Protein AF-A0A261D9U6-F1 (afdb_monomer)

Mean predicted aligned error: 17.25 Å

Foldseek 3Di:
DDDDDDDDDDDDDDDDPPLVVVVVLLLVVVVVPDDDCNPVVVVVCVPDPDPCSVVVVVVSLVVLLVVLVVVLLVQQVCCVVVLWDQDPNDIDNHNVVVVVVLCVPPSNVVSCPVPPVVCVVVCVVVLVVVLVVVCVVCVVLVVLLCVLPVPDDVVVLSVCCSVDDPVRNVVSSLVSSLVSVCVRCVVVVVVLLVQLVVDQAPVSLLVSLVVLLVVLLCCCVVPVVSLVSNCVPVVDCSSVVSNVVCVVPVCLSVLQVLLVVLCVVLQLADLPPDDRPPDSRVVSVVSSPDPPSNVSSVSSLVSSLVSLCVVCVVVVVCCVVPQWGDDPNDIDGLQRVLVVQCPPPSRVVSQCPDPSVVVNVVVVVVVVVVVVVVVD

Structure (mmCIF, N/CA/C/O backbone):
data_AF-A0A261D9U6-F1
#
_entry.id   AF-A0A261D9U6-F1
#
loop_
_atom_site.group_PDB
_atom_site.id
_atom_site.type_symbol
_atom_site.label_atom_id
_atom_site.label_alt_id
_atom_site.label_comp_id
_atom_site.label_asym_id
_atom_site.label_entity_id
_atom_site.label_seq_id
_atom_site.pdbx_PDB_ins_code
_atom_site.Cartn_x
_atom_site.Cartn_y
_atom_site.Cartn_z
_atom_site.occupancy
_atom_site.B_iso_or_equiv
_atom_site.auth_seq_id
_atom_site.auth_comp_id
_atom_site.auth_asym_id
_atom_site.auth_atom_id
_atom_site.pdbx_PDB_model_num
ATOM 1 N N . MET A 1 1 ? 90.134 14.119 -0.015 1.00 33.06 1 MET A N 1
ATOM 2 C CA . MET A 1 1 ? 90.102 15.452 0.626 1.00 33.06 1 MET A CA 1
ATOM 3 C C . MET A 1 1 ? 89.349 16.404 -0.291 1.00 33.06 1 MET A C 1
ATOM 5 O O . MET A 1 1 ? 89.816 16.550 -1.408 1.00 33.06 1 MET A O 1
ATOM 9 N N . LYS A 1 2 ? 88.268 17.028 0.224 1.00 29.02 2 LYS A N 1
ATOM 10 C CA . LYS A 1 2 ? 87.485 18.171 -0.321 1.00 29.02 2 LYS A CA 1
ATOM 11 C C . LYS A 1 2 ? 86.798 17.902 -1.681 1.00 29.02 2 LYS A C 1
ATOM 13 O O . LYS A 1 2 ? 87.431 17.393 -2.584 1.00 29.02 2 LYS A O 1
ATOM 18 N N . GLY A 1 3 ? 85.513 18.147 -1.922 1.00 29.78 3 GLY A N 1
ATOM 19 C CA . GLY A 1 3 ? 84.536 19.059 -1.325 1.00 29.78 3 GLY A CA 1
ATOM 20 C C . GLY A 1 3 ? 83.869 19.828 -2.480 1.00 29.78 3 GLY A C 1
ATOM 21 O O . GLY A 1 3 ? 84.565 20.591 -3.131 1.00 29.78 3 GLY A O 1
ATOM 22 N N . GLU A 1 4 ? 82.590 19.520 -2.737 1.00 37.53 4 GLU A N 1
ATOM 23 C CA . GLU A 1 4 ? 81.496 20.228 -3.457 1.00 37.53 4 GLU A CA 1
ATOM 24 C C . GLU A 1 4 ? 81.753 21.260 -4.586 1.00 37.53 4 GLU A C 1
ATOM 26 O O . GLU A 1 4 ? 82.506 22.210 -4.419 1.00 37.53 4 GLU A O 1
ATOM 31 N N . SER A 1 5 ? 80.947 21.178 -5.665 1.00 28.36 5 SER A N 1
ATOM 32 C CA . SER A 1 5 ? 80.183 22.321 -6.224 1.00 28.36 5 SER A CA 1
ATOM 33 C C . SER A 1 5 ? 79.125 21.876 -7.259 1.00 28.36 5 SER A C 1
ATOM 35 O O . SER A 1 5 ? 79.280 20.873 -7.947 1.00 28.36 5 SER A O 1
ATOM 37 N N . ILE A 1 6 ? 78.053 22.665 -7.322 1.00 37.41 6 ILE A N 1
ATOM 38 C CA . ILE A 1 6 ? 76.741 22.540 -7.981 1.00 37.41 6 ILE A CA 1
ATOM 39 C C . ILE A 1 6 ? 76.749 23.053 -9.452 1.00 37.41 6 ILE A C 1
ATOM 41 O O . ILE A 1 6 ? 77.647 23.805 -9.820 1.00 37.41 6 ILE A O 1
ATOM 45 N N . ASN A 1 7 ? 75.674 22.731 -10.206 1.00 32.34 7 ASN A N 1
ATOM 46 C CA . ASN A 1 7 ? 75.198 23.250 -11.518 1.00 32.34 7 ASN A CA 1
ATOM 47 C C . ASN A 1 7 ? 75.874 22.675 -12.789 1.00 32.34 7 ASN A C 1
ATOM 49 O O . ASN A 1 7 ? 77.055 22.376 -12.786 1.00 32.34 7 ASN A O 1
ATOM 53 N N . ASP A 1 8 ? 75.203 22.454 -13.927 1.00 29.66 8 ASP A N 1
ATOM 54 C CA . ASP A 1 8 ? 73.993 23.095 -14.447 1.00 29.66 8 ASP A CA 1
ATOM 55 C C . ASP A 1 8 ? 73.287 22.239 -15.524 1.00 29.66 8 ASP A C 1
ATOM 57 O O . ASP A 1 8 ? 73.908 21.440 -16.229 1.00 29.66 8 ASP A O 1
ATOM 61 N N . LYS A 1 9 ? 71.975 22.446 -15.676 1.00 39.75 9 LYS A N 1
ATOM 62 C CA . LYS A 1 9 ? 71.141 21.945 -16.779 1.00 39.75 9 LYS A CA 1
ATOM 63 C C . LYS A 1 9 ? 71.094 23.002 -17.890 1.00 39.75 9 LYS A C 1
ATOM 65 O O . LYS A 1 9 ? 70.535 24.065 -17.670 1.00 39.75 9 LYS A O 1
ATOM 70 N N . SER A 1 10 ? 71.484 22.671 -19.119 1.00 28.56 10 SER A N 1
ATOM 71 C CA . SER A 1 10 ? 70.873 23.225 -20.350 1.00 28.56 10 SER A CA 1
ATOM 72 C C . SER A 1 10 ? 71.288 22.341 -21.538 1.00 28.56 10 SER A C 1
ATOM 74 O O . SER A 1 10 ? 72.465 22.154 -21.805 1.00 28.56 10 SER A O 1
ATOM 76 N N . ARG A 1 11 ? 70.413 21.501 -22.110 1.00 36.59 11 ARG A N 1
ATOM 77 C CA . ARG A 1 11 ? 69.384 21.809 -23.127 1.00 36.59 11 ARG A CA 1
ATOM 78 C C . ARG A 1 11 ? 69.872 22.789 -24.197 1.00 36.59 11 ARG A C 1
ATOM 80 O O . ARG A 1 11 ? 69.718 23.993 -24.044 1.00 36.59 11 ARG A O 1
ATOM 87 N N . VAL A 1 12 ? 70.306 22.233 -25.326 1.00 29.78 12 VAL A N 1
ATOM 88 C CA . VAL A 1 12 ? 70.139 22.861 -26.640 1.00 29.78 12 VAL A CA 1
ATOM 89 C C . VAL A 1 12 ? 69.023 22.093 -27.344 1.00 29.78 12 VAL A C 1
ATOM 91 O O . VAL A 1 12 ? 69.182 20.937 -27.731 1.00 29.78 12 VAL A O 1
ATOM 94 N N . TYR A 1 13 ? 67.851 22.723 -27.383 1.00 35.00 13 TYR A N 1
ATOM 95 C CA . TYR A 1 13 ? 66.797 22.430 -28.344 1.00 35.00 13 TYR A CA 1
ATOM 96 C C . TYR A 1 13 ? 67.235 23.046 -29.664 1.00 35.00 13 TYR A C 1
ATOM 98 O O . TYR A 1 13 ? 67.457 24.250 -29.691 1.00 35.00 13 TYR A O 1
ATOM 106 N N . ASP A 1 14 ? 67.258 22.262 -30.735 1.00 32.06 14 ASP A N 1
ATOM 107 C CA . ASP A 1 14 ? 66.947 22.807 -32.048 1.00 32.06 14 ASP A CA 1
ATOM 108 C C . ASP A 1 14 ? 66.251 21.771 -32.933 1.00 32.06 14 ASP A C 1
ATOM 110 O O . ASP A 1 14 ? 66.651 20.612 -33.028 1.00 32.06 14 ASP A O 1
ATOM 114 N N . SER A 1 15 ? 65.197 22.260 -33.590 1.00 34.72 15 SER A N 1
ATOM 115 C CA . SER A 1 15 ? 64.380 21.659 -34.652 1.00 34.72 15 SER A CA 1
ATOM 116 C C . SER A 1 15 ? 63.342 20.577 -34.277 1.00 34.72 15 SER A C 1
ATOM 118 O O . SER A 1 15 ? 63.590 19.378 -34.303 1.00 34.72 15 SER A O 1
ATOM 120 N N . GLN A 1 16 ? 62.087 21.004 -34.069 1.00 38.94 16 GLN A N 1
ATOM 121 C CA . GLN A 1 16 ? 60.913 20.189 -34.433 1.00 38.94 16 GLN A CA 1
ATOM 122 C C . GLN A 1 16 ? 59.925 21.005 -35.288 1.00 38.94 16 GLN A C 1
ATOM 124 O O . GLN A 1 16 ? 58.926 21.514 -34.767 1.00 38.94 16 GLN A O 1
ATOM 129 N N . PRO A 1 17 ? 60.180 21.121 -36.605 1.00 40.84 17 PRO A N 1
ATOM 130 C CA . PRO A 1 17 ? 59.189 21.561 -37.592 1.00 40.84 17 PRO A CA 1
ATOM 131 C C . PRO A 1 17 ? 57.908 20.703 -37.556 1.00 40.84 17 PRO A C 1
ATOM 133 O O . PRO A 1 17 ? 56.805 21.216 -37.731 1.00 40.84 17 PRO A O 1
ATOM 136 N N . ASP A 1 18 ? 58.033 19.424 -37.191 1.00 51.91 18 ASP A N 1
ATOM 137 C CA . ASP A 1 18 ? 56.952 18.433 -37.250 1.00 51.91 18 ASP A CA 1
ATOM 138 C C . ASP A 1 18 ? 55.778 18.699 -36.296 1.00 51.91 18 ASP A C 1
ATOM 140 O O . ASP A 1 18 ? 54.658 18.247 -36.532 1.00 51.91 18 ASP A O 1
ATOM 144 N N . LEU A 1 19 ? 55.990 19.415 -35.188 1.00 46.00 19 LEU A N 1
ATOM 145 C CA . LEU A 1 19 ? 54.969 19.507 -34.138 1.00 46.00 19 LEU A CA 1
ATOM 146 C C . LEU A 1 19 ? 53.912 20.583 -34.414 1.00 46.00 19 LEU A C 1
ATOM 148 O O . LEU A 1 19 ? 52.743 20.409 -34.071 1.00 46.00 19 LEU A O 1
ATOM 152 N N . LEU A 1 20 ? 54.315 21.686 -35.047 1.00 43.88 20 LEU A N 1
ATOM 153 C CA . LEU A 1 20 ? 53.392 22.715 -35.535 1.00 43.88 20 LEU A CA 1
ATOM 154 C C . LEU A 1 20 ? 52.572 22.194 -36.717 1.00 43.88 20 LEU A C 1
ATOM 156 O O . LEU A 1 20 ? 51.386 22.510 -36.817 1.00 43.88 20 LEU A O 1
ATOM 160 N N . ASP A 1 21 ? 53.174 21.349 -37.552 1.00 51.81 21 ASP A N 1
ATOM 161 C CA . ASP A 1 21 ? 52.486 20.699 -38.663 1.00 51.81 21 ASP A CA 1
ATOM 162 C C . ASP A 1 21 ? 51.520 19.609 -38.189 1.00 51.81 21 ASP A C 1
ATOM 164 O O . ASP A 1 21 ? 50.404 19.534 -38.700 1.00 51.81 21 ASP A O 1
ATOM 168 N N . ASN A 1 22 ? 51.856 18.851 -37.140 1.00 50.34 22 ASN A N 1
ATOM 169 C CA . ASN A 1 22 ? 50.920 17.914 -36.510 1.00 50.34 22 ASN A CA 1
ATOM 170 C C . ASN A 1 22 ? 49.714 18.635 -35.883 1.00 50.34 22 ASN A C 1
ATOM 172 O O . ASN A 1 22 ? 48.579 18.238 -36.123 1.00 50.34 22 ASN A O 1
ATOM 176 N N . ILE A 1 23 ? 49.930 19.745 -35.165 1.00 49.09 23 ILE A N 1
ATOM 177 C CA . ILE A 1 23 ? 48.831 20.546 -34.594 1.00 49.09 23 ILE A CA 1
ATOM 178 C C . ILE A 1 23 ? 47.969 21.166 -35.700 1.00 49.09 23 ILE A C 1
ATOM 180 O O . ILE A 1 23 ? 46.741 21.167 -35.594 1.00 49.09 23 ILE A O 1
ATOM 184 N N . LYS A 1 24 ? 48.578 21.673 -36.781 1.00 51.44 24 LYS A N 1
ATOM 185 C CA . LYS A 1 24 ? 47.835 22.167 -37.950 1.00 51.44 24 LYS A CA 1
ATOM 186 C C . LYS A 1 24 ? 47.031 21.053 -38.614 1.00 51.44 24 LYS A C 1
ATOM 188 O O . LYS A 1 24 ? 45.874 21.297 -38.940 1.00 51.44 24 LYS A O 1
ATOM 193 N N . ARG A 1 25 ? 47.597 19.853 -38.780 1.00 55.53 25 ARG A N 1
ATOM 194 C CA . ARG A 1 25 ? 46.921 18.685 -39.368 1.00 55.53 25 ARG A CA 1
ATOM 195 C C . ARG A 1 25 ? 45.730 18.232 -38.521 1.00 55.53 25 ARG A C 1
ATOM 197 O O . ARG A 1 25 ? 44.639 18.076 -39.062 1.00 55.53 25 ARG A O 1
ATOM 204 N N . ASP A 1 26 ? 45.914 18.111 -37.207 1.00 51.56 26 ASP A N 1
ATOM 205 C CA . ASP A 1 26 ? 44.854 17.764 -36.249 1.00 51.56 26 ASP A CA 1
ATOM 206 C C . ASP A 1 26 ? 43.733 18.817 -36.268 1.00 51.56 26 ASP A C 1
ATOM 208 O O . ASP A 1 26 ? 42.549 18.489 -36.344 1.00 51.56 26 ASP A O 1
ATOM 212 N N . SER A 1 27 ? 44.107 20.100 -36.299 1.00 48.50 27 SER A N 1
ATOM 213 C CA . SER A 1 27 ? 43.161 21.221 -36.368 1.00 48.50 27 SER A CA 1
ATOM 214 C C . SER A 1 27 ? 42.420 21.285 -37.711 1.00 48.50 27 SER A C 1
ATOM 216 O O . SER A 1 27 ? 41.246 21.644 -37.740 1.00 48.50 27 SER A O 1
ATOM 218 N N . LEU A 1 28 ? 43.072 20.932 -38.825 1.00 50.34 28 LEU A N 1
ATOM 219 C CA . LEU A 1 28 ? 42.471 20.846 -40.164 1.00 50.34 28 LEU A CA 1
ATOM 220 C C . LEU A 1 28 ? 41.492 19.672 -40.279 1.00 50.34 28 LEU A C 1
ATOM 222 O O . LEU A 1 28 ? 40.431 19.831 -40.879 1.00 50.34 28 LEU A O 1
ATOM 226 N N . TYR A 1 29 ? 41.810 18.524 -39.674 1.00 50.66 29 TYR A N 1
ATOM 227 C CA . TYR A 1 29 ? 40.922 17.361 -39.630 1.00 50.66 29 TYR A CA 1
ATOM 228 C C . TYR A 1 29 ? 39.644 17.665 -38.836 1.00 50.66 29 TYR A C 1
ATOM 230 O O . TYR A 1 29 ? 38.544 17.390 -39.310 1.00 50.66 29 TYR A O 1
ATOM 238 N N . ILE A 1 30 ? 39.773 18.333 -37.685 1.00 49.81 30 ILE A N 1
ATOM 239 C CA . ILE A 1 30 ? 38.636 18.825 -36.891 1.00 49.81 30 ILE A CA 1
ATOM 240 C C . ILE A 1 30 ? 37.850 19.900 -37.665 1.00 49.81 30 ILE A C 1
ATOM 242 O O . ILE A 1 30 ? 36.620 19.860 -37.719 1.00 49.81 30 ILE A O 1
ATOM 246 N N . ALA A 1 31 ? 38.545 20.817 -38.349 1.00 45.38 31 ALA A N 1
ATOM 247 C CA . ALA A 1 31 ? 37.926 21.883 -39.140 1.00 45.38 31 ALA A CA 1
ATOM 248 C C . ALA A 1 31 ? 37.134 21.384 -40.361 1.00 45.38 31 ALA A C 1
ATOM 250 O O . ALA A 1 31 ? 36.255 22.104 -40.833 1.00 45.38 31 ALA A O 1
ATOM 251 N N . LYS A 1 32 ? 37.415 20.175 -40.868 1.00 47.62 32 LYS A N 1
ATOM 252 C CA . LYS A 1 32 ? 36.666 19.560 -41.976 1.00 47.62 32 LYS A CA 1
ATOM 253 C C . LYS A 1 32 ? 35.271 19.068 -41.541 1.00 47.62 32 LYS A C 1
ATOM 255 O O . LYS A 1 32 ? 34.460 18.780 -42.415 1.00 47.62 32 LYS A O 1
ATOM 260 N N . TYR A 1 33 ? 34.978 19.004 -40.230 1.00 49.97 33 TYR A N 1
ATOM 261 C CA . TYR A 1 33 ? 33.771 18.350 -39.700 1.00 49.97 33 TYR A CA 1
ATOM 262 C C . TYR A 1 33 ? 32.871 19.168 -38.737 1.00 49.97 33 TYR A C 1
ATOM 264 O O . TYR A 1 33 ? 31.792 18.663 -38.443 1.00 49.97 33 TYR A O 1
ATOM 272 N N . ASN A 1 34 ? 33.212 20.396 -38.286 1.00 45.50 34 ASN A N 1
ATOM 273 C CA . ASN A 1 34 ? 32.255 21.477 -37.903 1.00 45.50 34 ASN A CA 1
ATOM 274 C C . ASN A 1 34 ? 32.929 22.764 -37.348 1.00 45.50 34 ASN A C 1
ATOM 276 O O . ASN A 1 34 ? 34.069 22.739 -36.896 1.00 45.50 34 ASN A O 1
ATOM 280 N N . ILE A 1 35 ? 32.210 23.902 -37.401 1.00 45.72 35 ILE A N 1
ATOM 281 C CA . ILE A 1 35 ? 32.749 25.287 -37.439 1.00 45.72 35 ILE A CA 1
ATOM 282 C C . ILE A 1 35 ? 32.837 26.060 -36.098 1.00 45.72 35 ILE A C 1
ATOM 284 O O . ILE A 1 35 ? 33.490 27.099 -36.057 1.00 45.72 35 ILE A O 1
ATOM 288 N N . TRP A 1 36 ? 32.275 25.614 -34.974 1.00 41.09 36 TRP A N 1
ATOM 289 C CA . TRP A 1 36 ? 32.052 26.549 -33.848 1.00 41.09 36 TRP A CA 1
ATOM 290 C C . TRP A 1 36 ? 33.201 26.710 -32.828 1.00 41.09 36 TRP A C 1
ATOM 292 O O . TRP A 1 36 ? 33.312 27.750 -32.187 1.00 41.09 36 TRP A O 1
ATOM 302 N N . GLU A 1 37 ? 34.125 25.754 -32.722 1.00 50.62 37 GLU A N 1
ATOM 303 C CA . GLU A 1 37 ? 35.211 25.795 -31.717 1.00 50.62 37 GLU A CA 1
ATOM 304 C C . GLU A 1 37 ? 36.550 26.327 -32.267 1.00 50.62 37 GLU A C 1
ATOM 306 O O . GLU A 1 37 ? 37.564 26.364 -31.572 1.00 50.62 37 GLU A O 1
ATOM 311 N N . LYS A 1 38 ? 36.568 26.771 -33.531 1.00 48.25 38 LYS A N 1
ATOM 312 C CA . LYS A 1 38 ? 37.795 27.095 -34.274 1.00 48.25 38 LYS A CA 1
ATOM 313 C C . LYS A 1 38 ? 38.496 28.359 -33.769 1.00 48.25 38 LYS A C 1
ATOM 315 O O . LYS A 1 38 ? 39.721 28.395 -33.691 1.00 48.25 38 LYS A O 1
ATOM 320 N N . GLU A 1 39 ? 37.749 29.406 -33.432 1.00 47.72 39 GLU A N 1
ATOM 321 C CA . GLU A 1 39 ? 38.347 30.707 -33.101 1.00 47.72 39 GLU A CA 1
ATOM 322 C C . GLU A 1 39 ? 38.754 30.838 -31.635 1.00 47.72 39 GLU A C 1
ATOM 324 O O . GLU A 1 39 ? 39.752 31.499 -31.342 1.00 47.72 39 GLU A O 1
ATOM 329 N N . LEU A 1 40 ? 38.020 30.187 -30.727 1.00 47.97 40 LEU A N 1
ATOM 330 C CA . LEU A 1 40 ? 38.304 30.226 -29.292 1.00 47.97 40 LEU A CA 1
ATOM 331 C C . LEU A 1 40 ? 39.595 29.455 -28.979 1.00 47.97 40 LEU A C 1
ATOM 333 O O . LEU A 1 40 ? 40.512 29.998 -28.363 1.00 47.97 40 LEU A O 1
ATOM 337 N N . LEU A 1 41 ? 39.713 28.239 -29.522 1.00 51.38 41 LEU A N 1
ATOM 338 C CA . LEU A 1 41 ? 40.847 27.351 -29.267 1.00 51.38 41 LEU A CA 1
ATOM 339 C C . LEU A 1 41 ? 42.142 27.859 -29.918 1.00 51.38 41 LEU A C 1
ATOM 341 O O . LEU A 1 41 ? 43.209 27.809 -29.310 1.00 51.38 41 LEU A O 1
ATOM 345 N N . ILE A 1 42 ? 42.064 28.405 -31.140 1.00 54.16 42 ILE A N 1
ATOM 346 C CA . ILE A 1 42 ? 43.226 29.000 -31.824 1.00 54.16 42 ILE A CA 1
ATOM 347 C C . ILE A 1 42 ? 43.680 30.288 -31.114 1.00 54.16 42 ILE A C 1
ATOM 349 O O . ILE A 1 42 ? 44.884 30.558 -31.065 1.00 54.16 42 ILE A O 1
ATOM 353 N N . LYS A 1 43 ? 42.757 31.078 -30.541 1.00 54.03 43 LYS A N 1
ATOM 354 C CA . LYS A 1 43 ? 43.104 32.254 -29.722 1.00 54.03 43 LYS A CA 1
ATOM 355 C C . LYS A 1 43 ? 43.783 31.869 -28.408 1.00 54.03 43 LYS A C 1
ATOM 357 O O . LYS A 1 43 ? 44.737 32.545 -28.024 1.00 54.03 43 LYS A O 1
ATOM 362 N N . GLU A 1 44 ? 43.336 30.807 -27.742 1.00 51.69 44 GLU A N 1
ATOM 363 C CA . GLU A 1 44 ? 43.939 30.341 -26.485 1.00 51.69 44 GLU A CA 1
ATOM 364 C C . GLU A 1 44 ? 45.295 29.653 -26.700 1.00 51.69 44 GLU A C 1
ATOM 366 O O . GLU A 1 44 ? 46.255 29.964 -25.994 1.00 51.69 44 GLU A O 1
ATOM 371 N N . LEU A 1 45 ? 45.434 28.817 -27.737 1.00 51.19 45 LEU A N 1
ATOM 372 C CA . LEU A 1 45 ? 46.698 28.147 -28.082 1.00 51.19 45 LEU A CA 1
ATOM 373 C C . LEU A 1 45 ? 47.803 29.122 -28.521 1.00 51.19 45 LEU A C 1
ATOM 375 O O . LEU A 1 45 ? 48.983 28.850 -28.308 1.00 51.19 45 LEU A O 1
ATOM 379 N N . LYS A 1 46 ? 47.444 30.278 -29.099 1.00 55.94 46 LYS A N 1
ATOM 380 C CA . LYS A 1 46 ? 48.406 31.342 -29.440 1.00 55.94 46 LYS A CA 1
ATOM 381 C C . LYS A 1 46 ? 48.900 32.136 -28.226 1.00 55.94 46 LYS A C 1
ATOM 383 O O . LYS A 1 46 ? 49.908 32.825 -28.354 1.00 55.94 46 LYS A O 1
ATOM 388 N N . ARG A 1 47 ? 48.211 32.079 -27.077 1.00 56.12 47 ARG A N 1
ATOM 389 C CA . ARG A 1 47 ? 48.509 32.920 -25.903 1.00 56.12 47 ARG A CA 1
ATOM 390 C C . ARG A 1 47 ? 49.428 32.278 -24.858 1.00 56.12 47 ARG A C 1
ATOM 392 O O . ARG A 1 47 ? 50.005 33.031 -24.089 1.00 56.12 47 ARG A O 1
ATOM 399 N N . ASN A 1 48 ? 49.597 30.952 -24.829 1.00 57.19 48 ASN A N 1
ATOM 400 C CA . ASN A 1 48 ? 50.442 30.261 -23.838 1.00 57.19 48 ASN A CA 1
ATOM 401 C C . ASN A 1 48 ? 51.021 28.956 -24.414 1.00 57.19 48 ASN A C 1
ATOM 403 O O . ASN A 1 48 ? 50.346 27.931 -24.474 1.00 57.19 48 ASN A O 1
ATOM 407 N N . THR A 1 49 ? 52.271 28.989 -24.876 1.00 56.84 49 THR A N 1
ATOM 408 C CA . THR A 1 49 ? 52.742 28.062 -25.921 1.00 56.84 49 THR A CA 1
ATOM 409 C C . THR A 1 49 ? 53.534 26.833 -25.456 1.00 56.84 49 THR A C 1
ATOM 411 O O . THR A 1 49 ? 53.803 25.973 -26.295 1.00 56.84 49 THR A O 1
ATOM 414 N N . SER A 1 50 ? 53.887 26.680 -24.172 1.00 55.34 50 SER A N 1
ATOM 415 C CA . SER A 1 50 ? 54.612 25.483 -23.687 1.00 55.34 50 SER A CA 1
ATOM 416 C C . SER A 1 50 ? 53.763 24.567 -22.795 1.00 55.34 50 SER A C 1
ATOM 418 O O . SER A 1 50 ? 53.566 23.409 -23.143 1.00 55.34 50 SER A O 1
ATOM 420 N N . GLU A 1 51 ? 53.177 25.066 -21.704 1.00 51.34 51 GLU A N 1
ATOM 421 C CA . GLU A 1 51 ? 52.431 24.222 -20.747 1.00 51.34 51 GLU A CA 1
ATOM 422 C C . GLU A 1 51 ? 51.079 23.710 -21.265 1.00 51.34 51 GLU A C 1
ATOM 424 O O . GLU A 1 51 ? 50.690 22.573 -20.993 1.00 51.34 51 GLU A O 1
ATOM 429 N N . LEU A 1 52 ? 50.345 24.522 -22.032 1.00 49.47 52 LEU A N 1
ATOM 430 C CA . LEU A 1 52 ? 49.080 24.093 -22.640 1.00 49.47 52 LEU A CA 1
ATOM 431 C C . LEU A 1 52 ? 49.316 23.099 -23.779 1.00 49.47 52 LEU A C 1
ATOM 433 O O . LEU A 1 52 ? 48.496 22.214 -23.997 1.00 49.47 52 LEU A O 1
ATOM 437 N N . LYS A 1 53 ? 50.455 23.188 -24.467 1.00 51.34 53 LYS A N 1
ATOM 438 C CA . LYS A 1 53 ? 50.805 22.319 -25.594 1.00 51.34 53 LYS A CA 1
ATOM 439 C C . LYS A 1 53 ? 50.959 20.858 -25.159 1.00 51.34 53 LYS A C 1
ATOM 441 O O . LYS A 1 53 ? 50.387 19.978 -25.798 1.00 51.34 53 LYS A O 1
ATOM 446 N N . ASP A 1 54 ? 51.616 20.623 -24.025 1.00 52.72 54 ASP A N 1
ATOM 447 C CA . ASP A 1 54 ? 51.834 19.276 -23.480 1.00 52.72 54 ASP A CA 1
ATOM 448 C C . ASP A 1 54 ? 50.574 18.681 -22.822 1.00 52.72 54 ASP A C 1
ATOM 450 O O . ASP A 1 54 ? 50.428 17.462 -22.741 1.00 52.72 54 ASP A O 1
ATOM 454 N N . ARG A 1 55 ? 49.623 19.522 -22.388 1.00 50.66 55 ARG A N 1
ATOM 455 C CA . ARG A 1 55 ? 48.368 19.079 -21.746 1.00 50.66 55 ARG A CA 1
ATOM 456 C C . ARG A 1 55 ? 47.200 18.928 -22.722 1.00 50.66 55 ARG A C 1
ATOM 458 O O . ARG A 1 55 ? 46.396 18.012 -22.567 1.00 50.66 55 ARG A O 1
ATOM 465 N N . VAL A 1 56 ? 47.099 19.801 -23.723 1.00 52.22 56 VAL A N 1
ATOM 466 C CA . VAL A 1 56 ? 45.968 19.861 -24.664 1.00 52.22 56 VAL A CA 1
ATOM 467 C C . VAL A 1 56 ? 46.182 18.938 -25.857 1.00 52.22 56 VAL A C 1
ATOM 469 O O . VAL A 1 56 ? 45.232 18.277 -26.265 1.00 52.22 56 VAL A O 1
ATOM 472 N N . ALA A 1 57 ? 47.406 18.805 -26.383 1.00 55.16 57 ALA A N 1
ATOM 473 C CA . ALA A 1 57 ? 47.655 17.939 -27.540 1.00 55.16 57 ALA A CA 1
ATOM 474 C C . ALA A 1 57 ? 47.252 16.465 -27.296 1.00 55.16 57 ALA A C 1
ATOM 476 O O . ALA A 1 57 ? 46.565 15.899 -28.149 1.00 55.16 57 ALA A O 1
ATOM 477 N N . PRO A 1 58 ? 47.534 15.842 -26.130 1.00 59.38 58 PRO A N 1
ATOM 478 C CA . PRO A 1 58 ? 47.053 14.486 -25.845 1.00 59.38 58 PRO A CA 1
ATOM 479 C C . PRO A 1 58 ? 45.524 14.381 -25.730 1.00 59.38 58 PRO A C 1
ATOM 481 O O . PRO A 1 58 ? 44.947 13.358 -26.099 1.00 59.38 58 PRO A O 1
ATOM 484 N N . LEU A 1 59 ? 44.853 15.422 -25.222 1.00 52.03 59 LEU A N 1
ATOM 485 C CA . LEU A 1 59 ? 43.389 15.465 -25.114 1.00 52.03 59 LEU A CA 1
ATOM 486 C C . LEU A 1 59 ? 42.734 15.625 -26.489 1.00 52.03 59 LEU A C 1
ATOM 488 O O . LEU A 1 59 ? 41.794 14.899 -26.801 1.00 52.03 59 LEU A O 1
ATOM 492 N N . MET A 1 60 ? 43.276 16.504 -27.333 1.00 55.44 60 MET A N 1
ATOM 493 C CA . MET A 1 60 ? 42.835 16.705 -28.716 1.00 55.44 60 MET A CA 1
ATOM 494 C C . MET A 1 60 ? 43.043 15.451 -29.561 1.00 55.44 60 MET A C 1
ATOM 496 O O . MET A 1 60 ? 42.172 15.080 -30.350 1.00 55.44 60 MET A O 1
ATOM 500 N N . PHE A 1 61 ? 44.151 14.743 -29.343 1.00 61.25 61 PHE A N 1
ATOM 501 C CA . PHE A 1 61 ? 44.400 13.456 -29.976 1.00 61.25 61 PHE A CA 1
ATOM 502 C C . PHE A 1 61 ? 43.364 12.409 -29.540 1.00 61.25 61 PHE A C 1
ATOM 504 O O . PHE A 1 61 ? 42.744 11.775 -30.391 1.00 61.25 61 PHE A O 1
ATOM 511 N N . LYS A 1 62 ? 43.082 12.282 -28.234 1.00 60.19 62 LYS A N 1
ATOM 512 C CA . LYS A 1 62 ? 42.028 11.383 -27.719 1.00 60.19 62 LYS A CA 1
ATOM 513 C C . LYS A 1 62 ? 40.635 11.735 -28.246 1.00 60.19 62 LYS A C 1
ATOM 515 O O . LYS A 1 62 ? 39.869 10.836 -28.585 1.00 60.19 62 LYS A O 1
ATOM 520 N N . PHE A 1 63 ? 40.305 13.021 -28.336 1.00 57.44 63 PHE A N 1
ATOM 521 C CA . PHE A 1 63 ? 39.034 13.482 -28.894 1.00 57.44 63 PHE A CA 1
ATOM 522 C C . PHE A 1 63 ? 38.920 13.128 -30.383 1.00 57.44 63 PHE A C 1
ATOM 524 O O . PHE A 1 63 ? 37.912 12.565 -30.810 1.00 57.44 63 PHE A O 1
ATOM 531 N N . SER A 1 64 ? 39.991 13.350 -31.150 1.00 62.28 64 SER A N 1
ATOM 532 C CA . SER A 1 64 ? 40.076 12.984 -32.569 1.00 62.28 64 SER A CA 1
ATOM 533 C C . SER A 1 64 ? 39.957 11.471 -32.780 1.00 62.28 64 SER A C 1
ATOM 535 O O . SER A 1 64 ? 39.250 11.035 -33.687 1.00 62.28 64 SER A O 1
ATOM 537 N N . GLN A 1 65 ? 40.557 10.658 -31.901 1.00 64.44 65 GLN A N 1
ATOM 538 C CA . GLN A 1 65 ? 40.367 9.203 -31.895 1.00 64.44 65 GLN A CA 1
ATOM 539 C C . GLN A 1 65 ? 38.904 8.823 -31.629 1.00 64.44 65 GLN A C 1
ATOM 541 O O . GLN A 1 65 ? 38.345 7.997 -32.346 1.00 64.44 65 GLN A O 1
ATOM 546 N N . LEU A 1 66 ? 38.259 9.421 -30.623 1.00 61.28 66 LEU A N 1
ATOM 547 C CA . LEU A 1 66 ? 36.867 9.121 -30.276 1.00 61.28 66 LEU A CA 1
ATOM 548 C C . LEU A 1 66 ? 35.896 9.513 -31.401 1.00 61.28 66 LEU A C 1
ATOM 550 O O . LEU A 1 66 ? 34.983 8.754 -31.725 1.00 61.28 66 LEU A O 1
ATOM 554 N N . HIS A 1 67 ? 36.116 10.670 -32.025 1.00 63.66 67 HIS A N 1
ATOM 555 C CA . HIS A 1 67 ? 35.336 11.127 -33.171 1.00 63.66 67 HIS A CA 1
ATOM 556 C C . HIS A 1 67 ? 35.534 10.216 -34.387 1.00 63.66 67 HIS A C 1
ATOM 558 O O . HIS A 1 67 ? 34.563 9.807 -35.022 1.00 63.66 67 HIS A O 1
ATOM 564 N N . CYS A 1 68 ? 36.782 9.840 -34.685 1.00 65.69 68 CYS A N 1
ATOM 565 C CA . CYS A 1 68 ? 37.094 8.908 -35.764 1.00 65.69 68 CYS A CA 1
ATOM 566 C C . CYS A 1 68 ? 36.396 7.557 -35.545 1.00 65.69 68 CYS A C 1
ATOM 568 O O . CYS A 1 68 ? 35.736 7.068 -36.455 1.00 65.69 68 CYS A O 1
ATOM 570 N N . LYS A 1 69 ? 36.413 7.013 -34.319 1.00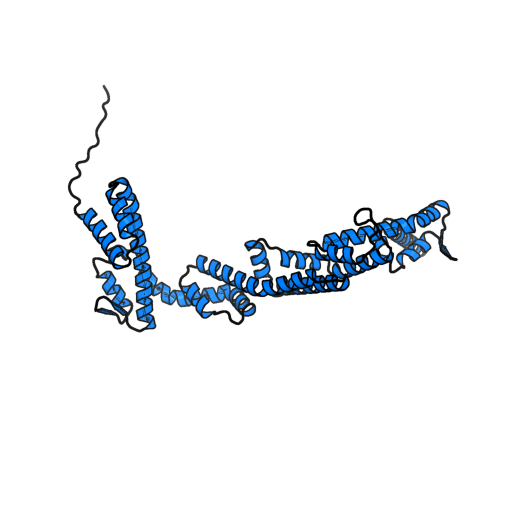 67.38 69 LYS A N 1
ATOM 571 C CA . LYS A 1 69 ? 35.691 5.775 -33.971 1.00 67.38 69 LYS A CA 1
ATOM 572 C C . LYS A 1 69 ? 34.187 5.871 -34.229 1.00 67.38 69 LYS A C 1
ATOM 574 O O . LYS A 1 69 ? 33.621 4.964 -34.830 1.00 67.38 69 LYS A O 1
ATOM 579 N N . LYS A 1 70 ? 33.546 6.966 -33.805 1.00 67.06 70 LYS A N 1
ATOM 580 C CA . LYS A 1 70 ? 32.110 7.189 -34.046 1.00 67.06 70 LYS A CA 1
ATOM 581 C C . LYS A 1 70 ? 31.789 7.260 -35.537 1.00 67.06 70 LYS A C 1
ATOM 583 O O . LYS A 1 70 ? 30.832 6.635 -35.980 1.00 67.06 70 LYS A O 1
ATOM 588 N N . GLN A 1 71 ? 32.603 7.980 -36.308 1.00 74.31 71 GLN A N 1
ATOM 589 C CA . GLN A 1 71 ? 32.397 8.106 -37.749 1.00 74.31 71 GLN A CA 1
ATOM 590 C C . GLN A 1 71 ? 32.592 6.771 -38.474 1.00 74.31 71 GLN A C 1
ATOM 592 O O . GLN A 1 71 ? 31.784 6.426 -39.327 1.00 74.31 71 GLN A O 1
ATOM 597 N N . VAL A 1 72 ? 33.627 6.004 -38.120 1.00 76.56 72 VAL A N 1
ATOM 598 C CA . VAL A 1 72 ? 33.880 4.676 -38.700 1.00 76.56 72 VAL A CA 1
ATOM 599 C C . VAL A 1 72 ? 32.720 3.725 -38.401 1.00 76.56 72 VAL A C 1
ATOM 601 O O . VAL A 1 72 ? 32.264 3.037 -39.306 1.00 76.56 72 VAL A O 1
ATOM 604 N N . ALA A 1 73 ? 32.184 3.730 -37.177 1.00 68.62 73 ALA A N 1
ATOM 605 C CA . ALA A 1 73 ? 31.015 2.920 -36.826 1.00 68.62 73 ALA A CA 1
ATOM 606 C C . ALA A 1 73 ? 29.766 3.299 -37.646 1.00 68.62 73 ALA A C 1
ATOM 608 O O . ALA A 1 73 ? 29.047 2.423 -38.124 1.00 68.62 73 ALA A O 1
ATOM 609 N N . GLN A 1 74 ? 29.531 4.598 -37.855 1.00 73.88 74 GLN A N 1
ATOM 610 C CA . GLN A 1 74 ? 28.422 5.081 -38.681 1.00 73.88 74 GLN A CA 1
ATOM 611 C C . GLN A 1 74 ? 28.585 4.678 -40.155 1.00 73.88 74 GLN A C 1
ATOM 613 O O . GLN A 1 74 ? 27.627 4.248 -40.791 1.00 73.88 74 GLN A O 1
ATOM 618 N N . ASP A 1 75 ? 29.799 4.793 -40.687 1.00 80.81 75 ASP A N 1
ATOM 619 C CA . ASP A 1 75 ? 30.126 4.438 -42.066 1.00 80.81 75 ASP A CA 1
ATOM 620 C C . ASP A 1 75 ? 29.975 2.922 -42.307 1.00 80.81 75 ASP A C 1
ATOM 622 O O . ASP A 1 75 ? 29.421 2.517 -43.327 1.00 80.81 75 ASP A O 1
ATOM 626 N N . ILE A 1 76 ? 30.387 2.081 -41.347 1.00 75.31 76 ILE A N 1
ATOM 627 C CA . ILE A 1 76 ? 30.162 0.623 -41.378 1.00 75.31 76 ILE A CA 1
ATOM 628 C C . ILE A 1 76 ? 28.666 0.312 -41.448 1.00 75.31 76 ILE A C 1
ATOM 630 O O . ILE A 1 76 ? 28.243 -0.458 -42.308 1.00 75.31 76 ILE A O 1
ATOM 634 N N . LYS A 1 77 ? 27.861 0.963 -40.603 1.00 71.25 77 LYS A N 1
ATOM 635 C CA . LYS A 1 77 ? 26.406 0.784 -40.586 1.00 71.25 77 LYS A CA 1
ATOM 636 C C . LYS A 1 77 ? 25.766 1.104 -41.943 1.00 71.25 77 LYS A C 1
ATOM 638 O O . LYS A 1 77 ? 24.905 0.361 -42.398 1.00 71.25 77 LYS A O 1
ATOM 643 N N . VAL A 1 78 ? 26.219 2.162 -42.622 1.00 73.25 78 VAL A N 1
ATOM 644 C CA . VAL A 1 78 ? 25.742 2.512 -43.974 1.00 73.25 78 VAL A CA 1
ATOM 645 C C . VAL A 1 78 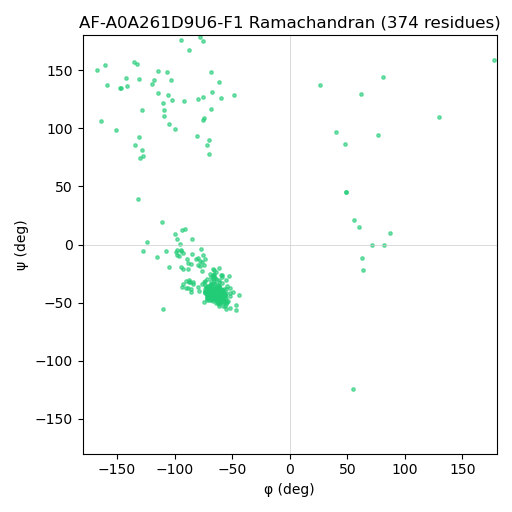? 26.056 1.404 -44.984 1.00 73.25 78 VAL A C 1
ATOM 647 O O . VAL A 1 78 ? 25.181 1.036 -45.764 1.00 73.25 78 VAL A O 1
ATOM 650 N N . ILE A 1 79 ? 27.266 0.833 -44.953 1.00 73.06 79 ILE A N 1
ATOM 651 C CA . ILE A 1 79 ? 27.632 -0.286 -45.839 1.00 73.06 79 ILE A CA 1
ATOM 652 C C . ILE A 1 79 ? 26.736 -1.500 -45.577 1.00 73.06 79 ILE A C 1
ATOM 654 O O . ILE A 1 79 ? 26.304 -2.145 -46.527 1.00 73.06 79 ILE A O 1
ATOM 658 N N . GLU A 1 80 ? 26.449 -1.813 -44.314 1.00 63.16 80 GLU A N 1
ATOM 659 C CA . GLU A 1 80 ? 25.635 -2.975 -43.941 1.00 63.16 80 GLU A CA 1
ATOM 660 C C . GLU A 1 80 ? 24.145 -2.798 -44.282 1.00 63.16 80 GLU A C 1
ATOM 662 O O . GLU A 1 80 ? 23.519 -3.732 -44.777 1.00 63.16 80 GLU A O 1
ATOM 667 N N . GLU A 1 81 ? 23.574 -1.609 -44.065 1.00 67.38 81 GLU A N 1
ATOM 668 C CA . GLU A 1 81 ? 22.150 -1.338 -44.318 1.00 67.38 81 GLU A CA 1
ATOM 669 C C . GLU A 1 81 ? 21.845 -1.082 -45.796 1.00 67.38 81 GLU A C 1
ATOM 671 O O . GLU A 1 81 ? 20.788 -1.467 -46.296 1.00 67.38 81 GLU A O 1
ATOM 676 N N . GLN A 1 82 ? 22.756 -0.409 -46.499 1.00 76.38 82 GLN A N 1
ATOM 677 C CA . GLN A 1 82 ? 22.532 0.060 -47.870 1.00 76.38 82 GLN A CA 1
ATOM 678 C C . GLN A 1 82 ? 23.329 -0.749 -48.902 1.00 76.38 82 GLN A C 1
ATOM 680 O O . GLN A 1 82 ? 23.182 -0.535 -50.104 1.00 76.38 82 GLN A O 1
ATOM 685 N N . GLY A 1 83 ? 24.193 -1.666 -48.454 1.00 72.62 83 GLY A N 1
ATOM 686 C CA . GLY A 1 83 ? 25.083 -2.463 -49.305 1.00 72.62 83 GLY A CA 1
ATOM 687 C C . GLY A 1 83 ? 26.236 -1.666 -49.926 1.00 72.62 83 GLY A C 1
ATOM 688 O O . GLY A 1 83 ? 27.034 -2.218 -50.688 1.00 72.62 83 GLY A O 1
ATOM 689 N N . VAL A 1 84 ? 26.323 -0.360 -49.653 1.00 78.38 84 VAL A N 1
ATOM 690 C CA . VAL A 1 84 ? 27.310 0.537 -50.250 1.00 78.38 84 VAL A CA 1
ATOM 691 C C . VAL A 1 84 ? 27.515 1.799 -49.413 1.00 78.38 84 VAL A C 1
ATOM 693 O O . VAL A 1 84 ? 26.560 2.441 -48.994 1.00 78.38 84 VAL A O 1
ATOM 696 N N . LEU A 1 85 ? 28.771 2.214 -49.256 1.00 86.62 85 LEU A N 1
ATOM 697 C CA . LEU A 1 85 ? 29.150 3.558 -48.821 1.00 86.62 85 LEU A CA 1
ATOM 698 C C . LEU A 1 85 ? 29.877 4.275 -49.956 1.00 86.62 85 LEU A C 1
ATOM 700 O O . LEU A 1 85 ? 30.823 3.735 -50.530 1.00 86.62 85 LEU A O 1
ATOM 704 N N . ILE A 1 86 ? 29.462 5.504 -50.257 1.00 86.19 86 ILE A N 1
ATOM 705 C CA . ILE A 1 86 ? 30.161 6.380 -51.202 1.00 86.19 86 ILE A CA 1
ATOM 706 C C . ILE A 1 86 ? 30.817 7.502 -50.404 1.00 86.19 86 ILE A C 1
ATOM 708 O O . ILE A 1 86 ? 30.126 8.302 -49.775 1.00 86.19 86 ILE A O 1
ATOM 712 N N . LYS A 1 87 ? 32.149 7.558 -50.414 1.00 81.56 87 LYS A N 1
ATOM 713 C CA . LYS A 1 87 ? 32.918 8.551 -49.657 1.00 81.56 87 LYS A CA 1
ATOM 714 C C . LYS A 1 87 ? 34.192 8.925 -50.400 1.00 81.56 87 LYS A C 1
ATOM 716 O O . LYS A 1 87 ? 34.871 8.050 -50.926 1.00 81.56 87 LYS A O 1
ATOM 721 N N . ASP A 1 88 ? 34.486 10.224 -50.471 1.00 78.19 88 ASP A N 1
ATOM 722 C CA . ASP A 1 88 ? 35.664 10.774 -51.160 1.00 78.19 88 ASP A CA 1
ATOM 723 C C . ASP A 1 88 ? 35.847 10.211 -52.590 1.00 78.19 88 ASP A C 1
ATOM 725 O O . ASP A 1 88 ? 36.939 9.812 -52.990 1.00 78.19 88 ASP A O 1
ATOM 729 N N . ASN A 1 89 ? 34.750 10.146 -53.357 1.00 81.50 89 ASN A N 1
ATOM 730 C CA . ASN A 1 89 ? 34.678 9.577 -54.715 1.00 81.50 89 ASN A CA 1
ATOM 731 C C . ASN A 1 89 ? 35.060 8.088 -54.831 1.00 81.50 89 ASN A C 1
ATOM 733 O O . ASN A 1 89 ? 35.261 7.588 -55.938 1.00 81.50 89 ASN A O 1
ATOM 737 N N . LYS A 1 90 ? 35.126 7.360 -53.714 1.00 83.69 90 LYS A N 1
ATOM 738 C CA . LYS A 1 90 ? 35.288 5.905 -53.675 1.00 83.69 90 LYS A CA 1
ATOM 739 C C . LYS A 1 90 ? 33.981 5.233 -53.281 1.00 83.69 90 LYS A C 1
ATOM 741 O O . LYS A 1 90 ? 33.198 5.772 -52.500 1.00 83.69 90 LYS A O 1
ATOM 746 N N . GLN A 1 91 ? 33.771 4.034 -53.813 1.00 87.25 91 GLN A N 1
ATOM 747 C CA . GLN A 1 91 ? 32.643 3.178 -53.473 1.00 87.25 91 GLN A CA 1
ATOM 748 C C . GLN A 1 91 ? 33.140 1.974 -52.676 1.00 87.25 91 GLN A C 1
ATOM 750 O O . GLN A 1 91 ? 33.940 1.179 -53.168 1.00 87.25 91 GLN A O 1
ATOM 755 N N . PHE A 1 92 ? 32.614 1.807 -51.471 1.00 86.69 92 PHE A N 1
ATOM 756 C CA . PHE A 1 92 ? 32.904 0.678 -50.603 1.00 86.69 92 PHE A CA 1
ATOM 757 C C . PHE A 1 92 ? 31.675 -0.220 -50.524 1.00 86.69 92 PHE A C 1
ATOM 759 O O . PHE A 1 92 ? 30.655 0.159 -49.958 1.00 86.69 92 PHE A O 1
ATOM 766 N N . LYS A 1 93 ? 31.765 -1.411 -51.121 1.00 79.75 93 LYS A N 1
ATOM 767 C CA . LYS A 1 93 ? 30.678 -2.412 -51.134 1.00 79.75 93 LYS A CA 1
ATOM 768 C C . LYS A 1 93 ? 30.767 -3.419 -49.986 1.00 79.75 93 LYS A C 1
ATOM 770 O O . LYS A 1 93 ? 29.894 -4.258 -49.820 1.00 79.75 93 LYS A O 1
ATOM 775 N N . THR A 1 94 ? 31.855 -3.372 -49.226 1.00 76.69 94 THR A N 1
ATOM 776 C CA . THR A 1 94 ? 32.131 -4.293 -48.122 1.00 76.69 94 THR A CA 1
ATOM 777 C C . THR A 1 94 ? 32.799 -3.530 -46.994 1.00 76.69 94 THR A C 1
ATOM 779 O O . THR A 1 94 ? 33.658 -2.685 -47.264 1.00 76.69 94 THR A O 1
ATOM 782 N N . VAL A 1 95 ? 32.475 -3.890 -45.754 1.00 69.62 95 VAL A N 1
ATOM 783 C CA . VAL A 1 95 ? 33.111 -3.338 -44.550 1.00 69.62 95 VAL A CA 1
ATOM 784 C C . VAL A 1 95 ? 34.628 -3.533 -44.593 1.00 69.62 95 VAL A C 1
ATOM 786 O O . VAL A 1 95 ? 35.366 -2.585 -44.348 1.00 69.62 95 VAL A O 1
ATOM 789 N N . GLN A 1 96 ? 35.099 -4.716 -45.006 1.00 72.81 96 GLN A N 1
ATOM 790 C CA . GLN A 1 96 ? 36.533 -5.005 -45.095 1.00 72.81 96 GLN A CA 1
ATOM 791 C C . GLN A 1 96 ? 37.261 -4.052 -46.054 1.00 72.81 96 GLN A C 1
ATOM 793 O O . GLN A 1 96 ? 38.236 -3.422 -45.665 1.00 72.81 96 GLN A O 1
ATOM 798 N N . GLY A 1 97 ? 36.737 -3.860 -47.270 1.00 76.94 97 GLY A N 1
ATOM 799 C CA . GLY A 1 97 ? 37.328 -2.928 -48.237 1.00 76.94 97 GLY A CA 1
ATOM 800 C C . GLY A 1 97 ? 37.359 -1.467 -47.763 1.00 76.94 97 GLY A C 1
ATOM 801 O O . GLY A 1 97 ? 38.273 -0.729 -48.122 1.00 76.94 97 GLY A O 1
ATOM 802 N N . TYR A 1 98 ? 36.397 -1.046 -46.936 1.00 83.12 98 TYR A N 1
ATOM 803 C CA . TYR A 1 98 ? 36.419 0.274 -46.297 1.00 83.12 98 TYR A CA 1
ATOM 804 C C . TYR A 1 98 ? 37.492 0.370 -45.204 1.00 83.12 98 TYR A C 1
ATOM 806 O O . TYR A 1 98 ? 38.265 1.329 -45.175 1.00 83.12 98 TYR A O 1
ATOM 814 N N . LEU A 1 99 ? 37.590 -0.642 -44.337 1.00 76.44 99 LEU A N 1
ATOM 815 C CA . LEU A 1 99 ? 38.598 -0.696 -43.277 1.00 76.44 99 LEU A CA 1
ATOM 816 C C . LEU A 1 99 ? 40.026 -0.757 -43.835 1.00 76.44 99 LEU A C 1
ATOM 818 O O . LEU A 1 99 ? 40.909 -0.067 -43.324 1.00 76.44 99 LEU A O 1
ATOM 822 N N . ASP A 1 100 ? 40.247 -1.513 -44.909 1.00 78.44 100 ASP A N 1
ATOM 823 C CA . ASP A 1 100 ? 41.544 -1.599 -45.581 1.00 78.44 100 ASP A CA 1
ATOM 824 C C . ASP A 1 100 ? 41.970 -0.237 -46.157 1.00 78.44 100 ASP A C 1
ATOM 826 O O . ASP A 1 100 ? 43.135 0.152 -46.040 1.00 78.44 100 ASP A O 1
ATOM 830 N N . ASP A 1 101 ? 41.039 0.537 -46.728 1.00 83.56 101 ASP A N 1
ATOM 831 C CA . ASP A 1 101 ? 41.325 1.886 -47.236 1.00 83.56 101 ASP A CA 1
ATOM 832 C C . ASP A 1 101 ? 41.679 2.861 -46.106 1.00 83.56 101 ASP A C 1
ATOM 834 O O . ASP A 1 101 ? 42.671 3.588 -46.200 1.00 83.56 101 ASP A O 1
ATOM 838 N N . LEU A 1 102 ? 40.938 2.821 -44.993 1.00 80.81 102 LEU A N 1
ATOM 839 C CA . LEU A 1 102 ? 41.245 3.619 -43.802 1.00 80.81 102 LEU A CA 1
ATOM 840 C C . LEU A 1 102 ? 42.621 3.280 -43.229 1.00 80.81 102 LEU A C 1
ATOM 842 O O . LEU A 1 102 ? 43.404 4.176 -42.905 1.00 80.81 102 LEU A O 1
ATOM 846 N N . MET A 1 103 ? 42.940 1.989 -43.138 1.00 72.56 103 MET A N 1
ATOM 847 C CA . MET A 1 103 ? 44.237 1.515 -42.668 1.00 72.56 103 MET A CA 1
ATOM 848 C C . MET A 1 103 ? 45.362 1.886 -43.627 1.00 72.56 103 MET A C 1
ATOM 850 O O . MET A 1 103 ? 46.495 2.071 -43.183 1.00 72.56 103 MET A O 1
ATOM 854 N N . ASN A 1 104 ? 45.082 2.064 -44.917 1.00 78.56 104 ASN A N 1
ATOM 855 C CA . ASN A 1 104 ? 46.043 2.527 -45.915 1.00 78.56 104 ASN A CA 1
ATOM 856 C C . ASN A 1 104 ? 46.160 4.055 -46.015 1.00 78.56 104 ASN A C 1
ATOM 858 O O . ASN A 1 104 ? 47.185 4.559 -46.483 1.00 78.56 104 ASN A O 1
ATOM 862 N N . ASN A 1 105 ? 45.193 4.799 -45.480 1.00 77.44 105 ASN A N 1
ATOM 863 C CA . ASN A 1 105 ? 45.232 6.252 -45.431 1.00 77.44 105 ASN A CA 1
ATOM 864 C C . ASN A 1 105 ? 46.223 6.749 -44.362 1.00 77.44 105 ASN A C 1
ATOM 866 O O . ASN A 1 105 ? 45.970 6.670 -43.160 1.00 77.44 105 ASN A O 1
ATOM 870 N N . LYS A 1 106 ? 47.357 7.309 -44.802 1.00 72.06 106 LYS A N 1
ATOM 871 C CA . LYS A 1 106 ? 48.423 7.822 -43.920 1.00 72.06 106 LYS A CA 1
ATOM 872 C C . LYS A 1 106 ? 47.961 8.936 -42.974 1.00 72.06 106 LYS A C 1
ATOM 874 O O . LYS A 1 106 ? 48.565 9.090 -41.916 1.00 72.06 106 LYS A O 1
ATOM 879 N N . GLU A 1 107 ? 46.920 9.685 -43.336 1.00 68.56 107 GLU A N 1
ATOM 880 C CA . GLU A 1 107 ? 46.372 10.761 -42.509 1.00 68.56 107 GLU A CA 1
ATOM 881 C C . GLU A 1 107 ? 45.486 10.212 -41.394 1.00 68.56 107 GLU A C 1
ATOM 883 O O . GLU A 1 107 ? 45.583 10.680 -40.270 1.00 68.56 107 GLU A O 1
ATOM 888 N N . ILE A 1 108 ? 44.670 9.189 -41.665 1.00 67.06 108 ILE A N 1
ATOM 889 C CA . ILE A 1 108 ? 43.712 8.640 -40.689 1.00 67.06 108 ILE A CA 1
ATOM 890 C C . ILE A 1 108 ? 44.354 7.551 -39.818 1.00 67.06 108 ILE A C 1
ATOM 892 O O . ILE A 1 108 ? 44.047 7.439 -38.628 1.00 67.06 108 ILE A O 1
ATOM 896 N N . ARG A 1 109 ? 45.304 6.791 -40.381 1.00 67.50 109 ARG A N 1
ATOM 897 C CA . ARG A 1 109 ? 46.015 5.673 -39.738 1.00 67.50 109 ARG A CA 1
ATOM 898 C C . ARG A 1 109 ? 46.468 5.956 -38.295 1.00 67.50 109 ARG A C 1
ATOM 900 O O . ARG A 1 109 ? 46.285 5.064 -37.472 1.00 67.50 109 ARG A O 1
ATOM 907 N N . PRO A 1 110 ? 47.037 7.124 -37.929 1.00 65.25 110 PRO A N 1
ATOM 908 C CA . PRO A 1 110 ? 47.466 7.395 -36.553 1.00 65.25 110 PRO A CA 1
ATOM 909 C C . PRO A 1 110 ? 46.322 7.425 -35.529 1.00 65.25 110 PRO A C 1
ATOM 911 O O . PRO A 1 110 ? 46.540 7.066 -34.376 1.00 65.25 110 PRO A O 1
ATOM 914 N N . TYR A 1 111 ? 45.109 7.814 -35.936 1.00 64.50 111 TYR A N 1
ATOM 915 C CA . TYR A 1 111 ? 43.949 7.927 -35.042 1.00 64.50 111 TYR A CA 1
ATOM 916 C C . TYR A 1 111 ? 43.162 6.614 -34.922 1.00 64.50 111 TYR A C 1
ATOM 918 O O . TYR A 1 111 ? 42.393 6.444 -33.978 1.00 64.50 111 TYR A O 1
ATOM 926 N N . ILE A 1 112 ? 43.387 5.670 -35.841 1.00 63.59 112 ILE A N 1
ATOM 927 C CA . ILE A 1 112 ? 42.790 4.325 -35.817 1.00 63.59 112 ILE A CA 1
ATOM 928 C C . ILE A 1 112 ? 43.783 3.235 -35.380 1.00 63.59 112 ILE A C 1
ATOM 930 O O . ILE A 1 112 ? 43.353 2.183 -34.917 1.00 63.59 112 ILE A O 1
ATOM 934 N N . ARG A 1 113 ? 45.104 3.473 -35.443 1.00 52.44 113 ARG A N 1
ATOM 935 C CA . ARG A 1 113 ? 46.135 2.541 -34.943 1.00 52.44 113 ARG A CA 1
ATOM 936 C C . ARG A 1 113 ? 45.948 2.280 -33.448 1.00 52.44 113 ARG A C 1
ATOM 938 O O . ARG A 1 113 ? 45.910 3.214 -32.655 1.00 52.44 113 ARG A O 1
ATOM 945 N N . GLY A 1 114 ? 45.858 1.005 -33.068 1.00 51.66 114 GLY A N 1
ATOM 946 C CA . GLY A 1 114 ? 45.569 0.591 -31.689 1.00 51.66 114 GLY A CA 1
ATOM 947 C C . GLY A 1 114 ? 44.079 0.617 -31.329 1.00 51.66 114 GLY A C 1
ATOM 948 O O . GLY A 1 114 ? 43.716 0.262 -30.211 1.00 51.66 114 GLY A O 1
ATOM 949 N N . THR A 1 115 ? 43.207 1.003 -32.264 1.00 54.34 115 THR A N 1
ATOM 950 C CA . THR A 1 115 ? 41.785 0.669 -32.189 1.00 54.34 115 THR A CA 1
ATOM 951 C C . THR A 1 115 ? 41.638 -0.766 -32.670 1.00 54.34 115 THR A C 1
ATOM 953 O O . THR A 1 115 ? 42.122 -1.103 -33.749 1.00 54.34 115 THR A O 1
ATOM 956 N N . ASP A 1 116 ? 41.021 -1.615 -31.855 1.00 54.41 116 ASP A N 1
ATOM 957 C CA . ASP A 1 116 ? 40.734 -3.005 -32.196 1.00 54.41 116 ASP A CA 1
ATOM 958 C C . ASP A 1 116 ? 39.645 -3.054 -33.282 1.00 54.41 116 ASP A C 1
ATOM 960 O O . ASP A 1 116 ? 38.465 -3.216 -32.989 1.00 54.41 116 ASP A O 1
ATOM 964 N N . LEU A 1 117 ? 40.029 -2.782 -34.535 1.00 51.09 117 LEU A N 1
ATOM 965 C CA . LEU A 1 117 ? 39.125 -2.752 -35.691 1.00 51.09 117 LEU A CA 1
ATOM 966 C C . LEU A 1 117 ? 38.552 -4.146 -35.971 1.00 51.09 117 LEU A C 1
ATOM 968 O O . LEU A 1 117 ? 37.360 -4.266 -36.227 1.00 51.09 117 LEU A O 1
ATOM 972 N N . ASP A 1 118 ? 39.374 -5.185 -35.806 1.00 42.88 118 ASP A N 1
ATOM 973 C CA . ASP A 1 118 ? 38.957 -6.590 -35.793 1.00 42.88 118 ASP A CA 1
ATOM 974 C C . ASP A 1 118 ? 37.985 -6.885 -34.645 1.00 42.88 118 ASP A C 1
ATOM 976 O O . ASP A 1 118 ? 37.025 -7.636 -34.809 1.00 42.88 118 ASP A O 1
ATOM 980 N N . GLY A 1 119 ? 38.206 -6.280 -33.479 1.00 44.94 119 GLY A N 1
ATOM 981 C CA . GLY A 1 119 ? 37.272 -6.278 -32.365 1.00 44.94 119 GLY A CA 1
ATOM 982 C C . GLY A 1 119 ? 35.993 -5.513 -32.663 1.00 44.94 119 GLY A C 1
ATOM 983 O O . GLY A 1 119 ? 34.968 -5.900 -32.137 1.00 44.94 119 GLY A O 1
ATOM 984 N N . MET A 1 120 ? 35.979 -4.490 -33.519 1.00 46.47 120 MET A N 1
ATOM 985 C CA . MET A 1 120 ? 34.753 -3.777 -33.908 1.00 46.47 120 MET A CA 1
ATOM 986 C C . MET A 1 120 ? 33.875 -4.610 -34.854 1.00 46.47 120 MET A C 1
ATOM 988 O O . MET A 1 120 ? 32.668 -4.687 -34.630 1.00 46.47 120 MET A O 1
ATOM 992 N N . THR A 1 121 ? 34.459 -5.315 -35.830 1.00 43.94 121 THR A N 1
ATOM 993 C CA . THR A 1 121 ? 33.745 -6.291 -36.682 1.00 43.94 121 THR A CA 1
ATOM 994 C C . THR A 1 121 ? 33.323 -7.539 -35.898 1.00 43.94 121 THR A C 1
ATOM 996 O O . THR A 1 121 ? 32.163 -7.945 -35.970 1.00 43.94 121 THR A O 1
ATOM 999 N N . ARG A 1 122 ? 34.204 -8.114 -35.061 1.00 42.31 122 ARG A N 1
ATOM 1000 C CA . ARG A 1 122 ? 33.855 -9.251 -34.180 1.00 42.31 122 ARG A CA 1
ATOM 1001 C C . ARG A 1 122 ? 32.881 -8.860 -33.072 1.00 42.31 122 ARG A C 1
ATOM 1003 O O . ARG A 1 122 ? 32.077 -9.697 -32.666 1.00 42.31 122 ARG A O 1
ATOM 1010 N N . ASN A 1 123 ? 32.918 -7.620 -32.585 1.00 44.81 123 ASN A N 1
ATOM 1011 C CA . ASN A 1 123 ? 31.933 -7.115 -31.638 1.00 44.81 123 ASN A CA 1
ATOM 1012 C C . ASN A 1 123 ? 30.574 -6.978 -32.295 1.00 44.81 123 ASN A C 1
ATOM 1014 O O . ASN A 1 123 ? 29.634 -7.171 -31.565 1.00 44.81 123 ASN A O 1
ATOM 1018 N N . HIS A 1 124 ? 30.410 -6.751 -33.599 1.00 43.84 124 HIS A N 1
ATOM 1019 C CA . HIS A 1 124 ? 29.074 -6.663 -34.209 1.00 43.84 124 HIS A CA 1
ATOM 1020 C C . HIS A 1 124 ? 28.373 -8.038 -34.302 1.00 43.84 124 HIS A C 1
ATOM 1022 O O . HIS A 1 124 ? 27.247 -8.205 -33.821 1.00 43.84 124 HIS A O 1
ATOM 1028 N N . GLU A 1 125 ? 29.065 -9.073 -34.795 1.00 42.91 125 GLU A N 1
ATOM 1029 C CA . GLU A 1 125 ? 28.530 -10.448 -34.846 1.00 42.91 125 GLU A CA 1
ATOM 1030 C C . GLU A 1 125 ? 28.384 -11.080 -33.448 1.00 42.91 125 GLU A C 1
ATOM 1032 O O . GLU A 1 125 ? 27.406 -11.785 -33.166 1.00 42.91 125 GLU A O 1
ATOM 1037 N N . ASN A 1 126 ? 29.307 -10.781 -32.524 1.00 47.53 126 ASN A N 1
ATOM 1038 C CA . ASN A 1 126 ? 29.152 -11.146 -31.116 1.00 47.53 126 ASN A CA 1
ATOM 1039 C C . ASN A 1 126 ? 28.198 -10.208 -30.362 1.00 47.53 126 ASN A C 1
ATOM 1041 O O . ASN A 1 126 ? 27.677 -10.633 -29.337 1.00 47.53 126 ASN A O 1
ATOM 1045 N N . HIS A 1 127 ? 27.891 -9.001 -30.857 1.00 50.44 127 HIS A N 1
ATOM 1046 C CA . HIS A 1 127 ? 26.892 -8.090 -30.280 1.00 50.44 127 HIS A CA 1
ATOM 1047 C C . HIS A 1 127 ? 25.494 -8.602 -30.556 1.00 50.44 127 HIS A C 1
ATOM 1049 O O . HIS A 1 127 ? 24.674 -8.565 -29.655 1.00 50.44 127 HIS A O 1
ATOM 1055 N N . GLY A 1 128 ? 25.209 -9.172 -31.729 1.00 50.78 128 GLY A N 1
ATOM 1056 C CA . GLY A 1 128 ? 23.933 -9.860 -31.957 1.00 50.78 128 GLY A CA 1
ATOM 1057 C C . GLY A 1 128 ? 23.699 -10.991 -30.943 1.00 50.78 128 GLY A C 1
ATOM 1058 O O . GLY A 1 128 ? 22.626 -11.094 -30.344 1.00 50.78 128 GLY A O 1
ATOM 1059 N N . LYS A 1 129 ? 24.735 -11.800 -30.675 1.00 57.53 129 LYS A N 1
ATOM 1060 C CA . LYS A 1 129 ? 24.706 -12.857 -29.645 1.00 57.53 129 LYS A CA 1
ATOM 1061 C C . LYS A 1 129 ? 24.658 -12.293 -28.220 1.00 57.53 129 LYS A C 1
ATOM 1063 O O . LYS A 1 129 ? 23.934 -12.828 -27.385 1.00 57.53 129 LYS A O 1
ATOM 1068 N N . TYR A 1 130 ? 25.379 -11.210 -27.950 1.00 61.50 130 TYR A N 1
ATOM 1069 C CA . TYR A 1 130 ? 25.416 -10.512 -26.666 1.00 61.50 130 TYR A CA 1
ATOM 1070 C C . TYR A 1 130 ? 24.083 -9.830 -26.356 1.00 61.50 130 TYR A C 1
ATOM 1072 O O . TYR A 1 130 ? 23.538 -10.068 -25.293 1.00 61.50 130 TYR A O 1
ATOM 1080 N N . ILE A 1 131 ? 23.486 -9.088 -27.288 1.00 59.91 131 ILE A N 1
ATOM 1081 C CA . ILE A 1 131 ? 22.148 -8.497 -27.167 1.00 59.91 131 ILE A CA 1
ATOM 1082 C C . ILE A 1 131 ? 21.128 -9.601 -26.949 1.00 59.91 131 ILE A C 1
ATOM 1084 O O . ILE A 1 131 ? 20.309 -9.477 -26.052 1.00 59.91 131 ILE A O 1
ATOM 1088 N N . LYS A 1 132 ? 21.194 -10.710 -27.698 1.00 64.50 132 LYS A N 1
ATOM 1089 C CA . LYS A 1 132 ? 20.299 -11.855 -27.478 1.00 64.50 132 LYS A CA 1
ATOM 1090 C C . LYS A 1 132 ? 20.481 -12.455 -26.077 1.00 64.50 132 LYS A C 1
ATOM 1092 O O . LYS A 1 132 ? 19.493 -12.723 -25.396 1.00 64.50 132 LYS A O 1
ATOM 1097 N N . SER A 1 133 ? 21.722 -12.603 -25.617 1.00 68.75 133 SER A N 1
ATOM 1098 C CA . SER A 1 133 ? 22.064 -13.054 -24.261 1.00 68.75 133 SER A CA 1
ATOM 1099 C C . SER A 1 133 ? 21.569 -12.084 -23.181 1.00 68.75 133 SER A C 1
ATOM 1101 O O . SER A 1 133 ? 20.965 -12.506 -22.202 1.00 68.75 133 SER A O 1
ATOM 1103 N N . VAL A 1 134 ? 21.738 -10.778 -23.376 1.00 67.56 134 VAL A N 1
ATOM 1104 C CA . VAL A 1 134 ? 21.316 -9.711 -22.462 1.00 67.56 134 VAL A CA 1
ATOM 1105 C C . VAL A 1 134 ? 19.793 -9.575 -22.440 1.00 67.56 134 VAL A C 1
ATOM 1107 O O . VAL A 1 134 ? 19.215 -9.455 -21.365 1.00 67.56 134 VAL A O 1
ATOM 1110 N N . PHE A 1 135 ? 19.124 -9.678 -23.590 1.00 69.88 135 PHE A N 1
ATOM 1111 C CA . PHE A 1 135 ? 17.664 -9.762 -23.684 1.00 69.88 135 PHE A CA 1
ATOM 1112 C C . PHE A 1 135 ? 17.135 -10.973 -22.932 1.00 69.88 135 PHE A C 1
ATOM 1114 O O . PHE A 1 135 ? 16.151 -10.844 -22.220 1.00 69.88 135 PHE A O 1
ATOM 1121 N N . THR A 1 136 ? 17.810 -12.118 -23.038 1.00 75.81 136 THR A N 1
ATOM 1122 C CA . THR A 1 136 ? 17.451 -13.322 -22.278 1.00 75.81 136 THR A CA 1
ATOM 1123 C C . THR A 1 136 ? 17.697 -13.107 -20.778 1.00 75.81 136 THR A C 1
ATOM 1125 O O . THR A 1 13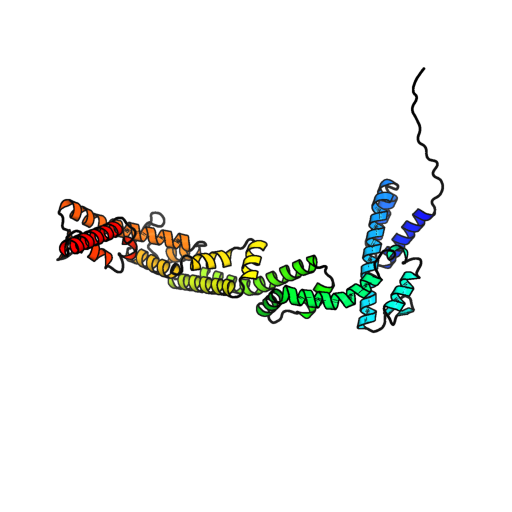6 ? 16.834 -13.390 -19.953 1.00 75.81 136 THR A O 1
ATOM 1128 N N . LYS A 1 137 ? 18.842 -12.519 -20.406 1.00 77.69 137 LYS A N 1
ATOM 1129 C CA . LYS A 1 137 ? 19.235 -12.226 -19.015 1.00 77.69 137 LYS A CA 1
ATOM 1130 C C . LYS A 1 137 ? 18.288 -11.236 -18.328 1.00 77.69 137 LYS A C 1
ATOM 1132 O O . LYS A 1 137 ? 18.029 -11.372 -17.136 1.00 77.69 137 LYS A O 1
ATOM 1137 N N . TYR A 1 138 ? 17.772 -10.248 -19.059 1.00 81.81 138 TYR A N 1
ATOM 1138 C CA . TYR A 1 138 ? 16.870 -9.212 -18.542 1.00 81.81 138 TYR A CA 1
ATOM 1139 C C . TYR A 1 138 ? 15.442 -9.325 -19.078 1.00 81.81 138 TYR A C 1
ATOM 1141 O O . TYR A 1 138 ? 14.676 -8.363 -18.982 1.00 81.81 138 TYR A O 1
ATOM 1149 N N . GLN A 1 139 ? 15.066 -10.501 -19.583 1.00 84.00 139 GLN A N 1
ATOM 1150 C CA . GLN A 1 139 ? 13.770 -10.747 -20.210 1.00 84.00 139 GLN A CA 1
ATOM 1151 C C . GLN A 1 139 ? 12.617 -10.306 -19.306 1.00 84.00 139 GLN A C 1
ATOM 1153 O O . GLN A 1 139 ? 11.751 -9.558 -19.745 1.00 84.00 139 GLN A O 1
ATOM 1158 N N . ASN A 1 140 ? 12.676 -10.634 -18.013 1.00 85.38 140 ASN A N 1
ATOM 1159 C CA . ASN A 1 140 ? 11.652 -10.247 -17.038 1.00 85.38 140 ASN A CA 1
ATOM 1160 C C . ASN A 1 140 ? 11.431 -8.724 -16.957 1.00 85.38 140 ASN A C 1
ATOM 1162 O O . ASN A 1 140 ? 10.293 -8.270 -16.822 1.00 85.38 140 ASN A O 1
ATOM 1166 N N . LYS A 1 141 ? 12.494 -7.908 -17.054 1.00 87.88 141 LYS A N 1
ATOM 1167 C CA . LYS A 1 141 ? 12.365 -6.438 -17.034 1.00 87.88 141 LYS A CA 1
ATOM 1168 C C . LYS A 1 141 ? 11.721 -5.926 -18.313 1.00 87.88 141 LYS A C 1
ATOM 1170 O O . LYS A 1 141 ? 10.844 -5.072 -18.250 1.00 87.88 141 LYS A O 1
ATOM 1175 N N . ILE A 1 142 ? 12.133 -6.473 -19.452 1.00 87.62 142 ILE A N 1
ATOM 1176 C CA . ILE A 1 142 ? 11.615 -6.101 -20.772 1.00 87.62 142 ILE A CA 1
ATOM 1177 C C . ILE A 1 142 ? 10.138 -6.490 -20.881 1.00 87.62 142 ILE A C 1
ATOM 1179 O O . ILE A 1 142 ? 9.311 -5.661 -21.243 1.00 87.62 142 ILE A O 1
ATOM 1183 N N . GLU A 1 143 ? 9.774 -7.701 -20.464 1.00 89.62 143 GLU A N 1
ATOM 1184 C CA . GLU A 1 143 ? 8.378 -8.137 -20.376 1.00 89.62 143 GLU A CA 1
ATOM 1185 C C . GLU A 1 143 ? 7.556 -7.240 -19.450 1.00 89.62 143 GLU A C 1
ATOM 1187 O O . GLU A 1 143 ? 6.411 -6.920 -19.758 1.00 89.62 143 GLU A O 1
ATOM 1192 N N . THR A 1 144 ? 8.129 -6.801 -18.327 1.00 92.19 144 THR A N 1
ATOM 1193 C CA . THR A 1 144 ? 7.447 -5.873 -17.418 1.00 92.19 144 THR A CA 1
ATOM 1194 C C . THR A 1 144 ? 7.231 -4.504 -18.065 1.00 92.19 144 THR A C 1
ATOM 1196 O O . THR A 1 144 ? 6.134 -3.964 -17.953 1.00 92.19 144 THR A O 1
ATOM 1199 N N . ILE A 1 145 ? 8.223 -3.960 -18.782 1.00 92.12 145 ILE A N 1
ATOM 1200 C CA . ILE A 1 145 ? 8.078 -2.711 -19.554 1.00 92.12 145 ILE A CA 1
ATOM 1201 C C . ILE A 1 145 ? 6.921 -2.838 -20.549 1.00 92.12 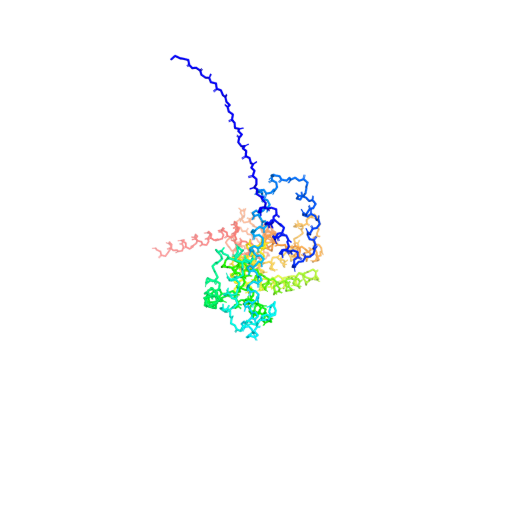145 ILE A C 1
ATOM 1203 O O . ILE A 1 145 ? 6.038 -1.988 -20.571 1.00 92.12 145 ILE A O 1
ATOM 1207 N N . VAL A 1 146 ? 6.884 -3.926 -21.321 1.00 92.00 146 VAL A N 1
ATOM 1208 C CA . VAL A 1 146 ? 5.846 -4.163 -22.337 1.00 92.00 146 VAL A CA 1
ATOM 1209 C C . VAL A 1 146 ? 4.464 -4.345 -21.705 1.00 92.00 146 VAL A C 1
ATOM 1211 O O . VAL A 1 146 ? 3.477 -3.845 -22.236 1.00 92.00 146 VAL A O 1
ATOM 1214 N N . LYS A 1 147 ? 4.369 -5.015 -20.551 1.00 92.94 147 LYS A N 1
ATOM 1215 C CA . LYS A 1 147 ? 3.102 -5.154 -19.812 1.00 92.94 147 LYS A CA 1
ATOM 1216 C C . LYS A 1 147 ? 2.578 -3.810 -19.306 1.00 92.94 147 LYS A C 1
ATOM 1218 O O . LYS A 1 147 ? 1.387 -3.542 -19.431 1.00 92.94 147 LYS A O 1
ATOM 1223 N N . LEU A 1 148 ? 3.456 -2.976 -18.748 1.00 92.06 148 LEU A N 1
ATOM 1224 C CA . LEU A 1 148 ? 3.099 -1.655 -18.219 1.00 92.06 148 LEU A CA 1
ATOM 1225 C C . LEU A 1 148 ? 2.821 -0.644 -19.340 1.00 92.06 148 LEU A C 1
ATOM 1227 O O . LEU A 1 148 ? 1.977 0.237 -19.187 1.00 92.06 148 LEU A O 1
ATOM 1231 N N . GLN A 1 149 ? 3.490 -0.795 -20.483 1.00 92.00 149 GLN A N 1
ATOM 1232 C CA . GLN A 1 149 ? 3.339 0.057 -21.654 1.00 92.00 149 GLN A CA 1
ATOM 1233 C C . GLN A 1 149 ? 3.226 -0.800 -22.931 1.00 92.00 149 GLN A C 1
ATOM 1235 O O . GLN A 1 149 ? 4.210 -0.998 -23.641 1.00 92.00 149 GLN A O 1
ATOM 1240 N N . PRO A 1 150 ? 2.013 -1.263 -23.298 1.00 89.06 150 PRO A N 1
ATOM 1241 C CA . PRO A 1 150 ? 1.813 -2.152 -24.452 1.00 89.06 150 PRO A CA 1
ATOM 1242 C C . PRO A 1 150 ? 2.233 -1.568 -25.807 1.00 89.06 150 PRO A C 1
ATOM 1244 O O . PRO A 1 150 ? 2.456 -2.307 -26.759 1.00 89.06 150 PRO A O 1
ATOM 1247 N N . LYS A 1 151 ? 2.331 -0.236 -25.905 1.00 89.38 151 LYS A N 1
ATOM 1248 C CA . LYS A 1 151 ? 2.795 0.489 -27.100 1.00 89.38 151 LYS A CA 1
ATOM 1249 C C . LYS A 1 151 ? 4.297 0.807 -27.067 1.00 89.38 151 LYS A C 1
ATOM 1251 O O . LYS A 1 151 ? 4.745 1.663 -27.823 1.00 89.38 151 LYS A O 1
ATOM 1256 N N . TYR A 1 152 ? 5.052 0.213 -26.146 1.00 89.94 152 TYR A N 1
ATOM 1257 C CA . TYR A 1 152 ? 6.483 0.465 -26.019 1.00 89.94 152 TYR A CA 1
ATOM 1258 C C . TYR A 1 152 ? 7.245 -0.085 -27.230 1.00 89.94 152 TYR A C 1
ATOM 1260 O O . TYR A 1 152 ? 7.062 -1.240 -27.615 1.00 89.94 152 TYR A O 1
ATOM 1268 N N . ASP A 1 153 ? 8.115 0.737 -27.814 1.00 89.00 153 ASP A N 1
ATOM 1269 C CA . ASP A 1 153 ? 8.920 0.359 -28.973 1.00 89.00 153 ASP A CA 1
ATOM 1270 C C . ASP A 1 153 ? 10.139 -0.472 -28.538 1.00 89.00 153 ASP A C 1
ATOM 1272 O O . ASP A 1 153 ? 11.195 0.044 -28.159 1.00 89.00 153 ASP A O 1
ATOM 1276 N N . ILE A 1 154 ? 9.968 -1.796 -28.566 1.00 84.94 154 ILE A N 1
ATOM 1277 C CA . ILE A 1 154 ? 11.021 -2.753 -28.208 1.00 84.94 154 ILE A CA 1
ATOM 1278 C C . ILE A 1 154 ? 12.194 -2.676 -29.191 1.00 84.94 154 ILE A C 1
ATOM 1280 O O . ILE A 1 154 ? 13.337 -2.871 -28.777 1.00 84.94 154 ILE A O 1
ATOM 1284 N N . GLU A 1 155 ? 11.942 -2.400 -30.472 1.00 82.31 155 GLU A N 1
ATOM 1285 C CA . GLU A 1 155 ? 13.005 -2.336 -31.479 1.00 82.31 155 GLU A CA 1
ATOM 1286 C C . GLU A 1 155 ? 13.882 -1.105 -31.255 1.00 82.31 155 GLU A C 1
ATOM 1288 O O . GLU A 1 155 ? 15.108 -1.219 -31.237 1.00 82.31 155 GLU A O 1
ATOM 1293 N N . GLN A 1 156 ? 13.282 0.037 -30.909 1.00 84.56 156 GLN A N 1
ATOM 1294 C CA . GLN A 1 156 ? 14.046 1.211 -30.495 1.00 84.56 156 GLN A CA 1
ATOM 1295 C C . GLN A 1 156 ? 14.885 0.943 -29.234 1.00 84.56 156 GLN A C 1
ATOM 1297 O O . GLN A 1 156 ? 16.025 1.406 -29.135 1.00 84.56 156 GLN A O 1
ATOM 1302 N N . LEU A 1 157 ? 14.358 0.194 -28.258 1.00 83.88 157 LEU A N 1
ATOM 1303 C CA . LEU A 1 157 ? 15.129 -0.194 -27.073 1.00 83.88 157 LEU A CA 1
ATOM 1304 C C . LEU A 1 157 ? 16.295 -1.122 -27.435 1.00 83.88 157 LEU A C 1
ATOM 1306 O O . LEU A 1 157 ? 17.406 -0.907 -26.949 1.00 83.88 157 LEU A O 1
ATOM 1310 N N . LYS A 1 158 ? 16.075 -2.108 -28.315 1.00 80.00 158 LYS A N 1
ATOM 1311 C CA . LYS A 1 158 ? 17.147 -2.966 -28.845 1.00 80.00 158 LYS A CA 1
ATOM 1312 C C . LYS A 1 158 ? 18.237 -2.130 -29.492 1.00 80.00 158 LYS A C 1
ATOM 1314 O O . LYS A 1 158 ? 19.402 -2.359 -29.188 1.00 80.00 158 LYS A O 1
ATOM 1319 N N . ASP A 1 159 ? 17.865 -1.171 -30.336 1.00 76.88 159 ASP A N 1
ATOM 1320 C CA . ASP A 1 159 ? 18.799 -0.295 -31.043 1.00 76.88 159 ASP A CA 1
ATOM 1321 C C . ASP A 1 159 ? 19.630 0.563 -30.089 1.00 76.88 159 ASP A C 1
ATOM 1323 O O . ASP A 1 159 ? 20.849 0.628 -30.239 1.00 76.88 159 ASP A O 1
ATOM 1327 N N . LYS A 1 160 ? 19.008 1.139 -29.052 1.00 76.69 160 LYS A N 1
ATOM 1328 C CA . LYS A 1 160 ? 19.731 1.854 -27.988 1.00 76.69 160 LYS A CA 1
ATOM 1329 C C . LYS A 1 160 ? 20.700 0.935 -27.241 1.00 76.69 160 LYS A C 1
ATOM 1331 O O . LYS A 1 160 ? 21.830 1.329 -26.984 1.00 76.69 160 LYS A O 1
ATOM 1336 N N . MET A 1 161 ? 20.294 -0.299 -26.932 1.00 76.44 161 MET A N 1
ATOM 1337 C CA . MET A 1 161 ? 21.150 -1.267 -26.234 1.00 76.44 161 MET A CA 1
ATOM 1338 C C . MET A 1 161 ? 22.368 -1.698 -27.058 1.00 76.44 161 MET A C 1
ATOM 1340 O O . MET A 1 161 ? 23.383 -2.044 -26.463 1.00 76.44 161 MET A O 1
ATOM 1344 N N . LYS A 1 162 ? 22.309 -1.667 -28.400 1.00 67.62 162 LYS A N 1
ATOM 1345 C CA . LYS A 1 162 ? 23.468 -2.023 -29.249 1.00 67.62 162 LYS A CA 1
ATOM 1346 C C . LYS A 1 162 ? 24.627 -1.037 -29.121 1.00 67.62 162 LYS A C 1
ATOM 1348 O O . LYS A 1 162 ? 25.744 -1.373 -29.497 1.00 67.62 162 LYS A O 1
ATOM 1353 N N . LEU A 1 163 ? 24.346 0.180 -28.658 1.00 66.44 163 LEU A N 1
ATOM 1354 C CA . LEU A 1 163 ? 25.308 1.278 -28.575 1.00 66.44 163 LEU A CA 1
ATOM 1355 C C . LEU A 1 163 ? 25.984 1.378 -27.199 1.00 66.44 163 LEU A C 1
ATOM 1357 O O . LEU A 1 163 ? 26.873 2.208 -27.022 1.00 66.44 163 LEU A O 1
ATOM 1361 N N . GLU A 1 164 ? 25.567 0.552 -26.239 1.00 67.31 164 GLU A N 1
ATOM 1362 C CA . GLU A 1 164 ? 25.958 0.638 -24.833 1.00 67.31 164 GLU A CA 1
ATOM 1363 C C . GLU A 1 164 ? 26.784 -0.582 -24.398 1.00 67.31 164 GLU A C 1
ATOM 1365 O O . GLU A 1 164 ? 26.583 -1.698 -24.878 1.00 67.31 164 GLU A O 1
ATOM 1370 N N . ASP A 1 165 ? 27.694 -0.384 -23.439 1.00 68.50 165 ASP A N 1
ATOM 1371 C CA . ASP A 1 165 ? 28.367 -1.493 -22.751 1.00 68.50 165 ASP A CA 1
ATOM 1372 C C . ASP A 1 165 ? 27.431 -2.173 -21.727 1.00 68.50 165 ASP A C 1
ATOM 1374 O O . ASP A 1 165 ? 26.317 -1.712 -21.478 1.00 68.50 165 ASP A O 1
ATOM 1378 N N . GLU A 1 166 ? 27.859 -3.268 -21.083 1.00 69.31 166 GLU A N 1
ATOM 1379 C CA . GLU A 1 166 ? 26.990 -4.004 -20.142 1.00 69.31 166 GLU A CA 1
ATOM 1380 C C . GLU A 1 166 ? 26.433 -3.126 -19.022 1.00 69.31 166 GLU A C 1
ATOM 1382 O O . GLU A 1 166 ? 25.271 -3.258 -18.630 1.00 69.31 166 GLU A O 1
ATOM 1387 N N . LYS A 1 167 ? 27.244 -2.198 -18.520 1.00 71.25 167 LYS A N 1
ATOM 1388 C CA . LYS A 1 167 ? 26.839 -1.311 -17.437 1.00 71.25 167 LYS A CA 1
ATOM 1389 C C . LYS A 1 167 ? 25.855 -0.252 -17.943 1.00 71.25 167 LYS A C 1
ATOM 1391 O O . LYS A 1 167 ? 24.872 0.030 -17.255 1.00 71.25 167 LYS A O 1
ATOM 1396 N N . GLY A 1 168 ? 26.088 0.290 -19.136 1.00 72.94 168 GLY A N 1
ATOM 1397 C CA . GLY A 1 168 ? 25.192 1.195 -19.851 1.00 72.94 168 GLY A CA 1
ATOM 1398 C C . GLY A 1 168 ? 23.839 0.548 -20.128 1.00 72.94 168 GLY A C 1
ATOM 1399 O O . GLY A 1 168 ? 22.808 1.122 -19.786 1.00 72.94 168 GLY A O 1
ATOM 1400 N N . VAL A 1 169 ? 23.824 -0.702 -20.597 1.00 76.88 169 VAL A N 1
ATOM 1401 C CA . VAL A 1 169 ? 22.592 -1.463 -20.832 1.00 76.88 169 VAL A CA 1
ATOM 1402 C C . VAL A 1 169 ? 21.807 -1.698 -19.539 1.00 76.88 169 VAL A C 1
ATOM 1404 O O . VAL A 1 169 ? 20.590 -1.506 -19.513 1.00 76.88 169 VAL A O 1
ATOM 1407 N N . ILE A 1 170 ? 22.476 -2.069 -18.441 1.00 82.06 170 ILE A N 1
ATOM 1408 C CA . ILE A 1 170 ? 21.822 -2.232 -17.131 1.00 82.06 170 ILE A CA 1
ATOM 1409 C C . ILE A 1 170 ? 21.160 -0.926 -16.682 1.00 82.06 170 ILE A C 1
ATOM 1411 O O . ILE A 1 170 ? 20.032 -0.949 -16.177 1.00 82.06 170 ILE A O 1
ATOM 1415 N N . ASN A 1 171 ? 21.853 0.200 -16.857 1.00 82.88 171 ASN A N 1
ATOM 1416 C CA . ASN A 1 171 ? 21.341 1.516 -16.492 1.00 82.88 171 ASN A CA 1
ATOM 1417 C C . ASN A 1 171 ? 20.161 1.927 -17.377 1.00 82.88 171 ASN A C 1
ATOM 1419 O O . ASN A 1 171 ? 19.131 2.332 -16.841 1.00 82.88 171 ASN A O 1
ATOM 1423 N N . LEU A 1 172 ? 20.280 1.756 -18.697 1.00 85.44 172 LEU A N 1
ATOM 1424 C CA . LEU A 1 172 ? 19.230 2.045 -19.672 1.00 85.44 172 LEU A CA 1
ATOM 1425 C C . LEU A 1 172 ? 17.961 1.246 -19.365 1.00 85.44 172 LEU A C 1
ATOM 1427 O O . LEU A 1 172 ? 16.890 1.826 -19.185 1.00 85.44 172 LEU A O 1
ATOM 1431 N N . LEU A 1 173 ? 18.085 -0.076 -19.215 1.00 87.94 173 LEU A N 1
ATOM 1432 C CA . LEU A 1 173 ? 16.963 -0.939 -18.850 1.00 87.94 173 LEU A CA 1
ATOM 1433 C C . LEU A 1 173 ? 16.375 -0.552 -17.492 1.00 87.94 173 LEU A C 1
ATOM 1435 O O . LEU A 1 173 ? 15.161 -0.571 -17.329 1.00 87.94 173 LEU A O 1
ATOM 1439 N N . GLY A 1 174 ? 17.209 -0.184 -16.517 1.00 88.88 174 GLY A N 1
ATOM 1440 C CA . GLY A 1 174 ? 16.747 0.329 -15.228 1.00 88.88 174 GLY A CA 1
ATOM 1441 C C . GLY A 1 174 ? 15.912 1.605 -15.363 1.00 88.88 174 GLY A C 1
ATOM 1442 O O . GLY A 1 174 ? 14.844 1.692 -14.760 1.00 88.88 174 GLY A O 1
ATOM 1443 N N . SER A 1 175 ? 16.363 2.568 -16.172 1.00 90.38 175 SER A N 1
ATOM 1444 C CA . SER A 1 175 ? 15.641 3.824 -16.398 1.00 90.38 175 SER A CA 1
ATOM 1445 C C . SER A 1 175 ? 14.334 3.633 -17.160 1.00 90.38 175 SER A C 1
ATOM 1447 O O . SER A 1 175 ? 13.316 4.188 -16.758 1.00 90.38 175 SER A O 1
ATOM 1449 N N . GLU A 1 176 ? 14.331 2.816 -18.213 1.00 91.44 176 GLU A N 1
ATOM 1450 C CA . GLU A 1 176 ? 13.135 2.550 -19.021 1.00 91.44 176 GLU A CA 1
ATOM 1451 C C . GLU A 1 176 ? 12.101 1.749 -18.213 1.00 91.44 176 GLU A C 1
ATOM 1453 O O . GLU A 1 176 ? 10.906 2.026 -18.276 1.00 91.44 176 GLU A O 1
ATOM 1458 N N . TRP A 1 177 ? 12.558 0.831 -17.355 1.00 92.44 177 TRP A N 1
ATOM 1459 C CA . TRP A 1 177 ? 11.701 0.083 -16.434 1.00 92.44 177 TRP A CA 1
ATOM 1460 C C . TRP A 1 177 ? 11.034 0.974 -15.383 1.00 92.44 177 TRP A C 1
ATOM 1462 O O . TRP A 1 177 ? 9.830 0.857 -15.153 1.00 92.44 177 TRP A O 1
ATOM 1472 N N . LEU A 1 178 ? 11.788 1.909 -14.791 1.00 92.94 178 LEU A N 1
ATOM 1473 C CA . LEU A 1 178 ? 11.232 2.913 -13.879 1.00 92.94 178 LEU A CA 1
ATOM 1474 C C . LEU A 1 178 ? 10.257 3.848 -14.578 1.00 92.94 178 LEU A C 1
ATOM 1476 O O . LEU A 1 178 ? 9.212 4.162 -14.014 1.00 92.94 178 LEU A O 1
ATOM 1480 N N . LYS A 1 179 ? 10.600 4.297 -15.786 1.00 93.06 179 LYS A N 1
ATOM 1481 C CA . LYS A 1 179 ? 9.760 5.192 -16.574 1.00 93.06 179 LYS A CA 1
ATOM 1482 C C . LYS A 1 179 ? 8.424 4.534 -16.906 1.00 93.06 179 LYS A C 1
ATOM 1484 O O . LYS A 1 179 ? 7.392 5.101 -16.573 1.00 93.06 179 LYS A O 1
ATOM 1489 N N . ALA A 1 180 ? 8.438 3.315 -17.447 1.00 94.19 180 ALA A N 1
ATOM 1490 C CA . ALA A 1 180 ? 7.217 2.575 -17.759 1.00 94.19 180 ALA A CA 1
ATOM 1491 C C . ALA A 1 180 ? 6.333 2.380 -16.515 1.00 94.19 180 ALA A C 1
ATOM 1493 O O . ALA A 1 180 ? 5.120 2.569 -16.571 1.00 94.19 180 ALA A O 1
ATOM 1494 N N . PHE A 1 181 ? 6.940 2.062 -15.364 1.00 94.94 181 PHE A N 1
ATOM 1495 C CA . PHE A 1 181 ? 6.205 1.952 -14.106 1.00 94.94 181 PHE A CA 1
ATOM 1496 C C . PHE A 1 181 ? 5.610 3.289 -13.654 1.00 94.94 181 PHE A C 1
ATOM 1498 O O . PHE A 1 181 ? 4.425 3.341 -13.332 1.00 94.94 181 PHE A O 1
ATOM 1505 N N . LYS A 1 182 ? 6.387 4.379 -13.680 1.00 93.81 182 LYS A N 1
ATOM 1506 C CA . LYS A 1 182 ? 5.921 5.736 -13.354 1.00 93.81 182 LYS A CA 1
ATOM 1507 C C . LYS A 1 182 ? 4.761 6.166 -14.240 1.00 93.81 182 LYS A C 1
ATOM 1509 O O . LYS A 1 182 ? 3.745 6.617 -13.711 1.00 93.81 182 LYS A O 1
ATOM 1514 N N . ASP A 1 183 ? 4.902 6.008 -15.549 1.00 93.75 183 ASP A N 1
ATOM 1515 C CA . ASP A 1 183 ? 3.893 6.404 -16.530 1.00 93.75 183 ASP A CA 1
ATOM 1516 C C . ASP A 1 183 ? 2.592 5.615 -16.324 1.00 93.75 183 ASP A C 1
ATOM 1518 O O . ASP A 1 183 ? 1.502 6.171 -16.450 1.00 93.75 183 ASP A O 1
ATOM 1522 N N . TYR A 1 184 ? 2.694 4.346 -15.916 1.00 94.19 184 TYR A N 1
ATOM 1523 C CA . TYR A 1 184 ? 1.541 3.512 -15.589 1.00 94.19 184 TYR A CA 1
ATOM 1524 C C . TYR A 1 184 ? 0.852 3.922 -14.275 1.00 94.19 184 TYR A C 1
ATOM 1526 O O . TYR A 1 184 ? -0.374 4.034 -14.219 1.00 94.19 184 TYR A O 1
ATOM 1534 N N . VAL A 1 185 ? 1.612 4.159 -13.198 1.00 94.12 185 VAL A N 1
ATOM 1535 C CA . VAL A 1 185 ? 1.021 4.376 -11.863 1.00 94.12 185 VAL A CA 1
ATOM 1536 C C . VAL A 1 185 ? 0.643 5.824 -11.563 1.00 94.12 185 VAL A C 1
ATOM 1538 O O . VAL A 1 185 ? -0.301 6.062 -10.806 1.00 94.12 185 VAL A O 1
ATOM 1541 N N . THR A 1 186 ? 1.353 6.802 -12.130 1.00 92.56 186 THR A N 1
ATOM 1542 C CA . THR A 1 186 ? 1.167 8.229 -11.809 1.00 92.56 186 THR A CA 1
ATOM 1543 C C . THR A 1 186 ? -0.243 8.725 -12.129 1.00 92.56 186 THR A C 1
ATOM 1545 O O . THR A 1 186 ? -0.856 9.314 -11.236 1.00 92.56 186 THR A O 1
ATOM 1548 N N . PRO A 1 187 ? -0.832 8.447 -13.311 1.00 93.44 187 PRO A N 1
ATOM 1549 C CA . PRO A 1 187 ? -2.188 8.900 -13.620 1.00 93.44 187 PRO A CA 1
ATOM 1550 C C . PRO A 1 187 ? -3.221 8.378 -12.617 1.00 93.44 187 PRO A C 1
ATOM 1552 O O . PRO A 1 187 ? -4.113 9.112 -12.191 1.00 93.44 187 PRO A O 1
ATOM 1555 N N . ARG A 1 188 ? -3.077 7.117 -12.186 1.00 92.50 188 ARG A N 1
ATOM 1556 C CA . ARG A 1 188 ? -3.995 6.507 -11.221 1.00 92.50 188 ARG A CA 1
ATOM 1557 C C . ARG A 1 188 ? -3.842 7.105 -9.823 1.00 92.50 188 ARG A C 1
ATOM 1559 O O . ARG A 1 188 ? -4.855 7.343 -9.173 1.00 92.50 188 ARG A O 1
ATOM 1566 N N . ARG A 1 189 ? -2.610 7.389 -9.383 1.00 90.38 189 ARG A N 1
ATOM 1567 C CA . ARG A 1 189 ? -2.346 8.088 -8.111 1.00 90.38 189 ARG A CA 1
ATOM 1568 C C . ARG A 1 189 ? -2.941 9.494 -8.107 1.00 90.38 189 ARG A C 1
ATOM 1570 O O . ARG A 1 189 ? -3.626 9.853 -7.157 1.00 90.38 189 ARG A O 1
ATOM 1577 N N . VAL A 1 190 ? -2.724 10.260 -9.178 1.00 92.50 190 VAL A N 1
ATOM 1578 C CA . VAL A 1 190 ? -3.280 11.615 -9.328 1.00 92.50 190 VAL A CA 1
ATOM 1579 C C . VAL A 1 190 ? -4.805 11.586 -9.252 1.00 92.50 190 VAL A C 1
ATOM 1581 O O . VAL A 1 190 ? -5.393 12.396 -8.543 1.00 92.50 190 VAL A O 1
ATOM 1584 N N . LEU A 1 191 ? -5.444 10.616 -9.913 1.00 93.75 191 LEU A N 1
ATOM 1585 C CA . LEU A 1 191 ? -6.894 10.451 -9.846 1.00 93.75 191 LEU A CA 1
ATOM 1586 C C . LEU A 1 191 ? -7.382 10.134 -8.425 1.00 93.75 191 LEU A C 1
ATOM 1588 O O . LEU A 1 191 ? -8.324 10.765 -7.967 1.00 93.75 191 LEU A O 1
ATOM 1592 N N . ILE A 1 192 ? -6.742 9.196 -7.717 1.00 91.69 192 ILE A N 1
ATOM 1593 C CA . ILE A 1 192 ? -7.123 8.842 -6.337 1.00 91.69 192 ILE A CA 1
ATOM 1594 C C . ILE A 1 192 ? -6.981 10.043 -5.394 1.00 91.69 192 ILE A C 1
ATOM 1596 O O . ILE A 1 192 ? -7.854 10.261 -4.556 1.00 91.69 192 ILE A O 1
ATOM 1600 N N . ASN A 1 193 ? -5.905 10.823 -5.528 1.00 88.81 193 ASN A N 1
ATOM 1601 C CA . ASN A 1 193 ? -5.691 12.018 -4.710 1.00 88.81 193 ASN A CA 1
ATOM 1602 C C . ASN A 1 193 ? -6.749 13.085 -4.995 1.00 88.81 193 ASN A C 1
ATOM 1604 O O . ASN A 1 193 ? -7.340 13.613 -4.061 1.00 88.81 193 ASN A O 1
ATOM 1608 N N . LYS A 1 194 ? -7.056 13.326 -6.273 1.00 92.94 194 LYS A N 1
ATOM 1609 C CA . LYS A 1 194 ? -8.119 14.251 -6.669 1.00 92.94 194 LYS A CA 1
ATOM 1610 C C . LYS A 1 194 ? -9.485 13.817 -6.125 1.00 92.94 194 LYS A C 1
ATOM 1612 O O . LYS A 1 194 ? -10.172 14.614 -5.497 1.00 92.94 194 LYS A O 1
ATOM 1617 N N . GLU A 1 195 ? -9.860 12.546 -6.303 1.00 93.44 195 GLU A N 1
ATOM 1618 C CA . GLU A 1 195 ? -11.117 12.010 -5.754 1.00 93.44 195 GLU A CA 1
ATOM 1619 C C . GLU A 1 195 ? -11.167 12.159 -4.218 1.00 93.44 195 GLU A C 1
ATOM 1621 O O . GLU A 1 195 ? -12.236 12.380 -3.653 1.00 93.44 195 GLU A O 1
ATOM 1626 N N . ARG A 1 196 ? -10.018 12.057 -3.530 1.00 90.25 196 ARG A N 1
ATOM 1627 C CA . ARG A 1 196 ? -9.915 12.236 -2.071 1.00 90.25 196 ARG A CA 1
ATOM 1628 C C . ARG A 1 196 ? -10.131 13.673 -1.643 1.00 90.25 196 ARG A C 1
ATOM 1630 O O . ARG A 1 196 ? -10.871 13.890 -0.689 1.00 90.25 196 ARG A O 1
ATOM 1637 N N . GLU A 1 197 ? -9.522 14.629 -2.329 1.00 89.56 197 GLU A N 1
ATOM 1638 C CA . GLU A 1 197 ? -9.724 16.058 -2.069 1.00 89.56 197 GLU A CA 1
ATOM 1639 C C . GLU A 1 197 ? -11.199 16.453 -2.256 1.00 89.56 197 GLU A C 1
ATOM 1641 O O . GLU A 1 197 ? -11.761 17.185 -1.439 1.00 89.56 197 GLU A O 1
ATOM 1646 N N . GLU A 1 198 ? -11.855 15.890 -3.274 1.00 91.44 198 GLU A N 1
ATOM 1647 C CA . GLU A 1 198 ? -13.253 16.167 -3.630 1.00 91.44 198 GLU A CA 1
ATOM 1648 C C . GLU A 1 198 ? -14.294 15.436 -2.758 1.00 91.44 198 GLU A C 1
ATOM 1650 O O . GLU A 1 198 ? -15.481 15.771 -2.821 1.00 91.44 198 GLU A O 1
ATOM 1655 N N . ALA A 1 199 ? -13.884 14.459 -1.941 1.00 90.00 199 ALA A N 1
ATOM 1656 C CA . ALA A 1 199 ? -14.796 13.682 -1.101 1.00 90.00 199 ALA A CA 1
ATOM 1657 C C . ALA A 1 199 ? -15.534 14.571 -0.081 1.00 90.00 199 ALA A C 1
ATOM 1659 O O . ALA A 1 199 ? -14.952 15.465 0.528 1.00 90.00 199 ALA A O 1
ATOM 1660 N N . LYS A 1 200 ? -16.822 14.323 0.146 1.00 87.81 200 LYS A N 1
ATOM 1661 C CA . LYS A 1 200 ? -17.678 15.125 1.041 1.00 87.81 200 LYS A CA 1
ATOM 1662 C C . LYS A 1 200 ? -18.172 14.348 2.250 1.00 87.81 200 LYS A C 1
ATOM 1664 O O . LYS A 1 200 ? -18.738 14.932 3.163 1.00 87.81 200 LYS A O 1
ATOM 1669 N N . SER A 1 201 ? -17.976 13.035 2.263 1.00 86.00 201 SER A N 1
ATOM 1670 C CA . SER A 1 201 ? -18.423 12.173 3.351 1.00 86.00 201 SER A CA 1
ATOM 1671 C C . SER A 1 201 ? -17.339 11.207 3.805 1.00 86.00 201 SER A C 1
ATOM 1673 O O . SER A 1 201 ? -16.455 10.805 3.046 1.00 86.00 201 SER A O 1
ATOM 1675 N N . VAL A 1 202 ? -17.442 10.764 5.057 1.00 83.69 202 VAL A N 1
ATOM 1676 C CA . VAL A 1 202 ? -16.499 9.796 5.625 1.00 83.69 202 VAL A CA 1
ATOM 1677 C C . VAL A 1 202 ? -16.536 8.470 4.859 1.00 83.69 202 VAL A C 1
ATOM 1679 O O . VAL A 1 202 ? -15.498 7.848 4.636 1.00 83.69 202 VAL A O 1
ATOM 1682 N N . ASN A 1 203 ? -17.718 8.062 4.391 1.00 87.44 203 ASN A N 1
ATOM 1683 C CA . ASN A 1 203 ? -17.883 6.852 3.589 1.00 87.44 203 ASN A CA 1
ATOM 1684 C C . ASN A 1 203 ? -17.148 6.938 2.246 1.00 87.44 203 ASN A C 1
ATOM 1686 O O . ASN A 1 203 ? -16.494 5.969 1.860 1.00 87.44 203 ASN A O 1
ATOM 1690 N N . GLU A 1 204 ? -17.211 8.079 1.554 1.00 90.56 204 GLU A N 1
ATOM 1691 C CA . GLU A 1 204 ? -16.451 8.296 0.317 1.00 90.56 204 GLU A CA 1
ATOM 1692 C C . GLU A 1 204 ? -14.947 8.208 0.581 1.00 90.56 204 GLU A C 1
ATOM 1694 O O . GLU A 1 204 ? -14.246 7.471 -0.112 1.00 90.56 204 GLU A O 1
ATOM 1699 N N . VAL A 1 205 ? -14.449 8.865 1.635 1.00 89.56 205 VAL A N 1
ATOM 1700 C CA . VAL A 1 205 ? -13.021 8.803 1.981 1.00 89.56 205 VAL A CA 1
ATOM 1701 C C . VAL A 1 205 ? -12.589 7.367 2.309 1.00 89.56 205 VAL A C 1
ATOM 1703 O O . VAL A 1 205 ? -11.564 6.905 1.810 1.00 89.56 205 VAL A O 1
ATOM 1706 N N . LEU A 1 206 ? -13.380 6.607 3.074 1.00 89.56 206 LEU A N 1
ATOM 1707 C CA . LEU A 1 206 ? -13.087 5.200 3.379 1.00 89.56 206 LEU A CA 1
ATOM 1708 C C . LEU A 1 206 ? -13.059 4.315 2.125 1.00 89.56 206 LEU A C 1
ATOM 1710 O O . LEU A 1 206 ? -12.195 3.441 2.003 1.00 89.56 206 LEU A O 1
ATOM 1714 N N . GLN A 1 207 ? -13.969 4.540 1.174 1.00 91.75 207 GLN A N 1
ATOM 1715 C CA . GLN A 1 207 ? -13.949 3.845 -0.114 1.00 91.75 207 GLN A CA 1
ATOM 1716 C C . GLN A 1 207 ? -12.695 4.190 -0.924 1.00 91.75 207 GLN A C 1
ATOM 1718 O O . GLN A 1 207 ? -12.116 3.303 -1.552 1.00 91.75 207 GLN A O 1
ATOM 1723 N N . LEU A 1 208 ? -12.236 5.441 -0.884 1.00 92.19 208 LEU A N 1
ATOM 1724 C CA . LEU A 1 208 ? -11.014 5.873 -1.563 1.00 92.19 208 LEU A CA 1
ATOM 1725 C C . LEU A 1 208 ? -9.753 5.283 -0.930 1.00 92.19 208 LEU A C 1
ATOM 1727 O O . LEU A 1 208 ? -8.876 4.826 -1.660 1.00 92.19 208 LEU A O 1
ATOM 1731 N N . LEU A 1 209 ? -9.689 5.193 0.402 1.00 91.06 209 LEU A N 1
ATOM 1732 C CA . LEU A 1 209 ? -8.617 4.471 1.100 1.00 91.06 209 LEU A CA 1
ATOM 1733 C C . LEU A 1 209 ? -8.609 2.980 0.732 1.00 91.06 209 LEU A C 1
ATOM 1735 O O . LEU A 1 209 ? -7.545 2.382 0.583 1.00 91.06 209 LEU A O 1
ATOM 1739 N N . LYS A 1 210 ? -9.785 2.371 0.530 1.00 92.31 210 LYS A N 1
ATOM 1740 C CA . LYS A 1 210 ? -9.884 0.992 0.034 1.00 92.31 210 LYS A CA 1
ATOM 1741 C C . LYS A 1 210 ? -9.387 0.868 -1.410 1.00 92.31 210 LYS A C 1
ATOM 1743 O O . LYS A 1 210 ? -8.582 -0.016 -1.681 1.00 92.31 210 LYS A O 1
ATOM 1748 N N . LYS A 1 211 ? -9.805 1.762 -2.315 1.00 93.19 211 LYS A N 1
ATOM 1749 C CA . LYS A 1 211 ? -9.302 1.797 -3.702 1.00 93.19 211 LYS A CA 1
ATOM 1750 C C . LYS A 1 211 ? -7.779 1.959 -3.744 1.00 93.19 211 LYS A C 1
ATOM 1752 O O . LYS A 1 211 ? -7.122 1.288 -4.533 1.00 93.19 211 LYS A O 1
ATOM 1757 N N . GLU A 1 212 ? -7.227 2.837 -2.907 1.00 92.19 212 GLU A N 1
ATOM 1758 C CA . GLU A 1 212 ? -5.784 3.045 -2.767 1.00 92.19 212 GLU A CA 1
ATOM 1759 C C . GLU A 1 212 ? -5.075 1.781 -2.279 1.00 92.19 212 GLU A C 1
ATOM 1761 O O . GLU A 1 212 ? -4.112 1.340 -2.906 1.00 92.19 212 GLU A O 1
ATOM 1766 N N . LYS A 1 213 ? -5.572 1.172 -1.194 1.00 92.19 213 LYS A N 1
ATOM 1767 C CA . LYS A 1 213 ? -5.067 -0.104 -0.680 1.00 92.19 213 LYS A CA 1
ATOM 1768 C C . LYS A 1 213 ? -5.022 -1.153 -1.789 1.00 92.19 213 LYS A C 1
ATOM 1770 O O . LYS A 1 213 ? -3.976 -1.765 -1.993 1.00 92.19 213 LYS A O 1
ATOM 1775 N N . ASP A 1 214 ? -6.148 -1.381 -2.459 1.00 93.62 214 ASP A N 1
ATOM 1776 C CA . ASP A 1 214 ? -6.288 -2.450 -3.447 1.00 93.62 214 ASP A CA 1
ATOM 1777 C C . ASP A 1 214 ? -5.340 -2.199 -4.632 1.00 93.62 214 ASP A C 1
ATOM 1779 O O . ASP A 1 214 ? -4.595 -3.094 -5.027 1.00 93.62 214 ASP A O 1
ATOM 1783 N N . PHE A 1 215 ? -5.248 -0.951 -5.105 1.00 94.06 215 PHE A N 1
ATOM 1784 C CA . PHE A 1 215 ? -4.292 -0.554 -6.139 1.00 94.06 215 PHE A CA 1
ATOM 1785 C C . PHE A 1 215 ? -2.833 -0.804 -5.724 1.00 94.06 215 PHE A C 1
ATOM 1787 O O . PHE A 1 215 ? -2.068 -1.403 -6.479 1.00 94.06 215 PHE A O 1
ATOM 1794 N N . CYS A 1 216 ? -2.433 -0.383 -4.522 1.00 93.00 216 CYS A N 1
ATOM 1795 C CA . CYS A 1 216 ? -1.064 -0.562 -4.041 1.00 93.00 216 CYS A CA 1
ATOM 1796 C C . CYS A 1 216 ? -0.700 -2.036 -3.832 1.00 93.00 216 CYS A C 1
ATOM 1798 O O . CYS A 1 216 ? 0.413 -2.446 -4.170 1.00 93.00 216 CYS A O 1
ATOM 1800 N N . LEU A 1 217 ? -1.631 -2.839 -3.309 1.00 93.19 217 LEU A N 1
ATOM 1801 C CA . LEU A 1 217 ? -1.448 -4.280 -3.151 1.00 93.19 217 LEU A CA 1
ATOM 1802 C C . LEU A 1 217 ? -1.323 -4.982 -4.502 1.00 93.19 217 LEU A C 1
ATOM 1804 O O . LEU A 1 217 ? -0.443 -5.830 -4.655 1.00 93.19 217 LEU A O 1
ATOM 1808 N N . ASP A 1 218 ? -2.137 -4.606 -5.487 1.00 94.38 218 ASP A N 1
ATOM 1809 C CA . ASP A 1 218 ? -2.048 -5.154 -6.838 1.00 94.38 218 ASP A CA 1
ATOM 1810 C C . ASP A 1 218 ? -0.714 -4.806 -7.497 1.00 94.38 218 ASP A C 1
ATOM 1812 O O . ASP A 1 218 ? -0.065 -5.690 -8.059 1.00 94.38 218 ASP A O 1
ATOM 1816 N N . MET A 1 219 ? -0.249 -3.557 -7.371 1.00 94.38 219 MET A N 1
ATOM 1817 C CA . MET A 1 219 ? 1.064 -3.157 -7.888 1.00 94.38 219 MET A CA 1
ATOM 1818 C C . MET A 1 219 ? 2.195 -3.937 -7.221 1.00 94.38 219 MET A C 1
ATOM 1820 O O . MET A 1 219 ? 3.071 -4.454 -7.912 1.00 94.38 219 MET A O 1
ATOM 1824 N N . TYR A 1 220 ? 2.164 -4.087 -5.895 1.00 93.94 220 TYR A N 1
ATOM 1825 C CA . TYR A 1 220 ? 3.186 -4.851 -5.183 1.00 93.94 220 TYR A CA 1
ATOM 1826 C C . TYR A 1 220 ? 3.151 -6.345 -5.532 1.00 93.94 220 TYR A C 1
ATOM 1828 O O . TYR A 1 220 ? 4.200 -6.969 -5.675 1.00 93.94 220 TYR A O 1
ATOM 1836 N N . LYS A 1 221 ? 1.961 -6.929 -5.712 1.00 93.12 221 LYS A N 1
ATOM 1837 C CA . LYS A 1 221 ? 1.797 -8.348 -6.051 1.00 93.12 221 LYS A CA 1
ATOM 1838 C C . LYS A 1 221 ? 2.224 -8.655 -7.485 1.00 93.12 221 LYS A C 1
ATOM 1840 O O . LYS A 1 221 ? 2.880 -9.667 -7.711 1.00 93.12 221 LYS A O 1
ATOM 1845 N N . GLN A 1 222 ? 1.836 -7.817 -8.445 1.00 91.56 222 GLN A N 1
ATOM 1846 C CA . GLN A 1 222 ? 2.095 -8.054 -9.869 1.00 91.56 222 GLN A CA 1
ATOM 1847 C C . GLN A 1 222 ? 3.492 -7.594 -10.298 1.00 91.56 222 GLN A C 1
ATOM 1849 O O . GLN A 1 222 ? 4.094 -8.205 -11.178 1.00 91.56 222 GLN A O 1
ATOM 1854 N N . TYR A 1 223 ? 4.015 -6.539 -9.668 1.00 93.75 223 TYR A N 1
ATOM 1855 C CA . TYR A 1 223 ? 5.219 -5.834 -10.104 1.00 93.75 223 TYR A CA 1
ATOM 1856 C C . TYR A 1 223 ? 6.210 -5.609 -8.947 1.00 93.75 223 TYR A C 1
ATOM 1858 O O . TYR A 1 223 ? 6.854 -4.564 -8.854 1.00 93.75 223 TYR A O 1
ATOM 1866 N N . LYS A 1 224 ? 6.356 -6.596 -8.054 1.00 91.94 224 LYS A N 1
ATOM 1867 C CA . LYS A 1 224 ? 7.189 -6.510 -6.840 1.00 91.94 224 LYS A CA 1
ATOM 1868 C C . LYS A 1 224 ? 8.585 -5.926 -7.089 1.00 91.94 224 LYS A C 1
ATOM 1870 O O . LYS A 1 224 ? 8.977 -4.971 -6.421 1.00 91.94 224 LYS A O 1
ATOM 1875 N N . ASP A 1 225 ? 9.317 -6.468 -8.062 1.00 91.56 225 ASP A N 1
ATOM 1876 C CA . ASP A 1 225 ? 10.720 -6.101 -8.276 1.00 91.56 225 ASP A CA 1
ATOM 1877 C C . ASP A 1 225 ? 10.882 -4.643 -8.737 1.00 91.56 225 ASP A C 1
ATOM 1879 O O . ASP A 1 225 ? 11.800 -3.953 -8.287 1.00 91.56 225 ASP A O 1
ATOM 1883 N N . VAL A 1 226 ? 9.985 -4.140 -9.600 1.00 93.25 226 VAL A N 1
ATOM 1884 C CA . VAL A 1 226 ? 10.033 -2.730 -10.030 1.00 93.25 226 VAL A CA 1
ATOM 1885 C C . VAL A 1 226 ? 9.544 -1.799 -8.930 1.00 93.25 226 VAL A C 1
ATOM 1887 O O . VAL A 1 226 ? 10.088 -0.710 -8.802 1.00 93.25 226 VAL A O 1
ATOM 1890 N N . VAL A 1 227 ? 8.594 -2.224 -8.089 1.00 94.19 227 VAL A N 1
ATOM 1891 C CA . VAL A 1 227 ? 8.155 -1.453 -6.916 1.00 94.19 227 VAL A CA 1
ATOM 1892 C C . VAL A 1 227 ? 9.305 -1.280 -5.920 1.00 94.19 227 VAL A C 1
ATOM 1894 O O . VAL A 1 227 ? 9.562 -0.169 -5.452 1.00 94.19 227 VAL A O 1
ATOM 1897 N N . GLU A 1 228 ? 10.044 -2.350 -5.622 1.00 92.25 228 GLU A N 1
ATOM 1898 C CA . GLU A 1 228 ? 11.224 -2.283 -4.752 1.00 92.25 228 GLU A CA 1
ATOM 1899 C C . GLU A 1 228 ? 12.347 -1.439 -5.369 1.00 92.25 228 GLU A C 1
ATOM 1901 O O . GLU A 1 228 ? 13.021 -0.683 -4.663 1.00 92.25 228 GLU A O 1
ATOM 1906 N N . TYR A 1 229 ? 12.546 -1.540 -6.685 1.00 91.00 229 TYR A N 1
ATOM 1907 C CA . TYR A 1 229 ? 13.530 -0.736 -7.404 1.00 91.00 229 TYR A CA 1
ATOM 1908 C C . TYR A 1 229 ? 13.155 0.756 -7.428 1.00 91.00 229 TYR A C 1
ATOM 1910 O O . TYR A 1 229 ? 13.999 1.595 -7.110 1.00 91.00 229 TYR A O 1
ATOM 1918 N N . TYR A 1 230 ? 11.892 1.078 -7.724 1.00 92.19 230 TYR A N 1
ATOM 1919 C CA . TYR A 1 230 ? 11.310 2.423 -7.679 1.00 92.19 230 TYR A CA 1
ATOM 1920 C C . TYR A 1 230 ? 11.503 3.052 -6.307 1.00 92.19 230 TYR A C 1
ATOM 1922 O O . TYR A 1 230 ? 12.069 4.136 -6.197 1.00 92.19 230 TYR A O 1
ATOM 1930 N N . SER A 1 231 ? 11.161 2.320 -5.251 1.00 92.06 231 SER A N 1
ATOM 1931 C CA . SER A 1 231 ? 11.310 2.805 -3.887 1.00 92.06 231 SER A CA 1
ATOM 1932 C C . SER A 1 231 ? 12.758 3.135 -3.512 1.00 92.06 231 SER A C 1
ATOM 1934 O O . SER A 1 231 ? 13.009 4.157 -2.879 1.00 92.06 231 SER A O 1
ATOM 1936 N N . LYS A 1 232 ? 13.727 2.315 -3.933 1.00 91.06 232 LYS A N 1
ATOM 1937 C CA . LYS A 1 232 ? 15.154 2.566 -3.670 1.00 91.06 232 LYS A CA 1
ATOM 1938 C C . LYS A 1 232 ? 15.713 3.732 -4.484 1.00 91.06 232 LYS A C 1
ATOM 1940 O O . LYS A 1 232 ? 16.601 4.429 -4.002 1.00 91.06 232 LYS A O 1
ATOM 1945 N N . LYS A 1 233 ? 15.262 3.905 -5.730 1.00 90.00 233 LYS A N 1
ATOM 1946 C CA . LYS A 1 233 ? 15.811 4.903 -6.661 1.00 90.00 233 LYS A CA 1
ATOM 1947 C C . LYS A 1 233 ? 15.184 6.281 -6.515 1.00 90.00 233 LYS A C 1
ATOM 1949 O O . LYS A 1 233 ? 15.904 7.266 -6.602 1.00 90.00 233 LYS A O 1
ATOM 1954 N N . GLU A 1 234 ? 13.884 6.335 -6.264 1.00 88.50 234 GLU A N 1
ATOM 1955 C CA . GLU A 1 234 ? 13.116 7.579 -6.151 1.00 88.50 234 GLU A CA 1
ATOM 1956 C C . GLU A 1 234 ? 12.907 8.009 -4.697 1.00 88.50 234 GLU A C 1
ATOM 1958 O O . GLU A 1 234 ? 12.335 9.064 -4.453 1.00 88.50 234 GLU A O 1
ATOM 1963 N N . GLN A 1 235 ? 13.334 7.186 -3.729 1.00 88.88 235 GLN A N 1
ATOM 1964 C CA . GLN A 1 235 ? 13.062 7.378 -2.297 1.00 88.88 235 GLN A CA 1
ATOM 1965 C C . GLN A 1 235 ? 11.555 7.486 -1.975 1.00 88.88 235 GLN A C 1
ATOM 1967 O O . GLN A 1 235 ? 11.162 7.973 -0.917 1.00 88.88 235 GLN A O 1
ATOM 1972 N N . ASP A 1 236 ? 10.700 6.988 -2.873 1.00 86.25 236 ASP A N 1
ATOM 1973 C CA . ASP A 1 236 ? 9.248 6.956 -2.720 1.00 86.25 236 ASP A CA 1
ATOM 1974 C C . ASP A 1 236 ? 8.808 5.556 -2.268 1.00 86.25 236 ASP A C 1
ATOM 1976 O O . ASP A 1 236 ? 8.696 4.608 -3.050 1.00 86.25 236 ASP A O 1
ATOM 1980 N N . HIS A 1 237 ? 8.576 5.416 -0.965 1.00 88.44 237 HIS A N 1
ATOM 1981 C CA . HIS A 1 237 ? 8.175 4.158 -0.335 1.00 88.44 237 HIS A CA 1
ATOM 1982 C C . HIS A 1 237 ? 6.663 3.891 -0.393 1.00 88.44 237 HIS A C 1
ATOM 1984 O O . HIS A 1 237 ? 6.213 2.904 0.179 1.00 88.44 237 HIS A O 1
ATOM 1990 N N . TYR A 1 238 ? 5.872 4.726 -1.072 1.00 88.88 238 TYR A N 1
ATOM 1991 C CA . TYR A 1 238 ? 4.406 4.715 -1.024 1.00 88.88 238 TYR A CA 1
ATOM 1992 C C . TYR A 1 238 ? 3.769 3.321 -1.175 1.00 88.88 238 TYR A C 1
ATOM 1994 O O . TYR A 1 238 ? 3.064 2.858 -0.275 1.00 88.88 238 TYR A O 1
ATOM 2002 N N . PHE A 1 239 ? 4.072 2.611 -2.267 1.00 90.94 239 PHE A N 1
ATOM 2003 C CA . PHE A 1 239 ? 3.514 1.279 -2.534 1.00 90.94 239 PHE A CA 1
ATOM 2004 C C . PHE A 1 239 ? 3.945 0.243 -1.489 1.00 90.94 239 PHE A C 1
ATOM 2006 O O . PHE A 1 239 ? 3.119 -0.539 -1.023 1.00 90.94 239 PHE A O 1
ATOM 2013 N N . LEU A 1 240 ? 5.227 0.256 -1.099 1.00 89.88 240 LEU A N 1
ATOM 2014 C CA . LEU A 1 240 ? 5.771 -0.666 -0.098 1.00 89.88 240 LEU A CA 1
ATOM 2015 C C . LEU A 1 240 ? 5.146 -0.431 1.275 1.00 89.88 240 LEU A C 1
ATOM 2017 O O . LEU A 1 240 ? 4.737 -1.384 1.931 1.00 89.88 240 LEU A O 1
ATOM 2021 N N . THR A 1 241 ? 5.049 0.826 1.702 1.00 90.19 241 THR A N 1
ATOM 2022 C CA . THR A 1 241 ? 4.499 1.202 3.005 1.00 90.19 241 THR A CA 1
ATOM 2023 C C . THR A 1 241 ? 3.039 0.783 3.119 1.00 90.19 241 THR A C 1
ATOM 2025 O O . THR A 1 241 ? 2.669 0.149 4.105 1.00 90.19 241 THR A O 1
ATOM 2028 N N . ILE A 1 242 ? 2.216 1.067 2.104 1.00 90.00 242 ILE A N 1
ATOM 2029 C CA . ILE A 1 242 ? 0.794 0.694 2.113 1.00 90.00 242 ILE A CA 1
ATOM 2030 C C . ILE A 1 242 ? 0.632 -0.830 2.060 1.00 90.00 242 ILE A C 1
ATOM 2032 O O . ILE A 1 242 ? -0.149 -1.393 2.832 1.00 90.00 242 ILE A O 1
ATOM 2036 N N . ALA A 1 243 ? 1.391 -1.516 1.200 1.00 89.12 243 ALA A N 1
ATOM 2037 C CA . ALA A 1 243 ? 1.327 -2.971 1.096 1.00 89.12 243 ALA A CA 1
ATOM 2038 C C . ALA A 1 243 ? 1.738 -3.661 2.408 1.00 89.12 243 ALA A C 1
ATOM 2040 O O . ALA A 1 243 ? 1.037 -4.559 2.877 1.00 89.12 243 ALA A O 1
ATOM 2041 N N . ASN A 1 244 ? 2.830 -3.215 3.036 1.00 89.94 244 ASN A N 1
ATOM 2042 C CA . ASN A 1 244 ? 3.301 -3.757 4.311 1.00 89.94 244 ASN A CA 1
ATOM 2043 C C . ASN A 1 244 ? 2.319 -3.468 5.449 1.00 89.94 244 ASN A C 1
ATOM 2045 O O . ASN A 1 244 ? 1.977 -4.384 6.195 1.00 89.94 244 ASN A O 1
ATOM 2049 N N . LEU A 1 245 ? 1.788 -2.243 5.530 1.00 90.44 245 LEU A N 1
ATOM 2050 C CA . LEU A 1 245 ? 0.797 -1.868 6.539 1.00 90.44 245 LEU A CA 1
ATOM 2051 C C . LEU A 1 245 ? -0.423 -2.794 6.499 1.00 90.44 245 LEU A C 1
ATOM 2053 O O . LEU A 1 245 ? -0.863 -3.285 7.535 1.00 90.44 245 LEU A O 1
ATOM 2057 N N . HIS A 1 246 ? -0.957 -3.075 5.309 1.00 89.31 246 HIS A N 1
ATOM 2058 C CA . HIS A 1 246 ? -2.120 -3.952 5.166 1.00 89.31 246 HIS A CA 1
ATOM 2059 C C . HIS A 1 246 ? -1.796 -5.443 5.243 1.00 89.31 246 HIS A C 1
ATOM 2061 O O . HIS A 1 246 ? -2.696 -6.239 5.503 1.00 89.31 246 HIS A O 1
ATOM 2067 N N . LYS A 1 247 ? -0.532 -5.833 5.065 1.00 88.69 247 LYS A N 1
ATOM 2068 C CA . LYS A 1 247 ? -0.070 -7.188 5.372 1.00 88.69 247 LYS A CA 1
ATOM 2069 C C . LYS A 1 247 ? -0.009 -7.424 6.884 1.00 88.69 247 LYS A C 1
ATOM 2071 O O . LYS A 1 247 ? -0.420 -8.482 7.345 1.00 88.69 247 LYS A O 1
ATOM 2076 N N . GLU A 1 248 ? 0.485 -6.449 7.644 1.00 89.38 248 GLU A N 1
ATOM 2077 C CA . GLU A 1 248 ? 0.572 -6.512 9.110 1.00 89.38 248 GLU A CA 1
ATOM 2078 C C . GLU A 1 248 ? -0.788 -6.296 9.786 1.00 89.38 248 GLU A C 1
ATOM 2080 O O . GLU A 1 248 ? -1.075 -6.892 10.823 1.00 89.38 248 GLU A O 1
ATOM 2085 N N . GLN A 1 249 ? -1.638 -5.450 9.198 1.00 90.31 249 GLN A N 1
ATOM 2086 C CA . GLN A 1 249 ? -2.948 -5.071 9.728 1.00 90.31 249 GLN A CA 1
ATOM 2087 C C . GLN A 1 249 ? -4.033 -5.222 8.643 1.00 90.31 249 GLN A C 1
ATOM 2089 O O . GLN A 1 249 ? -4.527 -4.226 8.098 1.00 90.31 249 GLN A O 1
ATOM 2094 N N . PRO A 1 250 ? -4.441 -6.463 8.309 1.00 89.81 250 PRO A N 1
ATOM 2095 C CA . PRO A 1 250 ? -5.394 -6.724 7.223 1.00 89.81 250 PRO A CA 1
ATOM 2096 C C . PRO A 1 250 ? -6.769 -6.085 7.459 1.00 89.81 250 PRO A C 1
ATOM 2098 O O . PRO A 1 250 ? -7.411 -5.621 6.513 1.00 89.81 250 PRO A O 1
ATOM 2101 N N . GLU A 1 251 ? -7.181 -5.984 8.723 1.00 91.06 251 GLU A N 1
ATOM 2102 C CA . GLU A 1 251 ? -8.454 -5.397 9.157 1.00 91.06 251 GLU A CA 1
ATOM 2103 C C . GLU A 1 251 ? -8.365 -3.889 9.461 1.00 91.06 251 GLU A C 1
ATOM 2105 O O . GLU A 1 251 ? -9.271 -3.326 10.073 1.00 91.06 251 GLU A O 1
ATOM 2110 N N . LEU A 1 252 ? -7.283 -3.201 9.070 1.00 91.44 252 LEU A N 1
ATOM 2111 C CA . LEU A 1 252 ? -7.080 -1.787 9.410 1.00 91.44 252 LEU A CA 1
ATOM 2112 C C . LEU A 1 252 ? -8.260 -0.898 8.985 1.00 91.44 252 LEU A C 1
ATOM 2114 O O . LEU A 1 252 ? -8.764 -0.129 9.797 1.00 91.44 252 LEU A O 1
ATOM 2118 N N . LEU A 1 253 ? -8.719 -1.012 7.733 1.00 91.31 253 LEU A N 1
ATOM 2119 C CA . LEU A 1 253 ? -9.798 -0.157 7.216 1.00 91.31 253 LEU A CA 1
ATOM 2120 C C . LEU A 1 253 ? -11.162 -0.499 7.823 1.00 91.31 253 LEU A C 1
ATOM 2122 O O . LEU A 1 253 ? -11.954 0.404 8.076 1.00 91.31 253 LEU A O 1
ATOM 2126 N N . SER A 1 254 ? -11.439 -1.779 8.091 1.00 91.38 254 SER A N 1
ATOM 2127 C CA . SER A 1 254 ? -12.679 -2.187 8.763 1.00 91.38 254 SER A CA 1
ATOM 2128 C C . SER A 1 254 ? -12.705 -1.725 10.220 1.00 91.38 254 SER A C 1
ATOM 2130 O O . SER A 1 254 ? -13.732 -1.237 10.687 1.00 91.38 254 SER A O 1
ATOM 2132 N N . ASN A 1 255 ? -11.571 -1.811 10.921 1.00 90.94 255 ASN A N 1
ATOM 2133 C CA . ASN A 1 255 ? -11.428 -1.281 12.276 1.00 90.94 255 ASN A CA 1
ATOM 2134 C C . ASN A 1 255 ? -11.553 0.246 12.295 1.00 90.94 255 ASN A C 1
ATOM 2136 O O . ASN A 1 255 ? -12.298 0.773 13.113 1.00 90.94 255 ASN A O 1
ATOM 2140 N N . LEU A 1 256 ? -10.912 0.945 11.353 1.00 90.81 256 LEU A N 1
ATOM 2141 C CA . LEU A 1 256 ? -11.037 2.394 11.205 1.00 90.81 256 LEU A CA 1
ATOM 2142 C C . LEU A 1 256 ? -12.495 2.817 10.980 1.00 90.81 256 LEU A C 1
ATOM 2144 O O . LEU A 1 256 ? -12.978 3.707 11.670 1.00 90.81 256 LEU A O 1
ATOM 2148 N N . ALA A 1 257 ? -13.208 2.157 10.062 1.00 90.06 257 ALA A N 1
ATOM 2149 C CA . ALA A 1 257 ? -14.619 2.436 9.794 1.00 90.06 257 ALA A CA 1
ATOM 2150 C C . ALA A 1 257 ? -15.495 2.237 11.043 1.00 90.06 257 ALA A C 1
ATOM 2152 O O . ALA A 1 257 ? -16.343 3.073 11.354 1.00 90.06 257 ALA A O 1
ATOM 2153 N N . ARG A 1 258 ? -15.266 1.150 11.794 1.00 90.44 258 ARG A N 1
ATOM 2154 C CA . ARG A 1 258 ? -15.945 0.905 13.074 1.00 90.44 258 ARG A CA 1
ATOM 2155 C C . ARG A 1 258 ? -15.662 2.023 14.077 1.00 90.44 258 ARG A C 1
ATOM 2157 O O . ARG A 1 258 ? -16.594 2.533 14.689 1.00 90.44 258 ARG A O 1
ATOM 2164 N N . ASP A 1 259 ? -14.396 2.385 14.252 1.00 89.94 259 ASP A N 1
ATOM 2165 C CA . ASP A 1 259 ? -13.978 3.348 15.271 1.00 89.94 259 ASP A CA 1
ATOM 2166 C C . ASP A 1 259 ? -14.489 4.763 14.944 1.00 89.94 259 ASP A C 1
ATOM 2168 O O . ASP A 1 259 ? -14.968 5.455 15.834 1.00 89.94 259 ASP A O 1
ATOM 2172 N N . ILE A 1 260 ? -14.517 5.152 13.666 1.00 87.12 260 ILE A N 1
ATOM 2173 C CA . ILE A 1 260 ? -15.187 6.369 13.174 1.00 87.12 260 ILE A CA 1
ATOM 2174 C C . ILE A 1 260 ? -16.670 6.389 13.563 1.00 87.12 260 ILE A C 1
ATOM 2176 O O . ILE A 1 260 ? -17.141 7.349 14.176 1.00 87.12 260 ILE A O 1
ATOM 2180 N N . ASN A 1 261 ? -17.403 5.319 13.238 1.00 85.69 261 ASN A N 1
ATOM 2181 C CA . ASN A 1 261 ? -18.834 5.231 13.534 1.00 85.69 261 ASN A CA 1
ATOM 2182 C C . ASN A 1 261 ? -19.094 5.315 15.043 1.00 85.69 261 ASN A C 1
ATOM 2184 O O . ASN A 1 261 ? -20.049 5.952 15.486 1.00 85.69 261 ASN A O 1
ATOM 2188 N N . ASN A 1 262 ? -18.218 4.705 15.840 1.00 87.12 262 ASN A N 1
ATOM 2189 C CA . ASN A 1 262 ? -18.322 4.724 17.290 1.00 87.12 262 ASN A CA 1
ATOM 2190 C C . ASN A 1 262 ? -17.953 6.084 17.893 1.00 87.12 262 ASN A C 1
ATOM 2192 O O . ASN A 1 262 ? -18.606 6.490 18.848 1.00 87.12 262 ASN A O 1
ATOM 2196 N N . VAL A 1 263 ? -16.996 6.834 17.334 1.00 84.19 263 VAL A N 1
ATOM 2197 C CA . VAL A 1 263 ? -16.728 8.223 17.760 1.00 84.19 263 VAL A CA 1
ATOM 2198 C C . VAL A 1 263 ? -17.972 9.096 17.608 1.00 84.19 263 VAL A C 1
ATOM 2200 O O . VAL A 1 263 ? -18.333 9.799 18.554 1.00 84.19 263 VAL A O 1
ATOM 2203 N N . SER A 1 264 ? -18.652 9.003 16.460 1.00 78.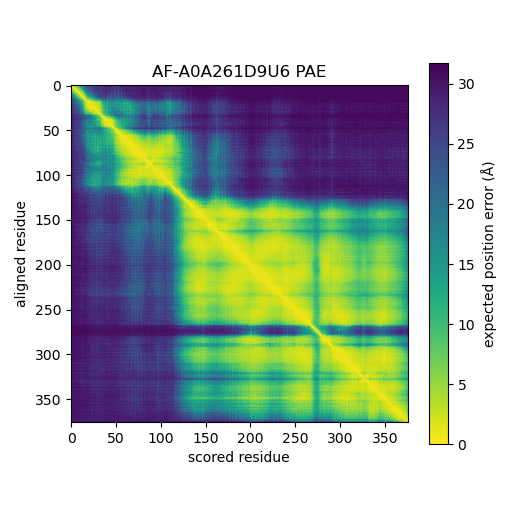94 264 SER A N 1
ATOM 2204 C CA . SER A 1 264 ? -19.905 9.726 16.213 1.00 78.94 264 SER A CA 1
ATOM 2205 C C . SER A 1 264 ? -21.010 9.271 17.178 1.00 78.94 264 SER A C 1
ATOM 2207 O O . SER A 1 264 ? -21.617 10.085 17.875 1.00 78.94 264 SER A O 1
ATOM 2209 N N . ARG A 1 265 ? -21.203 7.952 17.328 1.00 81.44 265 ARG A N 1
ATOM 2210 C CA . ARG A 1 265 ? -22.237 7.371 18.201 1.00 81.44 265 ARG A CA 1
ATOM 2211 C C . ARG A 1 265 ? -22.062 7.719 19.679 1.00 81.44 265 ARG A C 1
ATOM 2213 O O . ARG A 1 265 ? -23.038 8.041 20.350 1.00 81.44 265 ARG A O 1
ATOM 2220 N N . PHE A 1 266 ? -20.836 7.643 20.184 1.00 82.25 266 PHE A N 1
ATOM 2221 C CA . PHE A 1 266 ? -20.494 7.961 21.571 1.00 82.25 266 PHE A CA 1
ATOM 2222 C C . PHE A 1 266 ? -20.425 9.471 21.832 1.00 82.25 266 PHE A C 1
ATOM 2224 O O . PHE A 1 266 ? -20.203 9.882 22.971 1.00 82.25 266 PHE A O 1
ATOM 2231 N N . LYS A 1 267 ? -20.600 10.302 20.791 1.00 76.69 267 LYS A N 1
ATOM 2232 C CA . LYS A 1 267 ? -20.467 11.762 20.857 1.00 76.69 267 LYS A CA 1
ATOM 2233 C C . LYS A 1 267 ? -19.168 12.165 21.561 1.00 76.69 267 LYS A C 1
ATOM 2235 O O . LYS A 1 267 ? -19.171 13.019 22.449 1.00 76.69 267 LYS A O 1
ATOM 2240 N N . ILE A 1 268 ? -18.056 11.509 21.208 1.00 74.81 268 ILE A N 1
ATOM 2241 C CA . ILE A 1 268 ? -16.750 11.774 21.828 1.00 74.81 268 ILE A CA 1
ATOM 2242 C C . ILE A 1 268 ? -16.254 13.133 21.327 1.00 74.81 268 ILE A C 1
ATOM 2244 O O . ILE A 1 268 ? -15.512 13.227 20.352 1.00 74.81 268 ILE A O 1
ATOM 2248 N N . GLY A 1 269 ? -16.685 14.198 22.003 1.00 58.88 269 GLY A N 1
ATOM 2249 C CA . GLY A 1 269 ? -16.125 15.533 21.846 1.00 58.88 269 GLY A CA 1
ATOM 2250 C C . GLY A 1 269 ? -14.696 15.588 22.388 1.00 58.88 269 GLY A C 1
ATOM 2251 O O . GLY A 1 269 ? -14.349 14.885 23.338 1.00 58.88 269 GLY A O 1
ATOM 2252 N N . GLY A 1 270 ? -13.850 16.428 21.791 1.00 52.72 270 GLY A N 1
ATOM 2253 C CA . GLY A 1 270 ? -12.565 16.783 22.397 1.00 52.72 270 GLY A CA 1
ATOM 2254 C C . GLY A 1 270 ? -11.368 15.871 22.108 1.00 52.72 270 GLY A C 1
ATOM 2255 O O . GLY A 1 270 ? -10.306 16.105 22.678 1.00 52.72 270 GLY A O 1
ATOM 2256 N N . ILE A 1 271 ? -11.442 14.907 21.178 1.00 51.03 271 ILE A N 1
ATOM 2257 C CA . ILE A 1 271 ? -10.193 14.350 20.597 1.00 51.03 271 ILE A CA 1
ATOM 2258 C C . ILE A 1 271 ? -9.449 15.458 19.823 1.00 51.03 271 ILE A C 1
ATOM 2260 O O . ILE A 1 271 ? -8.230 15.420 19.651 1.00 51.03 271 ILE A O 1
ATOM 2264 N N . TYR A 1 272 ? -10.186 16.478 19.383 1.00 49.78 272 TYR A N 1
ATOM 2265 C CA . TYR A 1 272 ? -9.705 17.537 18.518 1.00 49.78 272 TYR A CA 1
ATOM 2266 C C . TYR A 1 272 ? -10.111 18.884 19.123 1.00 49.78 272 TYR A C 1
ATOM 2268 O O . TYR A 1 272 ? -11.226 19.342 18.931 1.00 49.78 272 TYR A O 1
ATOM 2276 N N . THR A 1 273 ? -9.198 19.445 19.926 1.00 37.41 273 THR A N 1
ATOM 2277 C CA . THR A 1 273 ? -9.159 20.850 20.378 1.00 37.41 273 THR A CA 1
ATOM 2278 C C . THR A 1 273 ? -10.467 21.424 20.927 1.00 37.41 273 THR A C 1
ATOM 2280 O O . THR A 1 273 ? -11.162 22.088 20.177 1.00 37.41 273 THR A O 1
ATOM 2283 N N . GLY A 1 274 ? -10.749 21.244 22.226 1.00 38.94 274 GLY A N 1
ATOM 2284 C CA . GLY A 1 274 ? -11.543 22.171 23.067 1.00 38.94 274 GLY A CA 1
ATOM 2285 C C . GLY A 1 274 ? -13.022 22.426 22.739 1.00 38.94 274 GLY A C 1
ATOM 2286 O O . GLY A 1 274 ? -13.773 22.768 23.644 1.00 38.94 274 GLY A O 1
ATOM 2287 N N . ASP A 1 275 ? -13.447 22.181 21.508 1.00 38.44 275 ASP A N 1
ATOM 2288 C CA . ASP A 1 275 ? -14.756 22.482 20.965 1.00 38.44 275 ASP A CA 1
ATOM 2289 C C . ASP A 1 275 ? -15.418 21.166 20.558 1.00 38.44 275 ASP A C 1
ATOM 2291 O O . ASP A 1 275 ? -14.776 20.225 20.070 1.00 38.44 275 ASP A O 1
ATOM 2295 N N . SER A 1 276 ? -16.719 21.074 20.799 1.00 43.12 276 SER A N 1
ATOM 2296 C CA . SER A 1 276 ? -17.553 19.958 20.376 1.00 43.12 276 SER A CA 1
ATOM 2297 C C . SER A 1 276 ? -17.311 19.645 18.889 1.00 43.12 276 SER A C 1
ATOM 2299 O O . SER A 1 276 ? -17.329 20.520 18.020 1.00 43.12 276 SER A O 1
ATOM 2301 N N . ILE A 1 277 ? -17.036 18.374 18.571 1.00 46.06 277 ILE A N 1
ATOM 2302 C CA . ILE A 1 277 ? -17.074 17.894 17.185 1.00 46.06 277 ILE A CA 1
ATOM 2303 C C . ILE A 1 277 ? -18.553 17.902 16.806 1.00 46.06 277 ILE A C 1
ATOM 2305 O O . ILE A 1 277 ? -19.273 16.950 17.087 1.00 46.06 277 ILE A O 1
ATOM 2309 N N . GLU A 1 278 ? -19.017 19.024 16.268 1.00 49.59 278 GLU A N 1
ATOM 2310 C CA . GLU A 1 278 ? -20.414 19.206 15.871 1.00 49.59 278 GLU A CA 1
ATOM 2311 C C . GLU A 1 278 ? -20.679 18.888 14.398 1.00 49.59 278 GLU A C 1
ATOM 2313 O O . GLU A 1 278 ? -21.840 18.852 14.007 1.00 49.59 278 GLU A O 1
ATOM 2318 N N . THR A 1 279 ? -19.666 18.586 13.574 1.00 56.44 279 THR A N 1
ATOM 2319 C CA . THR A 1 279 ? -19.904 18.262 12.157 1.00 56.44 279 THR A CA 1
ATOM 2320 C C . THR A 1 279 ? -19.015 17.137 11.626 1.00 56.44 279 THR A C 1
ATOM 2322 O O . THR A 1 279 ? -17.802 17.109 11.862 1.00 56.44 279 THR A O 1
ATOM 2325 N N . ASP A 1 280 ? -19.629 16.224 10.863 1.00 64.00 280 ASP A N 1
ATOM 2326 C CA . ASP A 1 280 ? -18.960 15.167 10.090 1.00 64.00 280 ASP A CA 1
ATOM 2327 C C . ASP A 1 280 ? -17.858 15.735 9.170 1.00 64.00 280 ASP A C 1
ATOM 2329 O O . ASP A 1 280 ? -16.852 15.071 8.921 1.00 64.00 280 ASP A O 1
ATOM 2333 N N . ASP A 1 281 ? -17.979 16.998 8.751 1.00 70.00 281 ASP A N 1
ATOM 2334 C CA . ASP A 1 281 ? -17.031 17.702 7.879 1.00 70.00 281 ASP A CA 1
ATOM 2335 C C . ASP A 1 281 ? -15.608 17.780 8.461 1.00 70.00 281 ASP A C 1
ATOM 2337 O O . ASP A 1 281 ? -14.631 17.516 7.760 1.00 70.00 281 ASP A O 1
ATOM 2341 N N . LYS A 1 282 ? -15.453 18.068 9.764 1.00 74.69 282 LYS A N 1
ATOM 2342 C CA . LYS A 1 282 ? -14.118 18.119 10.403 1.00 74.69 282 LYS A CA 1
ATOM 2343 C C . LYS A 1 282 ? -13.447 16.743 10.436 1.00 74.69 282 LYS A C 1
ATOM 2345 O O . LYS A 1 282 ? -12.219 16.643 10.392 1.00 74.69 282 LYS A O 1
ATOM 2350 N N . LEU A 1 283 ? -14.246 15.680 10.543 1.00 76.19 283 LEU A N 1
ATOM 2351 C CA . LEU A 1 283 ? -13.756 14.307 10.516 1.00 76.19 283 LEU A CA 1
ATOM 2352 C C . LEU A 1 283 ? -13.347 13.908 9.095 1.00 76.19 283 LEU A C 1
ATOM 2354 O O . LEU A 1 283 ? -12.293 13.300 8.925 1.00 76.19 283 LEU 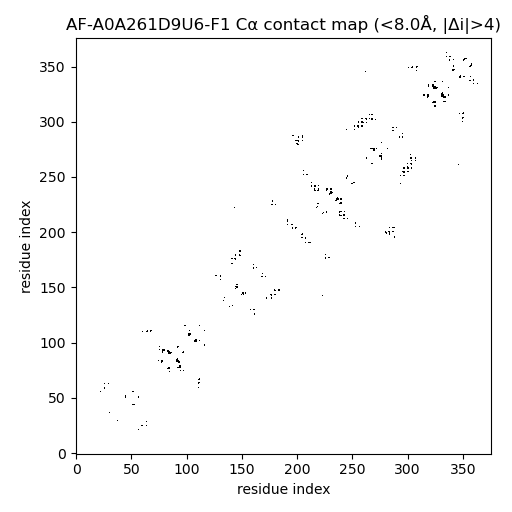A O 1
ATOM 2358 N N . VAL A 1 284 ? -14.131 14.304 8.088 1.00 82.31 284 VAL A N 1
ATOM 2359 C CA . VAL A 1 284 ? -13.802 14.126 6.667 1.00 82.31 284 VAL A CA 1
ATOM 2360 C C . VAL A 1 284 ? -12.448 14.750 6.338 1.00 82.31 284 VAL A C 1
ATOM 2362 O O . VAL A 1 284 ? -11.558 14.027 5.890 1.00 82.31 284 VAL A O 1
ATOM 2365 N N . GLU A 1 285 ? -12.256 16.039 6.627 1.00 81.25 285 GLU A N 1
ATOM 2366 C CA . GLU A 1 285 ? -11.003 16.753 6.329 1.00 81.25 285 GLU A CA 1
ATOM 2367 C C . GLU A 1 285 ? -9.793 16.089 6.997 1.00 81.25 285 GLU A C 1
ATOM 2369 O O . GLU A 1 285 ? -8.766 15.834 6.371 1.00 81.25 285 GLU A O 1
ATOM 2374 N N . LYS A 1 286 ? -9.940 15.655 8.250 1.00 78.12 286 LYS A N 1
ATOM 2375 C CA . LYS A 1 286 ? -8.859 14.961 8.952 1.00 78.12 286 LYS A CA 1
ATOM 2376 C C . LYS A 1 286 ? -8.485 13.621 8.313 1.00 78.12 286 LYS A C 1
ATOM 2378 O O . LYS A 1 286 ? -7.306 13.256 8.296 1.00 78.12 286 LYS A O 1
ATOM 2383 N N . ILE A 1 287 ? -9.468 12.855 7.834 1.00 81.56 287 ILE A N 1
ATOM 2384 C CA . ILE A 1 287 ? -9.191 11.578 7.164 1.00 81.56 287 ILE A CA 1
ATOM 2385 C C . ILE A 1 287 ? -8.536 11.843 5.800 1.00 81.56 287 ILE A C 1
ATOM 2387 O O . ILE A 1 287 ? -7.604 11.118 5.449 1.00 81.56 287 ILE A O 1
ATOM 2391 N N . LYS A 1 288 ? -8.954 12.888 5.067 1.00 82.81 288 LYS A N 1
ATOM 2392 C CA . LYS A 1 288 ? -8.328 13.290 3.795 1.00 82.81 288 LYS A CA 1
ATOM 2393 C C . LYS A 1 288 ? -6.844 13.615 3.957 1.00 82.81 288 LYS A C 1
ATOM 2395 O O . LYS A 1 288 ? -6.027 13.069 3.218 1.00 82.81 288 LYS A O 1
ATOM 2400 N N . ASP A 1 289 ? -6.512 14.422 4.962 1.00 75.88 289 ASP A N 1
ATOM 2401 C CA . ASP A 1 289 ? -5.149 14.911 5.218 1.00 75.88 289 ASP A CA 1
ATOM 2402 C C . ASP A 1 289 ? -4.219 13.854 5.826 1.00 75.88 289 ASP A C 1
ATOM 2404 O O . ASP A 1 289 ? -3.005 14.048 5.963 1.00 75.88 289 ASP A O 1
ATOM 2408 N N . THR A 1 290 ? -4.765 12.707 6.227 1.00 76.62 290 THR A N 1
ATOM 2409 C CA . THR A 1 290 ? -3.979 11.673 6.885 1.00 76.62 290 THR A CA 1
ATOM 2410 C C . THR A 1 290 ? -3.104 10.930 5.874 1.00 76.62 290 THR A C 1
ATOM 2412 O O . THR A 1 290 ? -3.553 10.055 5.138 1.00 76.62 290 THR A O 1
ATOM 2415 N N . THR A 1 291 ? -1.799 11.192 5.932 1.00 69.94 291 THR A N 1
ATOM 2416 C CA . THR A 1 291 ? -0.764 10.409 5.230 1.00 69.94 291 THR A CA 1
ATOM 2417 C C . THR A 1 291 ? -0.429 9.090 5.938 1.00 69.94 291 THR A C 1
ATOM 2419 O O . THR A 1 291 ? 0.197 8.208 5.355 1.00 69.94 291 THR A O 1
ATOM 2422 N N . GLN A 1 292 ? -0.860 8.927 7.196 1.00 77.69 292 GLN A N 1
ATOM 2423 C CA . GLN A 1 292 ? -0.576 7.761 8.039 1.00 77.69 292 GLN A CA 1
ATOM 2424 C C . GLN A 1 292 ? -1.857 7.161 8.632 1.00 77.69 292 GLN A C 1
ATOM 2426 O O . GLN A 1 292 ? -2.150 7.311 9.821 1.00 77.69 292 GLN A O 1
ATOM 2431 N N . VAL A 1 293 ? -2.620 6.438 7.806 1.00 84.00 293 VAL A N 1
ATOM 2432 C CA . VAL A 1 293 ? -3.918 5.832 8.178 1.00 84.00 293 VAL A CA 1
ATOM 2433 C C . VAL A 1 293 ? -3.823 4.987 9.457 1.00 84.00 293 VAL A C 1
ATOM 2435 O O . VAL A 1 293 ? -4.716 5.033 10.303 1.00 84.00 293 VAL A O 1
ATOM 2438 N N . GLY A 1 294 ? -2.710 4.271 9.651 1.00 84.75 294 GLY A N 1
ATOM 2439 C CA . GLY A 1 294 ? -2.460 3.486 10.864 1.00 84.75 294 GLY A CA 1
ATOM 2440 C C . GLY A 1 294 ? -2.408 4.322 12.151 1.00 84.75 294 GLY A C 1
ATOM 2441 O O . GLY A 1 294 ? -2.919 3.893 13.187 1.00 84.75 294 GLY A O 1
ATOM 2442 N N . MET A 1 295 ? -1.843 5.534 12.102 1.00 84.25 295 MET A N 1
ATOM 2443 C CA . MET A 1 295 ? -1.825 6.435 13.260 1.00 84.25 295 MET A CA 1
ATOM 2444 C C . MET A 1 295 ? -3.224 6.945 13.592 1.00 84.25 295 MET A C 1
ATOM 2446 O O . MET A 1 295 ? -3.603 6.941 14.764 1.00 84.25 295 MET A O 1
ATOM 2450 N N . LEU A 1 296 ? -3.993 7.341 12.576 1.00 85.56 296 LEU A N 1
ATOM 2451 C CA . LEU A 1 296 ? -5.365 7.807 12.764 1.00 85.56 296 LEU A CA 1
ATOM 2452 C C . LEU A 1 296 ? -6.245 6.711 13.374 1.00 85.56 296 LEU A C 1
ATOM 2454 O O . LEU A 1 296 ? -6.908 6.954 14.381 1.00 85.56 296 LEU A O 1
ATOM 2458 N N . ALA A 1 297 ? -6.184 5.489 12.835 1.00 87.69 297 ALA A N 1
ATOM 2459 C CA . ALA A 1 297 ? -6.918 4.349 13.382 1.00 87.69 297 ALA A CA 1
ATOM 2460 C C . ALA A 1 297 ? -6.570 4.109 14.860 1.00 87.69 297 ALA A C 1
ATOM 2462 O O . ALA A 1 297 ? -7.456 3.954 15.697 1.00 87.69 297 ALA A O 1
ATOM 2463 N N . LYS A 1 298 ? -5.281 4.174 15.220 1.00 88.06 298 LYS A N 1
ATOM 2464 C CA . LYS A 1 298 ? -4.831 4.027 16.612 1.00 88.06 298 LYS A CA 1
ATOM 2465 C C . LYS A 1 298 ? -5.347 5.141 17.527 1.00 88.06 298 LYS A C 1
ATOM 2467 O O . LYS A 1 298 ? -5.655 4.871 18.687 1.00 88.06 298 LYS A O 1
ATOM 2472 N N . GLN A 1 299 ? -5.408 6.383 17.046 1.00 87.00 299 GLN A N 1
ATOM 2473 C CA . GLN A 1 299 ? -5.935 7.514 17.816 1.00 87.00 299 GLN A CA 1
ATOM 2474 C C . GLN A 1 299 ? -7.433 7.355 18.085 1.00 87.00 299 GLN A C 1
ATOM 2476 O O . GLN A 1 299 ? -7.853 7.471 19.236 1.00 87.00 299 GLN A O 1
ATOM 2481 N N . LEU A 1 300 ? -8.212 7.033 17.051 1.00 87.62 300 LEU A N 1
ATOM 2482 C CA . LEU A 1 300 ? -9.657 6.830 17.166 1.00 87.62 300 LEU A CA 1
ATOM 2483 C C . LEU A 1 300 ? -9.978 5.636 18.071 1.00 87.62 300 LEU A C 1
ATOM 2485 O O . LEU A 1 300 ? -10.762 5.780 19.007 1.00 87.62 300 LEU A O 1
ATOM 2489 N N . TYR A 1 301 ? -9.282 4.507 17.892 1.00 91.75 301 TYR A N 1
ATOM 2490 C CA . TYR A 1 301 ? -9.405 3.346 18.777 1.00 91.75 301 TYR A CA 1
ATOM 2491 C C . TYR A 1 301 ? -9.181 3.715 20.247 1.00 91.75 301 TYR A C 1
ATOM 2493 O O . TYR A 1 301 ? -9.983 3.361 21.111 1.00 91.75 301 TYR A O 1
ATOM 2501 N N . LYS A 1 302 ? -8.097 4.446 20.546 1.00 90.31 302 LYS A N 1
ATOM 2502 C CA . LYS A 1 302 ? -7.773 4.864 21.917 1.00 90.31 302 LYS A CA 1
ATOM 2503 C C . LYS A 1 302 ? -8.826 5.793 22.506 1.00 90.31 302 LYS A C 1
ATOM 2505 O O . LYS A 1 302 ? -9.112 5.687 23.694 1.00 90.31 302 LYS A O 1
ATOM 2510 N N . ALA A 1 303 ? -9.392 6.688 21.704 1.00 87.19 303 ALA A N 1
ATOM 2511 C CA . ALA A 1 303 ? -10.439 7.581 22.170 1.00 87.19 303 ALA A CA 1
ATOM 2512 C C . ALA A 1 303 ? -11.732 6.824 22.495 1.00 87.19 303 ALA A C 1
ATOM 2514 O O . ALA A 1 303 ? -12.282 7.009 23.580 1.00 87.19 303 ALA A O 1
ATOM 2515 N N . CYS A 1 304 ? -12.165 5.913 21.615 1.00 90.06 304 CYS A N 1
ATOM 2516 C CA . CYS A 1 304 ? -13.283 5.014 21.900 1.00 90.06 304 CYS A CA 1
ATOM 2517 C C . CYS A 1 304 ? -13.011 4.174 23.153 1.00 90.06 304 CYS A C 1
ATOM 2519 O O . CYS A 1 304 ? -13.858 4.097 24.036 1.00 90.06 304 CYS A O 1
ATOM 2521 N N . GLN A 1 305 ? -11.808 3.611 23.286 1.00 93.00 305 GLN A N 1
ATOM 2522 C CA . GLN A 1 305 ? -11.426 2.837 24.465 1.00 93.00 305 GLN A CA 1
ATOM 2523 C C . GLN A 1 305 ? -11.461 3.656 25.755 1.00 93.00 305 GLN A C 1
ATOM 2525 O O . GLN A 1 305 ? -11.983 3.177 26.759 1.00 93.00 305 GLN A O 1
ATOM 2530 N N . ALA A 1 306 ? -10.943 4.883 25.744 1.00 90.31 306 ALA A N 1
ATOM 2531 C CA . ALA A 1 306 ? -10.983 5.761 26.906 1.00 90.31 306 ALA A CA 1
ATOM 2532 C C . ALA A 1 306 ? -12.423 6.122 27.302 1.00 90.31 306 ALA A C 1
ATOM 2534 O O . ALA A 1 306 ? -12.744 6.114 28.490 1.00 90.31 306 ALA A O 1
ATOM 2535 N N . HIS A 1 307 ? -13.290 6.394 26.321 1.00 90.62 307 HIS A N 1
ATOM 2536 C CA . HIS A 1 307 ? -14.708 6.654 26.564 1.00 90.62 307 HIS A CA 1
ATOM 2537 C C . HIS A 1 307 ? -15.394 5.448 27.211 1.00 90.62 307 HIS A C 1
ATOM 2539 O O . HIS A 1 307 ? -15.964 5.585 28.290 1.00 90.62 307 HIS A O 1
ATOM 2545 N N . VAL A 1 308 ? -15.264 4.264 26.606 1.00 91.88 308 VAL A N 1
ATOM 2546 C CA . VAL A 1 308 ? -15.877 3.026 27.110 1.00 91.88 308 VAL A CA 1
ATOM 2547 C C . VAL A 1 308 ? -15.396 2.708 28.527 1.00 91.88 308 VAL A C 1
ATOM 2549 O O . VAL A 1 308 ? -16.202 2.401 29.397 1.00 91.88 308 VAL A O 1
ATOM 2552 N N . LEU A 1 309 ? -14.093 2.838 28.802 1.00 91.00 309 LEU A N 1
ATOM 2553 C CA . LEU A 1 309 ? -13.548 2.624 30.148 1.00 91.00 309 LEU A CA 1
ATOM 2554 C C . LEU A 1 309 ? -14.078 3.632 31.174 1.00 91.00 309 LEU A C 1
ATOM 2556 O O . LEU A 1 309 ? -14.292 3.268 32.329 1.00 91.00 309 LEU A O 1
ATOM 2560 N N . LYS A 1 310 ? -14.284 4.890 30.770 1.00 90.56 310 LYS A N 1
ATOM 2561 C CA . LYS A 1 310 ? -14.881 5.919 31.628 1.00 90.56 310 LYS A CA 1
ATOM 2562 C C . LYS A 1 310 ? -16.345 5.601 31.934 1.00 90.56 310 LYS A C 1
ATOM 2564 O O . LYS A 1 310 ? -16.749 5.773 33.079 1.00 90.56 310 LYS A O 1
ATOM 2569 N N . GLU A 1 311 ? -17.099 5.129 30.942 1.00 89.06 311 GLU A N 1
ATOM 2570 C CA . GLU A 1 311 ? -18.516 4.765 31.072 1.00 89.06 311 GLU A CA 1
ATOM 2571 C C . GLU A 1 311 ? -18.721 3.645 32.097 1.00 89.06 311 GLU A C 1
ATOM 2573 O O . GLU A 1 311 ? -19.547 3.783 32.992 1.00 89.06 311 GLU A O 1
ATOM 2578 N N . ILE A 1 312 ? -17.912 2.583 32.037 1.00 90.50 312 ILE A N 1
ATOM 2579 C CA . ILE A 1 312 ? -18.055 1.430 32.942 1.00 90.50 312 ILE A CA 1
ATOM 2580 C C . ILE A 1 312 ? -17.354 1.605 34.296 1.00 90.50 312 ILE A C 1
ATOM 2582 O O . ILE A 1 312 ? -17.484 0.762 35.184 1.00 90.50 312 ILE A O 1
ATOM 2586 N N . SER A 1 313 ? -16.559 2.666 34.475 1.00 91.75 313 SER A N 1
ATOM 2587 C CA . SER A 1 313 ? -15.770 2.870 35.698 1.00 91.75 313 SER A CA 1
ATOM 2588 C C . SER A 1 313 ? -16.613 2.934 36.982 1.00 91.75 313 SER A C 1
ATOM 2590 O O . SER A 1 313 ? -16.185 2.335 37.971 1.00 91.75 313 SER A O 1
ATOM 2592 N N . PRO A 1 314 ? -17.775 3.621 37.018 1.00 91.81 314 PRO A N 1
ATOM 2593 C CA . PRO A 1 314 ? -18.631 3.650 38.202 1.00 91.81 314 PRO A CA 1
ATOM 2594 C C . PRO A 1 314 ? -19.132 2.258 38.595 1.00 91.81 314 PRO A C 1
ATOM 2596 O O . PRO A 1 314 ? -19.070 1.903 39.765 1.00 91.81 314 PRO A O 1
ATOM 2599 N N . GLU A 1 315 ? -19.520 1.444 37.617 1.00 92.00 315 GLU A N 1
ATOM 2600 C CA . GLU A 1 315 ? -20.044 0.087 37.825 1.00 92.00 315 GLU A CA 1
ATOM 2601 C C . GLU A 1 315 ? -18.959 -0.852 38.366 1.00 92.00 315 GLU A C 1
ATOM 2603 O O . GLU A 1 315 ? -19.192 -1.625 39.291 1.00 92.00 315 GLU A O 1
ATOM 2608 N N . ILE A 1 316 ? -17.725 -0.724 37.863 1.00 89.69 316 ILE A N 1
ATOM 2609 C CA . ILE A 1 316 ? -16.564 -1.442 38.410 1.00 89.69 316 ILE A CA 1
ATOM 2610 C C . ILE A 1 316 ? -16.270 -1.009 39.856 1.00 89.69 316 ILE A C 1
ATOM 2612 O O . ILE A 1 316 ? -15.913 -1.840 40.690 1.00 89.69 316 ILE A O 1
ATOM 2616 N N . LYS A 1 317 ? -16.404 0.285 40.179 1.00 90.81 317 LYS A N 1
ATOM 2617 C CA . LYS A 1 317 ? -16.241 0.765 41.562 1.00 90.81 317 LYS A CA 1
ATOM 2618 C C . LYS A 1 317 ? -17.330 0.208 42.475 1.00 90.81 317 LYS A C 1
ATOM 2620 O O . LYS A 1 317 ? -17.012 -0.212 43.581 1.00 90.81 317 LYS A O 1
ATOM 2625 N N . GLU A 1 318 ? -18.574 0.176 42.007 1.00 90.94 318 GLU A N 1
ATOM 2626 C CA . GLU A 1 318 ? -19.701 -0.374 42.756 1.00 90.94 318 GLU A CA 1
ATOM 2627 C C . GLU A 1 318 ? -19.506 -1.862 43.055 1.00 90.94 318 GLU A C 1
ATOM 2629 O O . GLU A 1 318 ? -19.619 -2.251 44.215 1.00 90.94 318 GLU A O 1
ATOM 2634 N N . LEU A 1 319 ? -19.082 -2.655 42.065 1.00 89.62 319 LEU A N 1
ATOM 2635 C CA . LEU A 1 319 ? -18.721 -4.063 42.253 1.00 89.62 319 LEU A CA 1
ATOM 2636 C C . LEU A 1 319 ? -17.636 -4.258 43.314 1.00 89.62 319 LEU A C 1
ATOM 2638 O O . LEU A 1 319 ? -17.762 -5.127 44.172 1.00 89.62 319 LEU A O 1
ATOM 2642 N N . ASN A 1 320 ? -16.592 -3.427 43.305 1.00 87.19 320 ASN A N 1
ATOM 2643 C CA . ASN A 1 320 ? -15.524 -3.518 44.303 1.00 87.19 320 ASN A CA 1
ATOM 2644 C C . ASN A 1 320 ? -15.998 -3.165 45.724 1.00 87.19 320 ASN A C 1
ATOM 2646 O O . ASN A 1 320 ? -15.396 -3.621 46.692 1.00 87.19 320 ASN A O 1
ATOM 2650 N N . SER A 1 321 ? -17.035 -2.332 45.864 1.00 91.06 321 SER A N 1
ATOM 2651 C CA . SER A 1 321 ? -17.557 -1.894 47.166 1.00 91.06 321 SER A CA 1
ATOM 2652 C C . SER A 1 321 ? -18.705 -2.759 47.695 1.00 91.06 321 SER A C 1
ATOM 2654 O O . SER A 1 321 ? -18.801 -2.946 48.904 1.00 91.06 321 SER A O 1
ATOM 2656 N N . HIS A 1 322 ? -19.563 -3.287 46.820 1.00 89.19 322 HIS A N 1
ATOM 2657 C CA . HIS A 1 322 ? -20.816 -3.959 47.193 1.00 89.19 322 HIS A CA 1
ATOM 2658 C C . HIS A 1 322 ? -20.935 -5.391 46.655 1.00 89.19 322 HIS A C 1
ATOM 2660 O O . HIS A 1 322 ? -21.967 -6.024 46.860 1.00 89.19 322 HIS A O 1
ATOM 2666 N N . ALA A 1 323 ? -19.911 -5.905 45.964 1.00 88.94 323 ALA A N 1
ATOM 2667 C CA . ALA A 1 323 ? -19.867 -7.206 45.279 1.00 88.94 323 ALA A CA 1
ATOM 2668 C C . ALA A 1 323 ? -20.873 -7.398 44.125 1.00 88.94 323 ALA A C 1
ATOM 2670 O O . ALA A 1 323 ? -20.729 -8.338 43.344 1.00 88.94 323 ALA A O 1
ATOM 2671 N N . VAL A 1 324 ? -21.853 -6.503 43.979 1.00 93.50 324 VAL A N 1
ATOM 2672 C CA . VAL A 1 324 ? -22.867 -6.516 42.920 1.00 93.50 324 VAL A CA 1
ATOM 2673 C C . VAL A 1 324 ? -23.067 -5.120 42.331 1.00 93.50 324 VAL A C 1
ATOM 2675 O O . VAL A 1 324 ? -22.793 -4.121 42.993 1.00 93.50 324 VAL A O 1
ATOM 2678 N N . VAL A 1 325 ? -23.569 -5.058 41.099 1.00 94.19 325 VAL A N 1
ATOM 2679 C CA . VAL A 1 325 ? -24.006 -3.821 40.434 1.00 94.19 325 VAL A CA 1
ATOM 2680 C C . VAL A 1 325 ? -25.392 -4.013 39.828 1.00 94.19 325 VAL A C 1
ATOM 2682 O O . VAL A 1 325 ? -25.713 -5.088 39.311 1.00 94.19 325 VAL A O 1
ATOM 2685 N N . LYS A 1 326 ? -26.227 -2.972 39.887 1.00 91.69 326 LYS A N 1
ATOM 2686 C CA . LYS A 1 326 ? -27.549 -2.963 39.250 1.00 91.69 326 LYS A CA 1
ATOM 2687 C C . LYS A 1 326 ? -27.513 -2.163 37.959 1.00 91.69 326 LYS A C 1
ATOM 2689 O O . LYS A 1 326 ? -27.161 -0.989 37.963 1.00 91.69 326 LYS A O 1
ATOM 2694 N N . ILE A 1 327 ? -27.910 -2.795 36.860 1.00 89.00 327 ILE A N 1
ATOM 2695 C CA . ILE A 1 327 ? -28.016 -2.144 35.552 1.00 89.00 327 ILE A CA 1
ATOM 2696 C C . ILE A 1 327 ? -29.403 -2.440 35.007 1.00 89.00 327 ILE A C 1
ATOM 2698 O O . ILE A 1 327 ? -29.737 -3.595 34.729 1.00 89.00 327 ILE A O 1
ATOM 2702 N N . ASN A 1 328 ? -30.198 -1.380 34.851 1.00 87.69 328 ASN A N 1
ATOM 2703 C CA . ASN A 1 328 ? -31.639 -1.470 34.621 1.00 87.69 328 ASN A CA 1
ATOM 2704 C C . ASN A 1 328 ? -32.296 -2.298 35.747 1.00 87.69 328 ASN A C 1
ATOM 2706 O O . ASN A 1 328 ? -32.090 -1.993 36.920 1.00 87.69 328 ASN A O 1
ATOM 2710 N N . ASP A 1 329 ? -33.016 -3.365 35.397 1.00 90.81 329 ASP A N 1
ATOM 2711 C CA . ASP A 1 329 ? -33.723 -4.238 36.344 1.00 90.81 329 ASP A CA 1
ATOM 2712 C C . ASP A 1 329 ? -32.920 -5.484 36.762 1.00 90.81 329 ASP A C 1
ATOM 2714 O O . ASP A 1 329 ? -33.392 -6.298 37.556 1.00 90.81 329 ASP A O 1
ATOM 2718 N N . ASN A 1 330 ? -31.691 -5.644 36.258 1.00 92.50 330 ASN A N 1
ATOM 2719 C CA . ASN A 1 330 ? -30.861 -6.817 36.524 1.00 92.50 330 ASN A CA 1
ATOM 2720 C C . ASN A 1 330 ? -29.765 -6.503 37.548 1.00 92.50 330 ASN A C 1
ATOM 2722 O O . ASN A 1 330 ? -29.145 -5.438 37.523 1.00 92.50 330 ASN A O 1
ATOM 2726 N N . THR A 1 331 ? -29.501 -7.466 38.432 1.00 93.62 331 THR A N 1
ATOM 2727 C CA . THR A 1 331 ? -28.376 -7.433 39.376 1.00 93.62 331 THR A CA 1
ATOM 2728 C C . THR A 1 331 ? -27.312 -8.405 38.894 1.00 93.62 331 THR A C 1
ATOM 2730 O O . THR A 1 331 ? -27.625 -9.561 38.621 1.00 93.62 331 THR A O 1
ATOM 2733 N N . TYR A 1 332 ? -26.074 -7.935 38.799 1.00 93.50 332 TYR A N 1
ATOM 2734 C CA . TYR A 1 332 ? -24.942 -8.719 38.325 1.00 93.50 332 TYR A CA 1
ATOM 2735 C C . TYR A 1 332 ? -23.877 -8.807 39.417 1.00 93.50 332 TYR A C 1
ATOM 2737 O O . TYR A 1 332 ? -23.575 -7.799 40.058 1.00 93.50 332 TYR A O 1
ATOM 2745 N N . ASP A 1 333 ? -23.286 -9.987 39.599 1.00 91.81 333 ASP A N 1
ATOM 2746 C CA . ASP A 1 333 ? -22.003 -10.121 40.293 1.00 91.81 333 ASP A CA 1
ATOM 2747 C C . ASP A 1 333 ? -20.834 -9.728 39.364 1.00 91.81 333 ASP A C 1
ATOM 2749 O O . ASP A 1 333 ? -21.041 -9.373 38.198 1.00 91.81 333 ASP A O 1
ATOM 2753 N N . GLU A 1 334 ? -19.592 -9.770 39.866 1.00 87.50 334 GLU A N 1
ATOM 2754 C CA . GLU A 1 334 ? -18.406 -9.392 39.078 1.00 87.50 334 GLU A CA 1
ATOM 2755 C C . GLU A 1 334 ? -18.311 -10.187 37.763 1.00 87.50 334 GLU A C 1
ATOM 2757 O O . GLU A 1 334 ? -17.996 -9.626 36.713 1.00 87.50 334 GLU A O 1
ATOM 2762 N N . ILE A 1 335 ? -18.595 -11.489 37.787 1.00 88.75 335 ILE A N 1
ATOM 2763 C CA . ILE A 1 335 ? -18.366 -12.381 36.647 1.00 88.75 335 ILE A CA 1
ATOM 2764 C C . ILE A 1 335 ? -19.423 -12.143 35.577 1.00 88.75 335 ILE A C 1
ATOM 2766 O O . ILE A 1 335 ? -19.089 -11.956 34.402 1.00 88.75 335 ILE A O 1
ATOM 2770 N N . ASP A 1 336 ? -20.689 -12.134 35.981 1.00 90.62 336 ASP A N 1
ATOM 2771 C CA . ASP A 1 336 ? -21.816 -11.969 35.074 1.00 90.62 336 ASP A CA 1
ATOM 2772 C C . ASP A 1 336 ? -21.845 -10.562 34.480 1.00 90.62 336 ASP A C 1
ATOM 2774 O O . ASP A 1 336 ? -22.118 -10.407 33.287 1.00 90.62 336 ASP A O 1
ATOM 2778 N N . TYR A 1 337 ? -21.451 -9.545 35.251 1.00 91.88 337 TYR A N 1
ATOM 2779 C CA . TYR A 1 337 ? -21.299 -8.184 34.746 1.00 91.88 337 TYR A CA 1
ATOM 2780 C C . TYR A 1 337 ? -20.203 -8.083 33.674 1.00 91.88 337 TYR A C 1
ATOM 2782 O O . TYR A 1 337 ? -20.417 -7.524 32.592 1.00 91.88 337 TYR A O 1
ATOM 2790 N N . LEU A 1 338 ? -19.019 -8.644 33.946 1.00 90.06 338 LEU A N 1
ATOM 2791 C CA . LEU A 1 338 ? -17.909 -8.614 32.996 1.00 90.06 338 LEU A CA 1
ATOM 2792 C C . LEU A 1 338 ? -18.249 -9.386 31.714 1.00 90.06 338 LEU A C 1
ATOM 2794 O O . LEU A 1 338 ? -17.933 -8.912 30.621 1.00 90.06 338 LEU A O 1
ATOM 2798 N N . LYS A 1 339 ? -18.940 -10.531 31.822 1.00 89.69 339 LYS A N 1
ATOM 2799 C CA . LYS A 1 339 ? -19.472 -11.270 30.664 1.00 89.69 339 LYS A CA 1
ATOM 2800 C C . LYS A 1 339 ? -20.503 -10.446 29.897 1.00 89.69 339 LYS A C 1
ATOM 2802 O O . LYS A 1 339 ? -20.416 -10.371 28.674 1.00 89.69 339 LYS A O 1
ATOM 2807 N N . TYR A 1 340 ? -21.437 -9.799 30.594 1.00 91.06 340 TYR A N 1
ATOM 2808 C CA . TYR A 1 340 ? -22.450 -8.931 29.995 1.00 91.06 340 TYR A CA 1
ATOM 2809 C C . TYR A 1 340 ? -21.809 -7.824 29.143 1.00 91.06 340 TYR A C 1
ATOM 2811 O O . TYR A 1 340 ? -22.105 -7.718 27.952 1.00 91.06 340 TYR A O 1
ATOM 2819 N N . ARG A 1 341 ? -20.844 -7.074 29.694 1.00 90.38 341 ARG A N 1
ATOM 2820 C CA . ARG A 1 341 ? -20.131 -6.013 28.956 1.00 90.38 341 ARG A CA 1
ATOM 2821 C C . ARG A 1 341 ? -19.255 -6.545 27.818 1.00 90.38 341 ARG A C 1
ATOM 2823 O O . ARG A 1 341 ? -19.152 -5.902 26.777 1.00 90.38 341 ARG A O 1
ATOM 2830 N N . MET A 1 342 ? -18.636 -7.713 27.985 1.00 88.62 342 MET A N 1
ATOM 2831 C CA . MET A 1 342 ? -17.810 -8.349 26.948 1.00 88.62 342 MET A CA 1
ATOM 2832 C C . MET A 1 342 ? -18.622 -9.014 25.826 1.00 88.62 342 MET A C 1
ATOM 2834 O O . MET A 1 342 ? -18.060 -9.305 24.771 1.00 88.62 342 MET A O 1
ATOM 2838 N N . ASN A 1 343 ? -19.925 -9.224 26.023 1.00 89.81 343 ASN A N 1
ATOM 2839 C CA . ASN A 1 343 ? -20.852 -9.682 24.986 1.00 89.81 343 ASN A CA 1
ATOM 2840 C C . ASN A 1 343 ? -21.490 -8.523 24.203 1.00 89.81 343 ASN A C 1
ATOM 2842 O O . ASN A 1 343 ? -22.081 -8.746 23.143 1.00 89.81 343 ASN A O 1
ATOM 2846 N N . ASP A 1 344 ? -21.357 -7.285 24.685 1.00 89.12 344 ASP A N 1
ATOM 2847 C CA . ASP A 1 344 ? -21.821 -6.106 23.965 1.00 89.12 344 ASP A CA 1
ATOM 2848 C C . ASP A 1 344 ? -20.964 -5.879 22.708 1.00 89.12 344 ASP A C 1
ATOM 2850 O O . ASP A 1 344 ? -19.766 -5.597 22.779 1.00 89.12 344 ASP A O 1
ATOM 2854 N N . LYS A 1 345 ? -21.592 -5.973 21.529 1.00 87.31 345 LYS A N 1
ATOM 2855 C CA . LYS A 1 345 ? -20.916 -5.830 20.227 1.00 87.31 345 LYS A CA 1
ATOM 2856 C C . LYS A 1 345 ? -20.219 -4.477 20.043 1.00 87.31 345 LYS A C 1
ATOM 2858 O O . LYS A 1 345 ? -19.282 -4.392 19.250 1.00 87.31 345 LYS A O 1
ATOM 2863 N N . LEU A 1 346 ? -20.679 -3.430 20.724 1.00 87.38 346 LEU A N 1
ATOM 2864 C CA . LEU A 1 346 ? -20.127 -2.080 20.642 1.00 87.38 346 LEU A CA 1
ATOM 2865 C C . LEU A 1 346 ? -18.952 -1.898 21.600 1.00 87.38 346 LEU A C 1
ATOM 2867 O O . LEU A 1 346 ? -17.957 -1.284 21.221 1.00 87.38 346 LEU A O 1
ATOM 2871 N N . LEU A 1 347 ? -19.050 -2.436 22.818 1.00 89.69 347 LEU A N 1
ATOM 2872 C CA . LEU A 1 347 ? -18.060 -2.204 23.877 1.00 89.69 347 LEU A CA 1
ATOM 2873 C C . LEU A 1 347 ? -16.927 -3.235 23.867 1.00 89.69 347 LEU A C 1
ATOM 2875 O O . LEU A 1 347 ? -15.764 -2.884 24.089 1.00 89.69 347 LEU A O 1
ATOM 2879 N N . ALA A 1 348 ? -17.234 -4.498 23.564 1.00 89.62 348 ALA A N 1
ATOM 2880 C CA . ALA A 1 348 ? -16.288 -5.611 23.642 1.00 89.62 348 ALA A CA 1
ATOM 2881 C C . ALA A 1 348 ? -14.957 -5.380 22.896 1.00 89.62 348 ALA A C 1
ATOM 2883 O O . ALA A 1 348 ? -13.903 -5.682 23.475 1.00 89.62 348 ALA A O 1
ATOM 2884 N N . PRO A 1 349 ? -14.930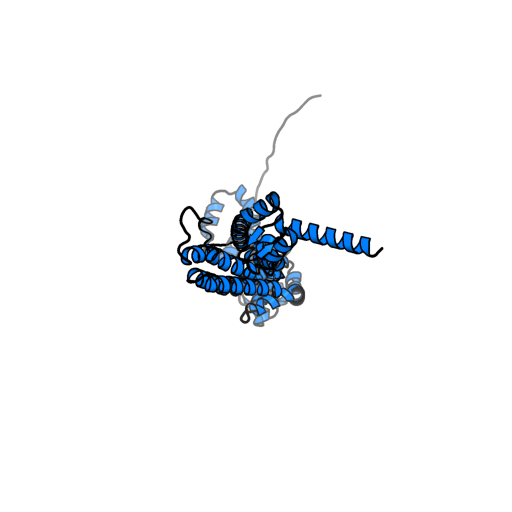 -4.800 21.671 1.00 91.25 349 PRO A N 1
ATOM 2885 C CA . PRO A 1 349 ? -13.674 -4.522 20.965 1.00 91.25 349 PRO A CA 1
ATOM 2886 C C . PRO A 1 349 ? -12.717 -3.600 21.737 1.00 91.25 349 PRO A C 1
ATOM 2888 O O . PRO A 1 349 ? -11.494 -3.684 21.579 1.00 91.25 349 PRO A O 1
ATOM 2891 N N . TYR A 1 350 ? -13.260 -2.730 22.588 1.00 93.31 350 TYR A N 1
ATOM 2892 C CA . TYR A 1 350 ? -12.497 -1.757 23.364 1.00 93.31 350 TYR A CA 1
ATOM 2893 C C . TYR A 1 350 ? -12.097 -2.273 24.749 1.00 93.31 350 TYR A C 1
ATOM 2895 O O . TYR A 1 350 ? -11.118 -1.786 25.315 1.00 93.31 350 TYR A O 1
ATOM 2903 N N . LEU A 1 351 ? -12.792 -3.289 25.266 1.00 91.19 351 LEU A N 1
ATOM 2904 C CA . LEU A 1 351 ? -12.552 -3.868 26.590 1.00 91.19 351 LEU A CA 1
ATOM 2905 C C . LEU A 1 351 ? -11.549 -5.028 26.580 1.00 91.19 351 LEU A C 1
ATOM 2907 O O . LEU A 1 351 ? -10.787 -5.179 27.539 1.00 91.19 351 LEU A O 1
ATOM 2911 N N . LYS A 1 352 ? -11.486 -5.805 25.491 1.00 85.75 352 LYS A N 1
ATOM 2912 C CA . LYS A 1 352 ? -10.726 -7.068 25.392 1.00 85.75 352 LYS A CA 1
ATOM 2913 C C . LYS A 1 352 ? -9.270 -6.992 25.872 1.00 85.75 352 LYS A C 1
ATOM 2915 O O . LYS A 1 352 ? -8.810 -7.893 26.562 1.00 85.75 352 LYS A O 1
ATOM 2920 N N . ASN A 1 353 ? -8.560 -5.911 25.547 1.00 85.06 353 ASN A N 1
ATOM 2921 C CA . ASN A 1 353 ? -7.131 -5.751 25.862 1.00 85.06 353 ASN A CA 1
ATOM 2922 C C . ASN A 1 353 ? -6.855 -4.888 27.106 1.00 85.06 353 ASN A C 1
ATOM 2924 O O . ASN A 1 353 ? -5.708 -4.522 27.370 1.00 85.06 353 ASN A O 1
ATOM 2928 N N . THR A 1 354 ? -7.891 -4.540 27.864 1.00 89.81 354 THR A N 1
ATOM 2929 C CA . THR A 1 354 ? -7.778 -3.701 29.064 1.00 89.81 354 THR A CA 1
ATOM 2930 C C . THR A 1 354 ? -7.658 -4.558 30.325 1.00 89.81 354 THR A C 1
ATOM 2932 O O . THR A 1 354 ? -7.743 -5.787 30.272 1.00 89.81 354 THR A O 1
ATOM 2935 N N . THR A 1 355 ? -7.473 -3.924 31.483 1.00 86.00 355 THR A N 1
ATOM 2936 C CA . THR A 1 355 ? -7.544 -4.594 32.793 1.00 86.00 355 THR A CA 1
ATOM 2937 C C . THR A 1 355 ? -8.862 -5.342 32.992 1.00 86.00 355 THR A C 1
ATOM 2939 O O . THR A 1 355 ? -8.844 -6.438 33.539 1.00 86.00 355 THR A O 1
ATOM 2942 N N . VAL A 1 356 ? -9.972 -4.811 32.472 1.00 84.50 356 VAL A N 1
ATOM 2943 C CA . VAL A 1 356 ? -11.309 -5.425 32.536 1.00 84.50 356 VAL A CA 1
ATOM 2944 C C . VAL A 1 356 ? -11.344 -6.751 31.766 1.00 84.50 356 VAL A C 1
ATOM 2946 O O . VAL A 1 356 ? -11.714 -7.784 32.321 1.00 84.50 356 VAL A O 1
ATOM 2949 N N . GLY A 1 357 ? -10.865 -6.761 30.517 1.00 85.00 357 GLY A N 1
ATOM 2950 C CA . GLY A 1 357 ? -10.787 -7.985 29.708 1.00 85.00 357 GLY A CA 1
ATOM 2951 C C . GLY A 1 357 ? -9.820 -9.029 30.282 1.00 85.00 357 GLY A C 1
ATOM 2952 O O . GLY A 1 357 ? -10.122 -10.226 30.299 1.00 85.00 357 GLY A O 1
ATOM 2953 N N . LYS A 1 358 ? -8.677 -8.584 30.823 1.00 89.00 358 LYS A N 1
ATOM 2954 C CA . LYS A 1 358 ? -7.716 -9.463 31.510 1.00 89.00 358 LYS A CA 1
ATOM 2955 C C . LYS A 1 358 ? -8.313 -10.093 32.769 1.00 89.00 358 LYS A C 1
ATOM 2957 O O . LYS A 1 358 ? -8.119 -11.284 32.986 1.00 89.00 358 LYS A O 1
ATOM 2962 N N . ARG A 1 359 ? -9.063 -9.322 33.562 1.00 85.75 359 ARG A N 1
ATOM 2963 C CA . ARG A 1 359 ? -9.728 -9.803 34.780 1.00 85.75 359 ARG A CA 1
ATOM 2964 C C . ARG A 1 359 ? -10.736 -10.906 34.471 1.00 85.75 359 ARG A C 1
ATOM 2966 O O . ARG A 1 359 ? -10.673 -11.950 35.107 1.00 85.75 359 ARG A O 1
ATOM 2973 N N . LEU A 1 360 ? -11.584 -10.725 33.455 1.00 85.44 360 LEU A N 1
ATOM 2974 C CA . LEU A 1 360 ? -12.519 -11.772 33.030 1.00 85.44 360 LEU A CA 1
ATOM 2975 C C . LEU A 1 360 ? -11.785 -13.045 32.583 1.00 85.44 360 LEU A C 1
ATOM 2977 O O . LEU A 1 360 ? -12.173 -14.147 32.958 1.00 85.44 360 LEU A O 1
ATOM 2981 N N . THR A 1 361 ? -10.709 -12.895 31.806 1.00 86.69 361 THR A N 1
ATOM 2982 C CA . THR A 1 361 ? -9.905 -14.037 31.337 1.00 86.69 361 THR A CA 1
ATOM 2983 C C . THR A 1 361 ? -9.322 -14.828 32.511 1.00 86.69 361 THR A C 1
ATOM 2985 O O . THR A 1 361 ? -9.382 -16.056 32.519 1.00 86.69 361 THR A O 1
ATOM 2988 N N . GLU A 1 362 ? -8.800 -14.126 33.517 1.00 88.00 362 GLU A N 1
ATOM 2989 C CA . GLU A 1 362 ? -8.245 -14.735 34.726 1.00 88.00 362 GLU A CA 1
ATOM 2990 C C . GLU A 1 362 ? -9.318 -15.454 35.553 1.00 88.00 362 GLU A C 1
ATOM 2992 O O . GLU A 1 362 ? -9.126 -16.604 35.941 1.00 88.00 362 GLU A O 1
ATOM 2997 N N . ILE A 1 363 ? -10.480 -14.826 35.757 1.00 83.38 363 ILE A N 1
ATOM 2998 C CA . ILE A 1 363 ? -11.609 -15.435 36.472 1.00 83.38 363 ILE A CA 1
ATOM 2999 C C . ILE A 1 363 ? -12.064 -16.728 35.778 1.00 83.38 363 ILE A C 1
ATOM 3001 O O . ILE A 1 363 ? -12.201 -17.763 36.431 1.00 83.38 363 ILE A O 1
ATOM 3005 N N . CYS A 1 364 ? -12.251 -16.705 34.454 1.00 84.00 364 CYS A N 1
ATOM 3006 C CA . CYS A 1 364 ? -12.648 -17.893 33.693 1.00 84.00 364 CYS A CA 1
ATOM 3007 C C . CYS A 1 364 ? -11.624 -19.032 33.829 1.00 84.00 364 CYS A C 1
ATOM 3009 O O . CYS A 1 364 ? -12.003 -20.194 33.972 1.00 84.00 364 CYS A O 1
ATOM 3011 N N . ARG A 1 365 ? -10.325 -18.711 33.829 1.00 86.81 365 ARG A N 1
ATOM 3012 C CA . ARG A 1 365 ? -9.253 -19.696 34.027 1.00 86.81 365 ARG A CA 1
ATOM 3013 C C . ARG A 1 365 ? -9.286 -20.304 35.436 1.00 86.81 365 ARG A C 1
ATOM 3015 O O . ARG A 1 365 ? -9.083 -21.508 35.585 1.00 86.81 365 ARG A O 1
ATOM 3022 N N . GLN A 1 366 ? -9.546 -19.497 36.464 1.00 84.56 366 GLN A N 1
ATOM 3023 C CA . GLN A 1 366 ? -9.671 -19.974 37.847 1.00 84.56 366 GLN A CA 1
ATOM 3024 C C . GLN A 1 366 ? -10.876 -20.908 38.017 1.00 84.56 366 GLN A C 1
ATOM 3026 O O . GLN A 1 366 ? -10.748 -21.954 38.651 1.00 84.56 366 GLN A O 1
ATOM 3031 N N . GLN A 1 367 ? -12.013 -20.585 37.394 1.00 81.12 367 GLN A N 1
ATOM 3032 C CA . GLN A 1 367 ? -13.199 -21.448 37.392 1.00 81.12 367 GLN A CA 1
ATOM 3033 C C . GLN A 1 367 ? -12.930 -22.796 36.714 1.00 81.12 367 GLN A C 1
ATOM 3035 O O . GLN A 1 367 ? -13.244 -23.832 37.291 1.00 81.12 367 GLN A O 1
ATOM 3040 N N . GLN A 1 368 ? -12.262 -22.799 35.556 1.00 80.81 368 GLN A N 1
ATOM 3041 C CA . GLN A 1 368 ? -11.887 -24.038 34.863 1.00 80.81 368 GLN A CA 1
ATOM 3042 C C . GLN A 1 368 ? -10.965 -24.929 35.706 1.00 80.81 368 GLN A C 1
ATOM 3044 O O . GLN A 1 368 ? -11.157 -26.142 35.756 1.00 80.81 368 GLN A O 1
ATOM 3049 N N . HIS A 1 369 ? -9.986 -24.346 36.405 1.00 79.75 369 HIS A N 1
ATOM 3050 C CA . HIS A 1 369 ? -9.129 -25.106 37.319 1.00 79.75 369 HIS A CA 1
ATOM 3051 C C . HIS A 1 369 ? -9.908 -25.689 38.506 1.00 79.75 369 HIS A C 1
ATOM 3053 O O . HIS A 1 369 ? -9.672 -26.836 38.881 1.00 79.75 369 HIS A O 1
ATOM 3059 N N . LEU A 1 370 ? -10.841 -24.928 39.085 1.00 78.56 370 LEU A N 1
ATOM 3060 C CA . LEU A 1 370 ? -11.693 -25.394 40.182 1.00 78.56 370 LEU A CA 1
ATOM 3061 C C . LEU A 1 370 ? -12.641 -26.517 39.740 1.00 78.56 370 LEU A C 1
ATOM 3063 O O . LEU A 1 370 ? -12.868 -27.458 40.495 1.00 78.56 370 LEU A O 1
ATOM 3067 N N . GLU A 1 371 ? -13.183 -26.445 38.526 1.00 80.94 371 GLU A N 1
ATOM 3068 C CA . GLU A 1 371 ? -14.021 -27.503 37.952 1.00 80.94 371 GLU A CA 1
ATOM 3069 C C . GLU A 1 371 ? -13.221 -28.783 37.690 1.00 80.94 371 GLU A C 1
ATOM 3071 O O . GLU A 1 371 ? -13.685 -29.866 38.036 1.00 80.94 371 GLU A O 1
ATOM 3076 N N . GLN A 1 372 ? -11.993 -28.667 37.176 1.00 77.00 372 GLN A N 1
ATOM 3077 C CA . GLN A 1 372 ? -11.087 -29.808 36.996 1.00 77.00 372 GLN A CA 1
ATOM 3078 C C . GLN A 1 372 ? -10.695 -30.457 38.330 1.00 77.00 372 GLN A C 1
ATOM 3080 O O . GLN A 1 372 ? -10.628 -31.678 38.418 1.00 77.00 372 GLN A O 1
ATOM 3085 N N . GLN A 1 373 ? -10.480 -29.662 39.382 1.00 72.88 373 GLN A N 1
ATOM 3086 C CA . GLN A 1 373 ? -10.186 -30.176 40.725 1.00 72.88 373 GLN A CA 1
ATOM 3087 C C . GLN A 1 373 ? -11.381 -30.865 41.393 1.00 72.88 373 GLN A C 1
ATOM 3089 O O . GLN A 1 373 ? -11.171 -31.709 42.249 1.00 72.88 373 GLN A O 1
ATOM 3094 N N . LYS A 1 374 ? -12.620 -30.518 41.024 1.00 73.06 374 LYS A N 1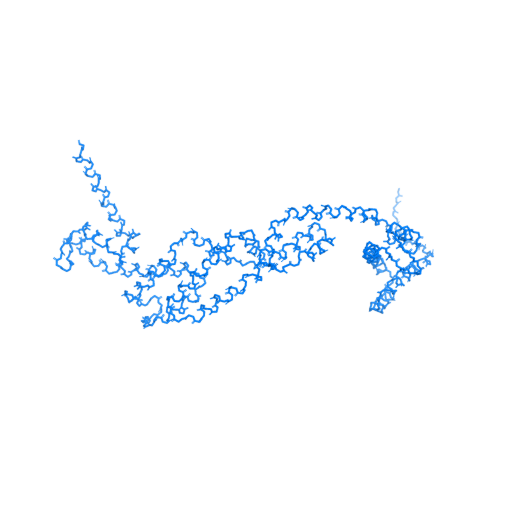
ATOM 3095 C CA . LYS A 1 374 ? -13.838 -31.184 41.523 1.00 73.06 374 LYS A CA 1
ATOM 3096 C C . LYS A 1 374 ? -14.170 -32.486 40.784 1.00 73.06 374 LYS A C 1
ATOM 3098 O O . LYS A 1 374 ? -15.068 -33.203 41.215 1.00 73.06 374 LYS A O 1
ATOM 3103 N N . GLN A 1 375 ? -13.517 -32.745 39.650 1.00 65.06 375 GLN A N 1
ATOM 3104 C CA . GLN A 1 375 ? -13.689 -33.954 38.834 1.00 65.06 375 GLN A CA 1
ATOM 3105 C C . GLN A 1 375 ? -12.614 -35.023 39.099 1.00 65.06 375 GLN A C 1
ATOM 3107 O O . GLN A 1 375 ? -12.744 -36.140 38.597 1.00 65.06 375 GLN A O 1
ATOM 3112 N N . LEU A 1 376 ? -11.573 -34.677 39.864 1.00 51.44 376 LEU A N 1
ATOM 3113 C CA . LEU A 1 376 ? -10.570 -35.579 40.439 1.00 51.44 376 LEU A CA 1
ATOM 3114 C C . LEU A 1 376 ? -10.982 -35.949 41.866 1.00 51.44 376 LEU A C 1
ATOM 3116 O O . LEU A 1 376 ? -10.698 -37.101 42.259 1.00 51.44 376 LEU A O 1
#

Sequence (376 aa):
MKGESINDKSRVYDSQPDLLDNIKRDSLYIAKYNIWEKELLIKELKRNTSELKDRVAPLMFKFSQLHCKKQVAQDIKVIEEQGVLIKDNKQFKTVQGYLDDLMNNKEIRPYIRGTDLDGMTRNHENHGKYIKSVFTKYQNKIETIVKLQPKYDIEQLKDKMKLEDEKGVINLLGSEWLKAFKDYVTPRRVLINKEREEAKSVNEVLQLLKKEKDFCLDMYKQYKDVVEYYSKKEQDHYFLTIANLHKEQPELLSNLARDINNVSRFKIGGIYTGDSIETDDKLVEKIKDTTQVGMLAKQLYKACQAHVLKEISPEIKELNSHAVVKINDNTYDEIDYLKYRMNDKLLAPYLKNTTVGKRLTEICRQQQHLEQQKQL

Nearest PDB structures (foldseek):
  6vfk-assembly1_B  TM=1.883E-01  e=7.827E+00  synthetic construct

Solvent-accessible surface area (backbone atoms only — not comparable to full-atom values): 21466 Å² total; per-residue (Å²): 134,88,81,90,87,84,89,82,90,78,88,84,85,83,86,69,75,63,59,63,50,49,52,50,50,56,50,48,59,51,58,74,75,59,80,85,66,60,65,62,53,55,54,53,56,73,71,48,75,62,74,51,50,74,59,44,51,63,51,52,50,52,48,51,24,54,51,49,52,53,50,53,53,53,50,42,50,40,19,71,77,66,52,43,35,80,55,97,95,39,79,27,67,42,62,65,63,45,52,53,49,47,65,66,32,79,84,53,27,74,56,47,61,91,54,61,59,70,50,53,59,51,42,51,66,48,38,59,53,45,51,52,49,49,48,62,75,42,36,70,55,54,53,47,29,39,70,53,29,78,84,60,62,61,65,60,50,53,57,57,43,73,78,41,55,75,67,50,34,54,50,49,54,50,51,52,40,47,46,27,50,47,68,53,48,47,63,56,51,53,50,54,52,51,54,41,74,70,43,84,42,59,68,52,43,53,52,48,54,47,52,50,49,53,52,27,38,50,46,45,71,78,39,42,70,60,51,55,47,42,24,71,74,70,71,51,50,62,50,60,52,54,34,49,50,42,67,78,38,72,57,47,67,63,50,34,54,50,32,54,55,46,36,63,72,68,60,63,53,51,89,60,75,93,42,73,74,82,52,71,60,64,55,31,54,54,60,60,70,47,90,50,62,71,57,54,37,53,51,41,46,48,51,52,27,53,50,53,53,59,69,49,42,63,54,56,50,38,26,75,74,66,55,38,38,76,58,90,95,44,78,27,44,65,66,58,41,49,50,55,51,57,66,34,85,81,48,21,84,52,36,57,87,36,73,66,30,49,51,49,55,51,52,54,52,52,50,54,52,52,53,54,62,73,75,107

Secondary structure (DSSP, 8-state):
-------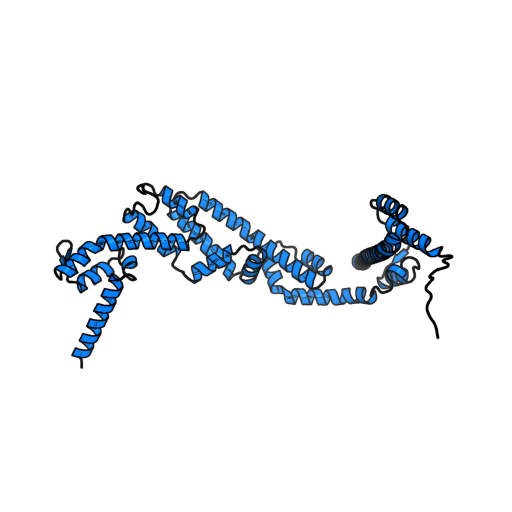---------HHHHHHHHHHHHHHHTT-STTHHHHHHHHTT--SHHHHHHHHHHHHHHHHHHHHHHHHHHHHHHHHS-EEETTEEE-SHHHHHHHHHH-TTTHHHHTTS-HHHHHHHHHHHHHHHHHHHHHTHHHHHHHHHH-TT--HHHHHHHHTTS-HHHHHHHHHHHHHHHHHHHHHHHHHHHHHHHHH--SHHHHHHHHHHHHHHHHHHHHHSHHHHHHHHHHH---HHHHHHHHHHH-TTHHHHHHHHHHHHHHTT-TTSSTTS----HHHHHHHHHT-S-HHHHHHHHHHHHHHHHHHHHHHHHHHHHHHSEEEETTEEEEHHHHHHHHHH-TTTHHHHTTSHHHHHHHHHHHHHHHHHHHH--

Radius of gyration: 40.02 Å; Cα contacts (8 Å, |Δi|>4): 235; chains: 1; bounding box: 124×68×102 Å

pLDDT: mean 75.38, std 18.18, range [28.36, 94.94]